Protein AF-A0A1F3KVZ3-F1 (afdb_monomer_lite)

pLDDT: mean 85.73, std 13.64, range [37.69, 98.75]

Structure (mmCIF, N/CA/C/O backbone):
data_AF-A0A1F3KVZ3-F1
#
_entry.id   AF-A0A1F3KVZ3-F1
#
loop_
_atom_site.group_PDB
_atom_site.id
_atom_site.type_symbol
_atom_site.label_atom_id
_atom_site.label_alt_id
_atom_site.label_comp_id
_atom_site.label_asym_id
_atom_site.label_entity_id
_atom_site.label_seq_id
_atom_site.pdbx_PDB_ins_code
_atom_site.Cartn_x
_atom_site.Cartn_y
_atom_site.Cartn_z
_atom_site.occupancy
_atom_site.B_iso_or_equiv
_atom_site.auth_seq_id
_atom_site.auth_comp_id
_atom_site.auth_asym_id
_atom_site.auth_atom_id
_atom_site.pdbx_PDB_model_num
ATOM 1 N N . MET A 1 1 ? -19.127 16.199 10.511 1.00 76.75 1 MET A N 1
ATOM 2 C CA . MET A 1 1 ? -18.298 15.475 11.494 1.00 76.75 1 MET A CA 1
ATOM 3 C C . MET A 1 1 ? -19.181 14.437 12.142 1.00 76.75 1 MET A C 1
ATOM 5 O O . MET A 1 1 ? -20.285 14.773 12.561 1.00 76.75 1 MET A O 1
ATOM 9 N N . ARG A 1 2 ? -18.702 13.200 12.197 1.00 87.69 2 ARG A N 1
ATOM 10 C CA . ARG A 1 2 ? -19.357 12.081 12.848 1.00 87.69 2 ARG A CA 1
ATOM 11 C C . ARG A 1 2 ? -19.528 12.387 14.332 1.00 87.69 2 ARG A C 1
ATOM 13 O O . ARG A 1 2 ? -18.561 12.671 15.030 1.00 87.69 2 ARG A O 1
ATOM 20 N N . THR A 1 3 ? -20.765 12.321 14.803 1.00 84.00 3 THR A N 1
ATOM 21 C CA . THR A 1 3 ? -21.120 12.544 16.213 1.00 84.00 3 THR A CA 1
ATOM 22 C C . THR A 1 3 ? -21.304 11.241 16.986 1.00 84.00 3 THR A C 1
ATOM 24 O O . THR A 1 3 ? -21.329 11.254 18.216 1.00 84.00 3 THR A O 1
ATOM 27 N N . SER A 1 4 ? -21.440 10.116 16.277 1.00 93.62 4 SER A N 1
ATOM 28 C CA . SER A 1 4 ? -21.632 8.798 16.871 1.00 93.62 4 SER A CA 1
ATOM 29 C C . SER A 1 4 ? -20.293 8.135 17.212 1.00 93.62 4 SER A C 1
ATOM 31 O O . SER A 1 4 ? -19.376 8.145 16.379 1.00 93.62 4 SER A O 1
ATOM 33 N N . PRO A 1 5 ? -20.169 7.521 18.402 1.00 97.50 5 PRO A N 1
ATOM 34 C CA . PRO A 1 5 ? -18.981 6.755 18.751 1.00 97.50 5 PRO A CA 1
ATOM 35 C C . PRO A 1 5 ? -18.818 5.527 17.847 1.00 97.50 5 PRO A C 1
ATOM 37 O O . PRO A 1 5 ? -19.735 5.108 17.131 1.00 97.50 5 PRO A O 1
ATOM 40 N N . PHE A 1 6 ? -17.620 4.954 17.876 1.00 98.31 6 PHE A N 1
ATOM 41 C CA . PHE A 1 6 ? -17.273 3.753 17.126 1.00 98.31 6 PHE A CA 1
ATOM 42 C C . PHE A 1 6 ? -16.310 2.873 17.929 1.00 98.31 6 PHE A C 1
ATOM 44 O O . PHE A 1 6 ? -15.550 3.346 18.771 1.00 98.31 6 PHE A O 1
ATOM 51 N N . ILE A 1 7 ? -16.352 1.574 17.667 1.00 98.62 7 ILE A N 1
ATOM 52 C CA . ILE A 1 7 ? -15.479 0.559 18.247 1.00 98.62 7 ILE A CA 1
ATOM 53 C C . ILE A 1 7 ? -14.148 0.587 17.498 1.00 98.62 7 ILE A C 1
ATOM 55 O O . ILE A 1 7 ? -14.122 0.605 16.269 1.00 98.62 7 ILE A O 1
ATOM 59 N N . ILE A 1 8 ? -13.036 0.546 18.224 1.00 98.75 8 ILE A N 1
ATOM 60 C CA . ILE A 1 8 ? -11.689 0.494 17.656 1.00 98.75 8 ILE A CA 1
ATOM 61 C C . ILE A 1 8 ? -11.076 -0.860 17.997 1.00 98.75 8 ILE A C 1
ATOM 63 O O . ILE A 1 8 ? -10.827 -1.159 19.162 1.00 98.75 8 ILE A O 1
ATOM 67 N N . THR A 1 9 ? -10.803 -1.680 16.985 1.00 98.56 9 THR A N 1
ATOM 68 C CA . THR A 1 9 ? -10.121 -2.969 17.161 1.00 98.56 9 THR A CA 1
ATOM 69 C C . THR A 1 9 ? -8.648 -2.843 16.783 1.00 98.56 9 THR A C 1
ATOM 71 O O . THR A 1 9 ? -8.310 -2.252 15.756 1.00 98.56 9 THR A O 1
ATOM 74 N N . LEU A 1 10 ? -7.765 -3.391 17.619 1.00 98.25 10 LEU A N 1
ATOM 75 C CA . LEU A 1 10 ? -6.322 -3.435 17.381 1.00 98.25 10 LEU A CA 1
ATOM 76 C C . LEU A 1 10 ? -5.855 -4.886 17.232 1.00 98.25 10 LEU A C 1
ATOM 78 O O . LEU A 1 10 ? -5.874 -5.652 18.201 1.00 98.25 10 LEU A O 1
ATOM 82 N N . THR A 1 11 ? -5.357 -5.233 16.049 1.00 97.19 11 THR A N 1
ATOM 83 C CA . THR A 1 11 ? -4.789 -6.551 15.736 1.00 97.19 11 THR A CA 1
ATOM 84 C C . THR A 1 11 ? -3.305 -6.418 15.441 1.00 97.19 11 THR A C 1
ATOM 86 O O . THR A 1 11 ? -2.896 -5.544 14.691 1.00 97.19 11 THR A O 1
ATOM 89 N N . GLY A 1 12 ? -2.461 -7.270 16.020 1.00 94.50 12 GLY A N 1
ATOM 90 C CA . GLY A 1 12 ? -1.031 -7.246 15.706 1.00 94.50 12 GLY A CA 1
ATOM 91 C C . GLY A 1 12 ? -0.204 -8.150 16.607 1.00 94.50 12 GLY A C 1
ATOM 92 O O . GLY A 1 12 ? -0.655 -8.595 17.669 1.00 94.50 12 GLY A O 1
ATOM 93 N N . SER A 1 13 ? 1.029 -8.443 16.200 1.00 90.56 13 SER A N 1
ATOM 94 C CA . SER A 1 13 ? 1.885 -9.403 16.902 1.00 90.56 13 SER A CA 1
ATOM 95 C C . SER A 1 13 ? 2.273 -8.916 18.306 1.00 90.56 13 SER A C 1
ATOM 97 O O . SER A 1 13 ? 2.082 -7.757 18.697 1.00 90.56 13 SER A O 1
ATOM 99 N N . SER A 1 14 ? 2.774 -9.813 19.156 1.00 85.25 14 SER A N 1
ATOM 100 C CA . SER A 1 14 ? 3.289 -9.391 20.464 1.00 85.25 14 SER A CA 1
ATOM 101 C C . SER A 1 14 ? 4.490 -8.458 20.275 1.00 85.25 14 SER A C 1
ATOM 103 O O . SER A 1 14 ? 5.453 -8.832 19.621 1.00 85.25 14 SER A O 1
ATOM 105 N N . GLY A 1 15 ? 4.464 -7.269 20.884 1.00 83.56 15 GLY A N 1
ATOM 106 C CA . GLY A 1 15 ? 5.550 -6.285 20.763 1.00 83.56 15 GLY A CA 1
ATOM 107 C C . GLY A 1 15 ? 5.395 -5.265 19.628 1.00 83.56 15 GLY A C 1
ATOM 108 O O . GLY A 1 15 ? 6.206 -4.342 19.554 1.00 83.56 15 GLY A O 1
ATOM 109 N N . CYS A 1 16 ? 4.330 -5.342 18.820 1.00 88.81 16 CYS A N 1
ATOM 110 C CA . CYS A 1 16 ? 4.028 -4.336 17.792 1.00 88.81 16 CYS A CA 1
ATOM 111 C C . CYS A 1 16 ? 3.525 -2.987 18.353 1.00 88.81 16 CYS A C 1
ATOM 113 O O . CYS A 1 16 ? 3.214 -2.084 17.589 1.00 88.81 16 CYS A O 1
ATOM 115 N N . GLY A 1 17 ? 3.442 -2.827 19.682 1.00 91.75 17 GLY A N 1
ATOM 116 C CA . GLY A 1 17 ? 3.072 -1.564 20.335 1.00 91.75 17 GLY A CA 1
ATOM 117 C C . GLY A 1 17 ? 1.575 -1.322 20.532 1.00 91.75 17 GLY A C 1
ATOM 118 O O . GLY A 1 17 ? 1.159 -0.177 20.611 1.00 91.75 17 GLY A O 1
ATOM 119 N N . LYS A 1 18 ? 0.752 -2.367 20.666 1.00 93.94 18 LYS A N 1
ATOM 120 C CA . LYS A 1 18 ? -0.706 -2.218 20.875 1.00 93.94 18 LYS A CA 1
ATOM 121 C C . LYS A 1 18 ? -1.076 -1.318 22.059 1.00 93.94 18 LYS A C 1
ATOM 123 O O . LYS A 1 18 ? -1.917 -0.439 21.910 1.00 93.94 18 LYS A O 1
ATOM 128 N N . THR A 1 19 ? -0.420 -1.507 23.207 1.00 92.62 19 THR A N 1
ATOM 129 C CA . THR A 1 19 ? -0.622 -0.662 24.396 1.00 92.62 19 THR A CA 1
ATOM 130 C C . THR A 1 19 ? -0.265 0.789 24.098 1.00 92.62 19 THR A C 1
ATOM 132 O O . THR A 1 19 ? -1.079 1.664 24.355 1.00 92.62 19 THR A O 1
ATOM 135 N N . TYR A 1 20 ? 0.886 1.012 23.454 1.00 93.56 20 TYR A N 1
ATOM 136 C CA . TYR A 1 20 ? 1.337 2.337 23.036 1.00 93.56 20 TYR A CA 1
ATOM 137 C C . TYR A 1 20 ? 0.308 3.034 22.130 1.00 93.56 20 TYR A C 1
ATOM 139 O O . TYR A 1 20 ? -0.070 4.165 22.404 1.00 93.56 20 TYR A O 1
ATOM 147 N N . ILE A 1 21 ? -0.210 2.355 21.100 1.00 95.94 21 ILE A N 1
ATOM 148 C CA . ILE A 1 21 ? -1.242 2.924 20.214 1.00 95.94 21 ILE A CA 1
ATOM 149 C C . ILE A 1 21 ? -2.542 3.208 20.975 1.00 95.94 21 ILE A C 1
ATOM 151 O O . ILE A 1 21 ? -3.153 4.249 20.766 1.00 95.94 21 ILE A O 1
ATOM 155 N N . THR A 1 22 ? -2.942 2.328 21.898 1.00 97.00 22 THR A N 1
ATOM 156 C CA . THR A 1 22 ? -4.123 2.548 22.752 1.00 97.00 22 THR A CA 1
ATOM 157 C C . THR A 1 22 ? -3.975 3.823 23.585 1.00 97.00 22 THR A C 1
ATOM 159 O O . THR A 1 22 ? -4.889 4.643 23.605 1.00 97.00 22 THR A O 1
ATOM 162 N N . ASP A 1 23 ? -2.816 4.021 24.222 1.00 95.06 23 ASP A N 1
ATOM 163 C CA . ASP A 1 23 ? -2.521 5.236 24.989 1.00 95.06 23 ASP A CA 1
ATOM 164 C C . ASP A 1 23 ? -2.574 6.487 24.111 1.00 95.06 23 ASP A C 1
ATOM 166 O O . ASP A 1 23 ? -3.163 7.488 24.511 1.00 95.06 23 ASP A O 1
ATOM 170 N N . ARG A 1 24 ? -2.033 6.417 22.888 1.00 96.19 24 ARG A N 1
ATOM 171 C CA . ARG A 1 24 ? -2.066 7.545 21.947 1.00 96.19 24 ARG A CA 1
ATOM 172 C C . ARG A 1 24 ? -3.468 7.894 21.478 1.00 96.19 24 ARG A C 1
ATOM 174 O O . ARG A 1 24 ? -3.776 9.076 21.389 1.00 96.19 24 ARG A O 1
ATOM 181 N N . ILE A 1 25 ? -4.331 6.908 21.233 1.00 97.81 25 ILE A N 1
ATOM 182 C CA . ILE A 1 25 ? -5.740 7.177 20.911 1.00 97.81 25 ILE A CA 1
ATOM 183 C C . ILE A 1 25 ? -6.413 7.908 22.081 1.00 97.81 25 ILE A C 1
ATOM 185 O O . ILE A 1 25 ? -7.145 8.865 21.849 1.00 97.81 25 ILE A O 1
ATOM 189 N N . ILE A 1 26 ? -6.144 7.499 23.327 1.00 97.81 26 ILE A N 1
ATOM 190 C CA . ILE A 1 26 ? -6.734 8.117 24.525 1.00 97.81 26 ILE A CA 1
ATOM 191 C C . ILE A 1 26 ? -6.237 9.547 24.738 1.00 97.81 26 ILE A C 1
ATOM 193 O O . ILE A 1 26 ? -7.046 10.454 24.927 1.00 97.81 26 ILE A O 1
ATOM 197 N N . GLU A 1 27 ? -4.923 9.756 24.671 1.00 97.00 27 GLU A N 1
ATOM 198 C CA . GLU A 1 27 ? -4.298 11.082 24.729 1.00 97.00 27 GLU A CA 1
ATOM 199 C C . GLU A 1 27 ? -4.896 12.013 23.671 1.00 97.00 27 GLU A C 1
ATOM 201 O O . GLU A 1 27 ? -5.322 13.125 23.986 1.00 97.00 27 GLU A O 1
ATOM 206 N N . PHE A 1 28 ? -5.001 11.527 22.434 1.00 97.19 28 PHE A N 1
ATOM 207 C CA . PHE A 1 28 ? -5.541 12.297 21.327 1.00 97.19 28 PHE A CA 1
ATOM 208 C C . PHE A 1 28 ? -7.041 12.593 21.487 1.00 97.19 28 PHE A C 1
ATOM 210 O O . PHE A 1 28 ? -7.488 13.691 21.168 1.00 97.19 28 PHE A O 1
ATOM 217 N N . GLY A 1 29 ? -7.827 11.672 22.054 1.00 97.50 29 GLY A N 1
ATOM 218 C CA . GLY A 1 29 ? -9.224 11.948 22.394 1.00 97.50 29 GLY A CA 1
ATOM 219 C C . GLY A 1 29 ? -9.389 13.023 23.463 1.00 97.50 29 GLY A C 1
ATOM 220 O O . GLY A 1 29 ? -10.237 13.900 23.321 1.00 97.50 29 GLY A O 1
ATOM 221 N N . ASN A 1 30 ? -8.533 13.036 24.487 1.00 97.75 30 ASN A N 1
ATOM 222 C CA . ASN A 1 30 ? -8.520 14.123 25.469 1.00 97.75 30 ASN A CA 1
ATOM 223 C C . ASN A 1 30 ? -8.171 15.467 24.818 1.00 97.75 30 ASN A C 1
ATOM 225 O O . ASN A 1 30 ? -8.812 16.473 25.115 1.00 97.75 30 ASN A O 1
ATOM 229 N N . GLN A 1 31 ? -7.195 15.478 23.904 1.00 97.50 31 GLN A N 1
ATOM 230 C CA . GLN A 1 31 ? -6.858 16.668 23.126 1.00 97.50 31 GLN A CA 1
ATOM 231 C C . GLN A 1 31 ? -8.061 17.165 22.309 1.00 97.50 31 GLN A C 1
ATOM 233 O O . GLN A 1 31 ? -8.423 18.332 22.417 1.00 97.50 31 GLN A O 1
ATOM 238 N N . LEU A 1 32 ? -8.714 16.286 21.546 1.00 96.62 32 LEU A N 1
ATOM 239 C CA . LEU A 1 32 ? -9.883 16.641 20.737 1.00 96.62 32 LEU A CA 1
ATOM 240 C C . LEU A 1 32 ? -11.042 17.184 21.582 1.00 96.62 32 LEU A C 1
ATOM 242 O O . LEU A 1 32 ? -11.654 18.180 21.202 1.00 96.62 32 LEU A O 1
ATOM 246 N N . ASN A 1 33 ? -11.305 16.599 22.753 1.00 96.62 33 ASN A N 1
ATOM 247 C CA . ASN A 1 33 ? -12.342 17.101 23.657 1.00 96.62 33 ASN A CA 1
ATOM 248 C C . ASN A 1 33 ? -12.027 18.518 24.165 1.00 96.62 33 ASN A C 1
ATOM 250 O O . ASN A 1 33 ? -12.935 19.343 24.255 1.00 96.62 33 ASN A O 1
ATOM 254 N N . ASN A 1 34 ? -10.753 18.830 24.435 1.00 97.38 34 ASN A N 1
ATOM 255 C CA . ASN A 1 34 ? -10.325 20.189 24.788 1.00 97.38 34 ASN A CA 1
ATOM 256 C C . ASN A 1 34 ? -10.489 21.174 23.617 1.00 97.38 34 ASN A C 1
ATOM 258 O O . ASN A 1 34 ? -10.731 22.358 23.837 1.00 97.38 34 ASN A O 1
ATOM 262 N N . GLU A 1 35 ? -10.395 20.684 22.379 1.00 96.69 35 GLU A N 1
ATOM 263 C CA . GLU A 1 35 ? -10.668 21.434 21.145 1.00 96.69 35 GLU A CA 1
ATOM 264 C C . GLU A 1 35 ? -12.178 21.495 20.803 1.00 96.69 35 GLU A C 1
ATOM 266 O O . GLU A 1 35 ? -12.562 22.051 19.775 1.00 96.69 35 GLU A O 1
ATOM 271 N N . GLY A 1 36 ? -13.055 20.942 21.653 1.00 96.44 36 GLY A N 1
ATOM 272 C CA . GLY A 1 36 ? -14.510 20.925 21.457 1.00 96.44 36 GLY A CA 1
ATOM 273 C C . GLY A 1 36 ? -15.019 19.835 20.504 1.00 96.44 36 GLY A C 1
ATOM 274 O O . GLY A 1 36 ? -16.212 19.791 20.197 1.00 96.44 36 GLY A O 1
ATOM 275 N N . VAL A 1 37 ? -14.149 18.934 20.045 1.00 96.38 37 VAL A N 1
ATOM 276 C CA . VAL A 1 37 ? -14.509 17.780 19.213 1.00 96.38 37 VAL A CA 1
ATOM 277 C C . VAL A 1 37 ? -14.821 16.593 20.121 1.00 96.38 37 VAL A C 1
ATOM 279 O O . VAL A 1 37 ? -13.931 16.032 20.755 1.00 96.38 37 VAL A O 1
ATOM 282 N N . ARG A 1 38 ? -16.093 16.181 20.174 1.00 96.44 38 ARG A N 1
ATOM 283 C CA . ARG A 1 38 ? -16.544 15.064 21.018 1.00 96.44 38 ARG A CA 1
ATOM 284 C C . ARG A 1 38 ? -15.968 13.731 20.527 1.00 96.44 38 ARG A C 1
ATOM 286 O O . ARG A 1 38 ? -16.498 13.134 19.592 1.00 96.44 38 ARG A O 1
ATOM 293 N N . PHE A 1 39 ? -14.940 13.232 21.204 1.00 97.75 39 PHE A N 1
ATOM 294 C CA . PHE A 1 39 ? -14.393 11.892 21.001 1.00 97.75 39 PHE A CA 1
ATOM 295 C C . PHE A 1 39 ? -13.827 11.358 22.321 1.00 97.75 39 PHE A C 1
ATOM 297 O O . PHE A 1 39 ? -12.773 11.788 22.786 1.00 97.75 39 PHE A O 1
ATOM 304 N N . THR A 1 40 ? -14.531 10.406 22.938 1.00 98.12 40 THR A N 1
ATOM 305 C CA . THR A 1 40 ? -14.170 9.851 24.254 1.00 98.12 40 THR A CA 1
ATOM 306 C C . THR A 1 40 ? -13.750 8.386 24.124 1.00 98.12 40 THR A C 1
ATOM 308 O O . THR A 1 40 ? -14.571 7.488 24.323 1.00 98.12 40 THR A O 1
ATOM 311 N N . PRO A 1 41 ? -12.493 8.105 23.754 1.00 98.06 41 PRO A N 1
ATOM 312 C CA . PRO A 1 41 ? -11.976 6.744 23.693 1.00 98.06 41 PRO A CA 1
ATOM 313 C C . PRO A 1 41 ? -11.842 6.120 25.089 1.00 98.06 41 PRO A C 1
ATOM 315 O O . PRO A 1 41 ? -11.394 6.772 26.034 1.00 98.06 41 PRO A O 1
ATOM 318 N N . LYS A 1 42 ? -12.183 4.834 25.218 1.00 97.94 42 LYS A N 1
ATOM 319 C CA . LYS A 1 42 ? -12.068 4.072 26.474 1.00 97.94 42 LYS A CA 1
ATOM 320 C C . LYS A 1 42 ? -11.451 2.704 26.235 1.00 97.94 42 LYS A C 1
ATOM 322 O O . LYS A 1 42 ? -11.775 2.048 25.253 1.00 97.94 42 LYS A O 1
ATOM 327 N N . ARG A 1 43 ? -10.586 2.241 27.139 1.00 97.88 43 ARG A N 1
ATOM 328 C CA . ARG A 1 43 ? -10.097 0.856 27.102 1.00 97.88 43 ARG A CA 1
ATOM 329 C C . ARG A 1 43 ? -11.257 -0.074 27.438 1.00 97.88 43 ARG A C 1
ATOM 331 O O . ARG A 1 43 ? -11.908 0.100 28.463 1.00 97.88 43 ARG A O 1
ATOM 338 N N . HIS A 1 44 ? -11.503 -1.055 26.581 1.00 97.81 44 HIS A N 1
ATOM 339 C CA . HIS A 1 44 ? -12.416 -2.145 26.882 1.00 97.81 44 HIS A CA 1
ATOM 340 C C . HIS A 1 44 ? -11.607 -3.354 27.354 1.00 97.81 44 HIS A C 1
ATOM 342 O O . HIS A 1 44 ? -10.686 -3.820 26.674 1.00 97.81 44 HIS A O 1
ATOM 348 N N . TRP A 1 45 ? -11.932 -3.844 28.545 1.00 96.06 45 TRP A N 1
ATOM 349 C CA . TRP A 1 45 ? -11.274 -4.998 29.136 1.00 96.06 45 TRP A CA 1
ATOM 350 C C . TRP A 1 45 ? -11.922 -6.291 28.643 1.00 96.06 45 TRP A C 1
ATOM 352 O O . TRP A 1 45 ? -13.125 -6.357 28.430 1.00 96.06 45 TRP A O 1
ATOM 362 N N . LYS A 1 46 ? -11.118 -7.342 28.489 1.00 97.50 46 LYS A N 1
ATOM 363 C CA . LYS A 1 46 ? -11.587 -8.687 28.120 1.00 97.50 46 LYS A CA 1
ATOM 364 C C . LYS A 1 46 ? -11.270 -9.701 29.208 1.00 97.50 46 LYS A C 1
ATOM 366 O O . LYS A 1 46 ? -10.246 -9.599 29.887 1.00 97.50 46 LYS A O 1
ATOM 371 N N . TYR A 1 47 ? -12.115 -10.706 29.350 1.00 98.50 47 TYR A N 1
ATOM 372 C CA . TYR A 1 47 ? -11.832 -11.879 30.163 1.00 98.50 47 TYR A CA 1
ATOM 373 C C . TYR A 1 47 ? -10.757 -12.731 29.490 1.00 98.50 47 TYR A C 1
ATOM 375 O O . TYR A 1 47 ? -10.735 -12.859 28.266 1.00 98.50 47 TYR A O 1
ATOM 383 N N . VAL A 1 48 ? -9.852 -13.304 30.282 1.00 98.25 48 VAL A N 1
ATOM 384 C CA . VAL A 1 48 ? -8.824 -14.219 29.779 1.00 98.25 48 VAL A CA 1
ATOM 385 C C . VAL A 1 48 ? -8.542 -15.335 30.778 1.00 98.25 48 VAL A C 1
ATOM 387 O O . VAL A 1 48 ? -8.464 -15.076 31.978 1.00 98.25 48 VAL A O 1
ATOM 390 N N . THR A 1 49 ? -8.351 -16.566 30.297 1.00 98.25 49 THR A N 1
ATOM 391 C CA . THR A 1 49 ? -8.060 -17.720 31.170 1.00 98.25 49 THR A CA 1
ATOM 392 C C . THR A 1 49 ? -6.615 -17.789 31.662 1.00 98.25 49 THR A C 1
ATOM 394 O O . THR A 1 49 ? -6.305 -18.478 32.634 1.00 98.25 49 THR A O 1
ATOM 397 N N . ARG A 1 50 ? -5.705 -17.052 31.018 1.00 95.88 50 ARG A N 1
ATOM 398 C CA . ARG A 1 50 ? -4.298 -16.989 31.420 1.00 95.88 50 ARG A CA 1
ATOM 399 C C . ARG A 1 50 ? -4.095 -16.165 32.701 1.00 95.88 50 ARG A C 1
ATOM 401 O O . ARG A 1 50 ? -4.843 -15.210 32.942 1.00 95.88 50 ARG A O 1
ATOM 408 N N . PRO A 1 51 ? -3.012 -16.418 33.455 1.00 96.25 51 PRO A N 1
ATOM 409 C CA . PRO A 1 51 ? -2.574 -15.532 34.529 1.00 96.25 51 PRO A CA 1
ATOM 410 C C . PRO A 1 51 ? -2.181 -14.134 34.028 1.00 96.25 51 PRO A C 1
ATOM 412 O O . PRO A 1 51 ? -1.742 -13.950 32.884 1.00 96.25 51 PRO A O 1
ATOM 415 N N . TYR A 1 52 ? -2.276 -13.143 34.913 1.00 95.31 52 TYR A N 1
ATOM 416 C CA . TYR A 1 52 ? -1.722 -11.816 34.653 1.00 95.31 52 TYR A CA 1
ATOM 417 C C . TYR A 1 52 ? -0.221 -11.886 34.342 1.00 95.31 52 TYR A C 1
ATOM 419 O O . TYR A 1 52 ? 0.524 -12.668 34.932 1.00 95.31 52 TYR A O 1
ATOM 427 N N . ARG A 1 53 ? 0.229 -11.054 33.402 1.00 89.94 53 ARG A N 1
ATOM 428 C CA . ARG A 1 53 ? 1.656 -10.819 33.145 1.00 89.94 53 ARG A CA 1
ATOM 429 C C . ARG A 1 53 ? 2.222 -9.907 34.224 1.00 89.94 53 ARG A C 1
ATOM 431 O O . ARG A 1 53 ? 1.495 -9.083 34.764 1.00 89.94 53 ARG A O 1
ATOM 438 N N . GLU A 1 54 ? 3.530 -9.974 34.445 1.00 90.50 54 GLU A N 1
ATOM 439 C CA . GLU A 1 54 ? 4.232 -9.083 35.382 1.00 90.50 54 GLU A CA 1
ATOM 440 C C . GLU A 1 54 ? 3.896 -7.607 35.141 1.00 90.50 54 GLU A C 1
ATOM 442 O O . GLU A 1 54 ? 3.482 -6.922 36.067 1.00 90.50 54 GLU A O 1
ATOM 447 N N . SER A 1 55 ? 3.937 -7.148 33.885 1.00 87.94 55 SER A N 1
ATOM 448 C CA . SER A 1 55 ? 3.578 -5.767 33.537 1.00 87.94 55 SER A CA 1
ATOM 449 C C . SER A 1 55 ? 2.134 -5.409 33.904 1.00 87.94 55 SER A C 1
ATOM 451 O O . SER A 1 55 ? 1.877 -4.303 34.354 1.00 87.94 55 SER A O 1
ATOM 453 N N . GLU A 1 56 ? 1.191 -6.344 33.750 1.00 93.25 56 GLU A N 1
ATOM 454 C CA . GLU A 1 56 ? -0.226 -6.129 34.083 1.00 93.25 56 GLU A CA 1
ATOM 455 C C . GLU A 1 56 ? -0.434 -6.074 35.602 1.00 93.25 56 GLU A C 1
ATOM 457 O O . GLU A 1 56 ? -1.262 -5.306 36.082 1.00 93.25 56 GLU A O 1
ATOM 462 N N . ILE A 1 57 ? 0.336 -6.859 36.365 1.00 95.19 57 ILE A N 1
ATOM 463 C CA . ILE A 1 57 ? 0.353 -6.802 37.832 1.00 95.19 57 ILE A CA 1
ATOM 464 C C . ILE A 1 57 ? 0.909 -5.452 38.287 1.00 95.19 57 ILE A C 1
ATOM 466 O O . ILE A 1 57 ? 0.291 -4.804 39.128 1.00 95.19 57 ILE A O 1
ATOM 470 N N . THR A 1 58 ? 2.030 -5.012 37.707 1.00 94.25 58 THR A N 1
ATOM 471 C CA . THR A 1 58 ? 2.652 -3.713 38.001 1.00 94.25 58 THR A CA 1
ATOM 472 C C . THR A 1 58 ? 1.733 -2.545 37.648 1.00 94.25 58 THR A C 1
ATOM 474 O O . THR A 1 58 ? 1.592 -1.607 38.429 1.00 94.25 58 THR A O 1
ATOM 477 N N . ASP A 1 59 ? 1.084 -2.576 36.486 1.00 93.06 59 ASP A N 1
ATOM 478 C CA . ASP A 1 59 ? 0.147 -1.526 36.087 1.00 93.06 59 ASP A CA 1
ATOM 479 C C . ASP A 1 59 ? -1.061 -1.493 37.032 1.00 93.06 59 ASP A C 1
ATOM 481 O O . ASP A 1 59 ? -1.405 -0.430 37.551 1.00 93.06 59 ASP A O 1
ATOM 485 N N . LYS A 1 60 ? -1.619 -2.659 37.375 1.00 93.94 60 LYS A N 1
ATOM 486 C CA . LYS A 1 60 ? -2.719 -2.770 38.338 1.00 93.94 60 LYS A CA 1
ATOM 487 C C . LYS A 1 60 ? -2.337 -2.276 39.736 1.00 93.94 60 LYS A C 1
ATOM 489 O O . LYS A 1 60 ? -3.133 -1.582 40.359 1.00 93.94 60 LYS A O 1
ATOM 494 N N . SER A 1 61 ? -1.136 -2.590 40.234 1.00 95.94 61 SER A N 1
ATOM 495 C CA . SER A 1 61 ? -0.663 -2.087 41.536 1.00 95.94 61 SER A CA 1
ATOM 496 C C . SER A 1 61 ? -0.456 -0.574 41.539 1.00 95.94 61 SER A C 1
ATOM 498 O O . SER A 1 61 ? -0.580 0.060 42.580 1.00 95.94 61 SER A O 1
ATOM 500 N N . ASN A 1 62 ? -0.181 0.004 40.370 1.00 96.06 62 ASN A N 1
ATOM 501 C CA . ASN A 1 62 ? -0.053 1.444 40.170 1.00 96.06 62 ASN A CA 1
ATOM 502 C C . ASN A 1 62 ? -1.390 2.124 39.827 1.00 96.06 62 ASN A C 1
ATOM 504 O O . ASN A 1 62 ? -1.382 3.261 39.358 1.00 96.06 62 ASN A O 1
ATOM 508 N N . ASN A 1 63 ? -2.530 1.445 40.022 1.00 94.81 63 ASN A N 1
ATOM 509 C CA . ASN A 1 63 ? -3.865 1.945 39.675 1.00 94.81 63 ASN A CA 1
ATOM 510 C C . ASN A 1 63 ? -4.010 2.369 38.201 1.00 94.81 63 ASN A C 1
ATOM 512 O O . ASN A 1 63 ? -4.855 3.197 37.857 1.00 94.81 63 ASN A O 1
ATOM 516 N N . LYS A 1 64 ? -3.190 1.801 37.312 1.00 92.62 64 LYS A N 1
ATOM 517 C CA . LYS A 1 64 ? -3.346 1.990 35.874 1.00 92.62 64 LYS A CA 1
ATOM 518 C C . LYS A 1 64 ? -4.396 1.029 35.344 1.00 92.62 64 LYS A C 1
ATOM 520 O O . LYS A 1 64 ? -4.488 -0.125 35.765 1.00 92.62 64 LYS A O 1
ATOM 525 N N . ASP A 1 65 ? -5.162 1.526 34.387 1.00 91.19 65 ASP A N 1
ATOM 526 C CA . ASP A 1 65 ? -6.190 0.749 33.719 1.00 91.19 65 ASP A CA 1
ATOM 527 C C . ASP A 1 65 ? -5.558 -0.329 32.824 1.00 91.19 65 ASP A C 1
ATOM 529 O O . ASP A 1 65 ? -4.664 -0.045 32.019 1.00 91.19 65 ASP A O 1
ATOM 533 N N . ILE A 1 66 ? -6.015 -1.572 32.972 1.00 93.38 66 ILE A N 1
ATOM 534 C CA . ILE A 1 66 ? -5.527 -2.731 32.215 1.00 93.38 66 ILE A CA 1
ATOM 535 C C . ILE A 1 66 ? -6.655 -3.305 31.358 1.00 93.38 66 ILE A C 1
ATOM 537 O O . ILE A 1 66 ? -7.809 -3.361 31.767 1.00 93.38 66 ILE A O 1
ATOM 541 N N . ASP A 1 67 ? -6.327 -3.798 30.165 1.00 93.94 67 ASP A N 1
ATOM 542 C CA . ASP A 1 67 ? -7.310 -4.271 29.181 1.00 93.94 67 ASP A CA 1
ATOM 543 C C . ASP A 1 67 ? -7.698 -5.753 29.356 1.00 93.94 67 ASP A C 1
ATOM 545 O O . ASP A 1 67 ? -8.242 -6.369 28.433 1.00 93.94 67 ASP A O 1
ATOM 549 N N . VAL A 1 68 ? -7.390 -6.359 30.509 1.00 96.56 68 VAL A N 1
ATOM 550 C CA . VAL A 1 68 ? -7.621 -7.787 30.769 1.00 96.56 68 VAL A CA 1
ATOM 551 C C . VAL A 1 68 ? -8.086 -8.078 32.196 1.00 96.56 68 VAL A C 1
ATOM 553 O O . VAL A 1 68 ? -7.600 -7.508 33.174 1.00 96.56 68 VAL A O 1
ATOM 556 N N . LYS A 1 69 ? -8.973 -9.066 32.324 1.00 97.50 69 LYS A N 1
ATOM 557 C CA . LYS A 1 69 ? -9.411 -9.653 33.592 1.00 97.50 69 LYS A CA 1
ATOM 558 C C . LYS A 1 69 ? -9.129 -11.152 33.587 1.00 97.50 69 LYS A C 1
ATOM 560 O O . LYS A 1 69 ? -9.785 -11.906 32.872 1.00 97.50 69 LYS A O 1
ATOM 565 N N . SER A 1 70 ? -8.145 -11.574 34.381 1.00 97.62 70 SER A N 1
ATOM 566 C CA . SER A 1 70 ? -7.825 -12.995 34.535 1.00 97.62 70 SER A CA 1
ATOM 567 C C . SER A 1 70 ? -8.963 -13.712 35.265 1.00 97.62 70 SER A C 1
ATOM 569 O O . SER A 1 70 ? -9.374 -13.293 36.349 1.00 97.62 70 SER A O 1
ATOM 571 N N . VAL A 1 71 ? -9.478 -14.774 34.654 1.00 98.19 71 VAL A N 1
ATOM 572 C CA . VAL A 1 71 ? -10.520 -15.655 35.196 1.00 98.19 71 VAL A CA 1
ATOM 573 C C . VAL A 1 71 ? -10.120 -17.112 34.995 1.00 98.19 71 VAL A C 1
ATOM 575 O O . VAL A 1 71 ? -9.242 -17.408 34.199 1.00 98.19 71 VAL A O 1
ATOM 578 N N . LYS A 1 72 ? -10.745 -18.046 35.717 1.00 98.00 72 LYS A N 1
ATOM 579 C CA . LYS A 1 72 ? -10.510 -19.482 35.480 1.00 98.00 72 LYS A CA 1
ATOM 580 C C . LYS A 1 72 ? -11.285 -20.004 34.270 1.00 98.00 72 LYS A C 1
ATOM 582 O O . LYS A 1 72 ? -10.789 -20.864 33.557 1.00 98.00 72 LYS A O 1
ATOM 587 N N . ILE A 1 73 ? -12.495 -19.486 34.074 1.00 98.25 73 ILE A N 1
ATOM 588 C CA . ILE A 1 73 ? -13.431 -19.859 33.013 1.00 98.25 73 ILE A CA 1
ATOM 589 C C . ILE A 1 73 ? -14.009 -18.551 32.467 1.00 98.25 73 ILE A C 1
ATOM 591 O O . ILE A 1 73 ? -14.284 -17.633 33.248 1.00 98.25 73 ILE A O 1
ATOM 595 N N . ILE A 1 74 ? -14.135 -18.445 31.145 1.00 98.50 74 ILE A N 1
ATOM 596 C CA . ILE A 1 74 ? -14.786 -17.298 30.505 1.00 98.50 74 ILE A CA 1
ATOM 597 C C . ILE A 1 74 ? -16.269 -17.286 30.908 1.00 98.50 74 ILE A C 1
ATOM 599 O O . ILE A 1 74 ? -16.901 -18.339 30.849 1.00 98.50 74 ILE A O 1
ATOM 603 N N . PRO A 1 75 ? -16.832 -16.144 31.345 1.00 98.44 75 PRO A N 1
ATOM 604 C CA . PRO A 1 75 ? -18.251 -16.068 31.685 1.00 98.44 75 PRO A CA 1
ATOM 605 C C . PRO A 1 75 ? -19.150 -16.523 30.533 1.00 98.44 75 PRO A C 1
ATOM 607 O O . PRO A 1 75 ? -18.901 -16.172 29.381 1.00 98.44 75 PRO A O 1
ATOM 610 N N . GLU A 1 76 ? -20.208 -17.263 30.861 1.00 98.06 76 GLU A N 1
ATOM 611 C CA . GLU A 1 76 ? -21.147 -17.838 29.884 1.00 98.06 76 GLU A CA 1
ATOM 612 C C . GLU A 1 76 ? -21.910 -16.778 29.078 1.00 98.06 76 GLU A C 1
ATOM 614 O O . GLU A 1 76 ? -22.391 -17.059 27.987 1.00 98.06 76 GLU A O 1
ATOM 619 N N . ASP A 1 77 ? -21.999 -15.552 29.595 1.00 97.94 77 ASP A N 1
ATOM 620 C CA . ASP A 1 77 ? -22.662 -14.423 28.946 1.00 97.94 77 ASP A CA 1
ATOM 621 C C . ASP A 1 77 ? -21.738 -13.604 28.028 1.00 97.94 77 ASP A C 1
ATOM 623 O O . ASP A 1 77 ? -22.123 -12.528 27.579 1.00 97.94 77 ASP A O 1
ATOM 627 N N . CYS A 1 78 ? -20.519 -14.078 27.752 1.00 98.31 78 CYS A N 1
ATOM 628 C CA . CYS A 1 78 ? -19.673 -13.507 26.704 1.00 98.31 78 CYS A CA 1
ATOM 629 C C . CYS A 1 78 ? -20.089 -14.051 25.332 1.00 98.31 78 CYS A C 1
ATOM 631 O O . CYS A 1 78 ? -19.967 -15.245 25.078 1.00 98.31 78 CYS A O 1
ATOM 633 N N . GLU A 1 79 ? -20.506 -13.178 24.416 1.00 98.31 79 GLU A N 1
ATOM 634 C CA . GLU A 1 79 ? -20.875 -13.571 23.050 1.00 98.31 79 GLU A CA 1
ATOM 635 C C . GLU A 1 79 ? -19.657 -13.714 22.130 1.00 98.31 79 GLU A C 1
ATOM 637 O O . GLU A 1 79 ? -19.649 -14.550 21.230 1.00 98.31 79 GLU A O 1
ATOM 642 N N . PHE A 1 80 ? -18.602 -12.931 22.368 1.00 98.31 80 PHE A N 1
ATOM 643 C CA . PHE A 1 80 ? -17.380 -12.979 21.570 1.00 98.31 80 PHE A CA 1
ATOM 644 C C . PHE A 1 80 ? -16.309 -13.783 22.300 1.00 98.31 80 PHE A C 1
ATOM 646 O O . PHE A 1 80 ? -15.524 -13.225 23.070 1.00 98.31 80 PHE A O 1
ATOM 653 N N . ILE A 1 81 ? -16.271 -15.096 22.061 1.00 98.19 81 ILE A N 1
ATOM 654 C CA . ILE A 1 81 ? -15.298 -16.017 22.663 1.00 98.19 81 ILE A CA 1
ATOM 655 C C . ILE A 1 81 ? -14.342 -16.530 21.594 1.00 98.19 81 ILE A C 1
ATOM 657 O O . ILE A 1 81 ? -14.750 -17.023 20.546 1.00 98.19 81 ILE A O 1
ATOM 661 N N . TYR A 1 82 ? -13.046 -16.462 21.874 1.00 97.75 82 TYR A N 1
ATOM 662 C CA . TYR A 1 82 ? -12.029 -16.974 20.968 1.00 97.75 82 TYR A CA 1
ATOM 663 C C . TYR A 1 82 ? -10.839 -17.549 21.720 1.00 97.75 82 TYR A C 1
ATOM 665 O O . TYR A 1 82 ? -10.529 -17.170 22.849 1.00 97.75 82 TYR A O 1
ATOM 673 N N . ARG A 1 83 ? -10.139 -18.480 21.072 1.00 96.06 83 ARG A N 1
ATOM 674 C CA . ARG A 1 83 ? -8.935 -19.098 21.621 1.00 96.06 83 ARG A CA 1
ATOM 675 C C . ARG A 1 83 ? -7.718 -18.604 20.867 1.00 96.06 83 ARG A C 1
ATOM 677 O O . ARG A 1 83 ? -7.658 -18.658 19.642 1.00 96.06 83 ARG A O 1
ATOM 684 N N . THR A 1 84 ? -6.705 -18.166 21.598 1.00 90.44 84 THR A N 1
ATOM 685 C CA . THR A 1 84 ? -5.420 -17.799 21.010 1.00 90.44 84 THR A CA 1
ATOM 686 C C . THR A 1 84 ? -4.307 -18.336 21.891 1.00 90.44 84 THR A C 1
ATOM 688 O O . THR A 1 84 ? -4.205 -17.998 23.064 1.00 90.44 84 THR A O 1
ATOM 691 N N . TYR A 1 85 ? -3.442 -19.164 21.304 1.00 84.94 85 TYR A N 1
ATOM 692 C CA . TYR A 1 85 ? -2.273 -19.737 21.984 1.00 84.94 85 TYR A CA 1
ATOM 693 C C . TYR A 1 85 ? -2.595 -20.621 23.195 1.00 84.94 85 TYR A C 1
ATOM 695 O O . TYR A 1 85 ? -1.814 -20.664 24.138 1.00 84.94 85 TYR A O 1
ATOM 703 N N . GLY A 1 86 ? -3.722 -21.332 23.148 1.00 91.31 86 GLY A N 1
ATOM 704 C CA . GLY A 1 86 ? -4.163 -22.224 24.224 1.00 91.31 86 GLY A CA 1
ATOM 705 C C . GLY A 1 86 ? -4.972 -21.530 25.320 1.00 91.31 86 GLY A C 1
ATOM 706 O O . GLY A 1 86 ? -5.657 -22.217 26.066 1.00 91.31 86 GLY A O 1
ATOM 707 N N . ASP A 1 87 ? -4.969 -20.197 25.357 1.00 96.06 87 ASP A N 1
ATOM 708 C CA . ASP A 1 87 ? -5.783 -19.412 26.281 1.00 96.06 87 ASP A CA 1
ATOM 709 C C . ASP A 1 87 ? -7.093 -18.988 25.613 1.00 96.06 87 ASP A C 1
ATOM 711 O O . ASP A 1 87 ? -7.120 -18.666 24.418 1.00 96.06 87 ASP A O 1
ATOM 715 N N . GLU A 1 88 ? -8.169 -18.953 26.390 1.00 98.06 88 GLU A N 1
ATOM 716 C CA . GLU A 1 88 ? -9.461 -18.434 25.958 1.00 98.06 88 GLU A CA 1
ATOM 717 C C . GLU A 1 88 ? -9.587 -16.970 26.354 1.00 98.06 88 GLU A C 1
ATOM 719 O O . GLU A 1 88 ? -9.096 -16.533 27.400 1.00 98.06 88 GLU A O 1
ATOM 724 N N . TYR A 1 89 ? -10.237 -16.218 25.481 1.00 98.38 89 TYR A N 1
ATOM 725 C CA . TYR A 1 89 ? -10.528 -14.806 25.618 1.00 98.38 89 TYR A CA 1
ATOM 726 C C . TYR A 1 89 ? -12.021 -14.614 25.381 1.00 98.38 89 TYR A C 1
ATOM 728 O O . TYR A 1 89 ? -12.591 -15.270 24.511 1.00 98.38 89 TYR A O 1
ATOM 736 N N . GLY A 1 90 ? -12.642 -13.715 26.138 1.00 98.44 90 GLY A N 1
ATOM 737 C CA . GLY A 1 90 ? -14.065 -13.425 26.011 1.00 98.44 90 GLY A CA 1
ATOM 738 C C . GLY A 1 90 ? -14.390 -11.983 26.354 1.00 98.44 90 GLY A C 1
ATOM 739 O O . GLY A 1 90 ? -13.745 -11.394 27.222 1.00 98.44 90 GLY A O 1
ATOM 740 N N . PHE A 1 91 ? -15.382 -11.407 25.692 1.00 98.62 91 PHE A N 1
ATOM 741 C CA . PHE A 1 91 ? -15.977 -10.135 26.093 1.00 98.62 91 PHE A CA 1
ATOM 742 C C . PHE A 1 91 ? -17.442 -10.068 25.660 1.00 98.62 91 PHE A C 1
ATOM 744 O O . PHE A 1 91 ? -17.872 -10.810 24.773 1.00 98.62 91 PHE A O 1
ATOM 751 N N . LYS A 1 92 ? -18.207 -9.196 26.319 1.00 98.44 92 LYS A N 1
ATOM 752 C CA . LYS A 1 92 ? -19.655 -9.107 26.137 1.00 98.44 92 LYS A CA 1
ATOM 753 C C . LYS A 1 92 ? -20.008 -8.059 25.094 1.00 98.44 92 LYS A C 1
ATOM 755 O O . LYS A 1 92 ? -19.472 -6.949 25.108 1.00 98.44 92 LYS A O 1
ATOM 760 N N . LYS A 1 93 ? -20.974 -8.371 24.236 1.00 98.38 93 LYS A N 1
ATOM 761 C CA . LYS A 1 93 ? -21.557 -7.424 23.279 1.00 98.38 93 LYS A CA 1
ATOM 762 C C . LYS A 1 93 ? -22.221 -6.258 24.001 1.00 98.38 93 LYS A C 1
ATOM 764 O O . LYS A 1 93 ? -22.042 -5.107 23.604 1.00 98.38 93 LYS A O 1
ATOM 769 N N . ARG A 1 94 ? -22.962 -6.561 25.073 1.00 98.12 94 ARG A N 1
ATOM 770 C CA . ARG A 1 94 ? -23.658 -5.563 25.894 1.00 98.12 94 ARG A CA 1
ATOM 771 C C . ARG A 1 94 ? -22.711 -4.478 26.398 1.00 98.12 94 ARG A C 1
ATOM 773 O O . ARG A 1 94 ? -23.045 -3.305 26.294 1.00 98.12 94 ARG A O 1
ATOM 780 N N . ASP A 1 95 ? -21.527 -4.854 26.871 1.00 98.38 95 ASP A N 1
ATOM 781 C CA . ASP A 1 95 ? -20.555 -3.893 27.394 1.00 98.38 95 ASP A CA 1
ATOM 782 C C . ASP A 1 95 ? -20.139 -2.886 26.308 1.00 98.38 95 ASP A C 1
ATOM 784 O O . ASP A 1 95 ? -20.101 -1.686 26.564 1.00 98.38 95 ASP A O 1
ATOM 788 N N . LEU A 1 96 ? -19.882 -3.349 25.076 1.00 98.38 96 LEU A N 1
ATOM 789 C CA . LEU A 1 96 ? -19.559 -2.471 23.943 1.00 98.38 96 LEU A CA 1
ATOM 790 C C . LEU A 1 96 ? -20.720 -1.534 23.585 1.00 98.38 96 LEU A C 1
ATOM 792 O O . LEU A 1 96 ? -20.485 -0.351 23.330 1.00 98.38 96 LEU A O 1
ATOM 796 N N . GLN A 1 97 ? -21.957 -2.040 23.602 1.00 98.44 97 GLN A N 1
ATOM 797 C CA . GLN A 1 97 ? -23.151 -1.224 23.375 1.00 98.44 97 GLN A CA 1
ATOM 798 C C . GLN A 1 97 ? -23.302 -0.144 24.455 1.00 98.44 97 GLN A C 1
ATOM 800 O O . GLN A 1 97 ? -23.569 1.006 24.129 1.00 98.44 97 GLN A O 1
ATOM 805 N N . GLU A 1 98 ? -23.038 -0.471 25.722 1.00 98.38 98 GLU A N 1
ATOM 806 C CA . GLU A 1 98 ? -23.097 0.498 26.819 1.00 98.38 98 GLU A CA 1
ATOM 807 C C . GLU A 1 98 ? -22.076 1.640 26.661 1.00 98.38 98 GLU A C 1
ATOM 809 O O . GLU A 1 98 ? -22.388 2.778 27.017 1.00 98.38 98 GLU A O 1
ATOM 814 N N . TYR A 1 99 ? -20.877 1.382 26.116 1.00 98.25 99 TYR A N 1
ATOM 815 C CA . TYR A 1 99 ? -19.939 2.456 25.749 1.00 98.25 99 TYR A CA 1
ATOM 816 C C . TYR A 1 99 ? -20.527 3.346 24.644 1.00 98.25 99 TYR A C 1
ATOM 818 O O . TYR A 1 99 ? -20.544 4.571 24.779 1.00 98.25 99 TYR A O 1
ATOM 826 N N . ILE A 1 100 ? -21.058 2.738 23.579 1.00 98.06 100 ILE A N 1
ATOM 827 C CA . ILE A 1 100 ? -21.660 3.456 22.446 1.00 98.06 100 ILE A CA 1
ATOM 828 C C . ILE A 1 100 ? -22.828 4.338 22.912 1.00 98.06 100 ILE A C 1
ATOM 830 O O . ILE A 1 100 ? -22.889 5.515 22.556 1.00 98.06 100 ILE A O 1
ATOM 834 N N . ASP A 1 101 ? -23.711 3.818 23.762 1.00 97.75 101 ASP A N 1
ATOM 835 C CA . ASP A 1 101 ? -24.876 4.546 24.277 1.00 97.75 101 ASP A CA 1
ATOM 836 C C . ASP A 1 101 ? -24.471 5.753 25.142 1.00 97.75 101 ASP A C 1
ATOM 838 O O . ASP A 1 101 ? -25.142 6.787 25.144 1.00 97.75 101 ASP A O 1
ATOM 842 N N . LYS A 1 102 ? -23.321 5.671 25.826 1.00 98.00 102 LYS A N 1
ATOM 843 C CA . LYS A 1 102 ? -22.725 6.784 26.589 1.00 98.00 102 LYS A CA 1
ATOM 844 C C . LYS A 1 102 ? -21.994 7.803 25.706 1.00 98.00 102 LYS A C 1
ATOM 846 O O . LYS A 1 102 ? -21.556 8.849 26.191 1.00 98.00 102 LYS A O 1
ATOM 851 N N . GLY A 1 103 ? -21.868 7.547 24.404 1.00 97.62 103 GLY A N 1
ATOM 852 C CA . GLY A 1 103 ? -21.070 8.372 23.499 1.00 97.62 103 GLY A CA 1
ATOM 853 C C . GLY A 1 103 ? -19.563 8.124 23.616 1.00 97.62 103 GLY A C 1
ATOM 854 O O . GLY A 1 103 ? -18.776 9.003 23.266 1.00 97.62 103 GLY A O 1
ATOM 855 N N . GLU A 1 104 ? -19.158 6.965 24.133 1.00 98.25 104 GLU A N 1
ATOM 856 C CA . GLU A 1 104 ? -17.766 6.556 24.315 1.00 98.25 104 GLU A CA 1
ATOM 857 C C . GLU A 1 104 ? -17.347 5.566 23.218 1.00 98.25 104 GLU A C 1
ATOM 859 O O . GLU A 1 104 ? -18.130 4.731 22.774 1.00 98.25 104 GLU A O 1
ATOM 864 N N . SER A 1 105 ? -16.098 5.661 22.758 1.00 98.62 105 SER A N 1
ATOM 865 C CA . SER A 1 105 ? -15.541 4.813 21.695 1.00 98.62 105 SER A CA 1
ATOM 866 C C . SER A 1 105 ? -14.644 3.724 22.301 1.00 98.62 105 SER A C 1
ATOM 868 O O . SER A 1 105 ? -13.511 4.024 22.695 1.00 98.62 105 SER A O 1
ATOM 870 N N . PRO A 1 106 ? -15.116 2.471 22.443 1.00 98.44 106 PRO A N 1
ATOM 871 C CA . PRO A 1 106 ? -14.339 1.425 23.100 1.00 98.44 106 PRO A CA 1
ATOM 872 C C . PRO A 1 106 ? -13.171 0.959 22.218 1.00 98.44 106 PRO A C 1
ATOM 874 O O . PRO A 1 106 ? -13.339 0.694 21.029 1.00 98.44 106 PRO A O 1
ATOM 877 N N . ILE A 1 107 ? -11.988 0.815 22.815 1.00 98.62 107 ILE A N 1
ATOM 878 C CA . ILE A 1 107 ? -10.776 0.270 22.196 1.00 98.62 107 ILE A CA 1
ATOM 879 C C . ILE A 1 107 ? -10.562 -1.149 22.713 1.00 98.62 107 ILE A C 1
ATOM 881 O O . ILE A 1 107 ? -10.410 -1.355 23.919 1.00 98.62 107 ILE A O 1
ATOM 885 N N . ILE A 1 108 ? -10.482 -2.117 21.804 1.00 98.12 108 ILE A N 1
ATOM 886 C CA . ILE A 1 108 ? -10.311 -3.530 22.131 1.00 98.12 108 ILE A CA 1
ATOM 887 C C . ILE A 1 108 ? -9.164 -4.164 21.336 1.00 98.12 108 ILE A C 1
ATOM 889 O O . ILE A 1 108 ? -9.039 -4.020 20.121 1.00 98.12 108 ILE A O 1
ATOM 893 N N . VAL A 1 109 ? -8.299 -4.902 22.031 1.00 97.44 109 VAL A N 1
ATOM 894 C CA . VAL A 1 109 ? -7.204 -5.663 21.409 1.00 97.44 109 VAL A CA 1
ATOM 895 C C . VAL A 1 109 ? -7.673 -7.077 21.068 1.00 97.44 109 VAL A C 1
ATOM 897 O O . VAL A 1 109 ? -7.938 -7.860 21.983 1.00 97.44 109 VAL A O 1
ATOM 900 N N . ILE A 1 110 ? -7.694 -7.414 19.774 1.00 97.19 110 ILE A N 1
ATOM 901 C CA . ILE A 1 110 ? -8.195 -8.686 19.231 1.00 97.19 110 ILE A CA 1
ATOM 902 C C . ILE A 1 110 ? -7.184 -9.234 18.219 1.00 97.19 110 ILE A C 1
ATOM 904 O O . ILE A 1 110 ? -6.869 -8.578 17.231 1.00 97.19 110 ILE A O 1
ATOM 908 N N . ASN A 1 111 ? -6.678 -10.449 18.447 1.00 95.50 111 ASN A N 1
ATOM 909 C CA . ASN A 1 111 ? -5.752 -11.123 17.521 1.00 95.50 111 ASN A CA 1
ATOM 910 C C . ASN A 1 111 ? -6.406 -12.265 16.727 1.00 95.50 111 ASN A C 1
ATOM 912 O O . ASN A 1 111 ? -5.703 -12.975 16.013 1.00 95.50 111 ASN A O 1
ATOM 916 N N . ASP A 1 112 ? -7.717 -12.452 16.867 1.00 96.69 112 ASP A N 1
ATOM 917 C CA . ASP A 1 112 ? -8.493 -13.407 16.083 1.00 96.69 112 ASP A CA 1
ATOM 918 C C . ASP A 1 112 ? -9.329 -12.658 15.045 1.00 96.69 112 ASP A C 1
ATOM 920 O O . ASP A 1 112 ? -10.202 -11.858 15.380 1.00 96.69 112 ASP A O 1
ATOM 924 N N . VAL A 1 113 ? -9.029 -12.905 13.774 1.00 96.44 113 VAL A N 1
ATOM 925 C CA . VAL A 1 113 ? -9.659 -12.225 12.640 1.00 96.44 113 VAL A CA 1
ATOM 926 C C . VAL A 1 113 ? -11.159 -12.513 12.544 1.00 96.44 113 VAL A C 1
ATOM 928 O O . VAL A 1 113 ? -11.918 -11.657 12.104 1.00 96.44 113 VAL A O 1
ATOM 931 N N . ARG A 1 114 ? -11.602 -13.681 13.024 1.00 97.44 114 ARG A N 1
ATOM 932 C CA . ARG A 1 114 ? -13.010 -14.095 12.977 1.00 97.44 114 ARG A CA 1
ATOM 933 C C . ARG A 1 114 ? -13.865 -13.212 13.874 1.00 97.44 114 ARG A C 1
ATOM 935 O O . ARG A 1 114 ? -14.925 -12.763 13.468 1.00 97.44 114 ARG A O 1
ATOM 942 N N . VAL A 1 115 ? -13.342 -12.869 15.049 1.00 98.12 115 VAL A N 1
ATOM 943 C CA . VAL A 1 115 ? -14.019 -11.971 15.993 1.00 98.12 115 VAL A CA 1
ATOM 944 C C . VAL A 1 115 ? -14.091 -10.547 15.446 1.00 98.12 115 VAL A C 1
ATOM 946 O O . VAL A 1 115 ? -15.087 -9.859 15.642 1.00 98.12 115 VAL A O 1
ATOM 949 N N . VAL A 1 116 ? -13.060 -10.091 14.726 1.00 97.81 116 VAL A N 1
ATOM 950 C CA . VAL A 1 116 ? -13.105 -8.790 14.036 1.00 97.81 116 VAL A CA 1
ATOM 951 C C . VAL A 1 116 ? -14.198 -8.787 12.960 1.00 97.81 116 VAL A C 1
ATOM 953 O O . VAL A 1 116 ? -14.927 -7.804 12.824 1.00 97.81 116 VAL A O 1
ATOM 956 N N . GLU A 1 117 ? -14.337 -9.885 12.217 1.00 97.12 117 GLU A N 1
ATOM 957 C CA . GLU A 1 117 ? -15.388 -10.057 11.213 1.00 97.12 117 GLU A CA 1
ATOM 958 C C . GLU A 1 117 ? -16.789 -10.085 11.840 1.00 97.12 117 GLU A C 1
ATOM 960 O O . GLU A 1 117 ? -17.680 -9.375 11.375 1.00 97.12 117 GLU A O 1
ATOM 965 N N . GLU A 1 118 ? -16.980 -10.845 12.919 1.00 97.81 118 GLU A N 1
ATOM 966 C CA . GLU A 1 118 ? -18.230 -10.889 13.686 1.00 97.81 118 GLU A CA 1
ATOM 967 C C . GLU A 1 118 ? -18.590 -9.515 14.256 1.00 97.81 118 GLU A C 1
ATOM 969 O O . GLU A 1 118 ? -19.718 -9.062 14.082 1.00 97.81 118 GLU A O 1
ATOM 974 N N . LEU A 1 119 ? -17.630 -8.783 14.830 1.00 97.94 119 LEU A N 1
ATOM 975 C CA . LEU A 1 119 ? -17.860 -7.414 15.296 1.00 97.94 119 LEU A CA 1
ATOM 976 C C . LEU A 1 119 ? -18.326 -6.490 14.171 1.00 97.94 119 LEU A C 1
ATOM 978 O O . LEU A 1 119 ? -19.241 -5.696 14.375 1.00 97.94 119 LEU A O 1
ATOM 982 N N . LYS A 1 120 ? -17.728 -6.587 12.978 1.00 97.25 120 LYS A N 1
ATOM 983 C CA . LYS A 1 120 ? -18.153 -5.790 11.818 1.00 97.25 120 LYS A CA 1
ATOM 984 C C . LYS A 1 120 ? -19.564 -6.140 11.339 1.00 97.25 120 LYS A C 1
ATOM 986 O O . LYS A 1 120 ? -20.245 -5.254 10.822 1.00 97.25 120 LYS A O 1
ATOM 991 N N . LYS A 1 121 ? -20.003 -7.392 11.513 1.00 96.69 121 LYS A N 1
ATOM 992 C CA . LYS A 1 121 ? -21.379 -7.833 11.223 1.00 96.69 121 LYS A CA 1
ATOM 993 C C . LYS A 1 121 ? -22.369 -7.312 12.265 1.00 96.69 121 LYS A C 1
ATOM 995 O O . LYS A 1 121 ? -23.408 -6.782 11.889 1.00 96.69 121 LYS A O 1
ATOM 1000 N N . GLU A 1 122 ? -22.025 -7.423 13.546 1.00 97.69 122 GLU A N 1
ATOM 1001 C CA . GLU A 1 122 ? -22.880 -7.017 14.670 1.00 97.69 122 GLU A CA 1
ATOM 1002 C C . GLU A 1 122 ? -22.997 -5.492 14.822 1.00 97.69 122 GLU A C 1
ATOM 1004 O O . GLU A 1 122 ? -24.046 -4.989 15.219 1.00 97.69 122 GLU A O 1
ATOM 1009 N N . PHE A 1 123 ? -21.940 -4.750 14.477 1.00 97.06 123 PHE A N 1
ATOM 1010 C CA . PHE A 1 123 ? -21.860 -3.290 14.583 1.00 97.06 123 PHE A CA 1
ATOM 1011 C C . PHE A 1 123 ? -21.519 -2.654 13.219 1.00 97.06 123 PHE A C 1
ATOM 1013 O O . PHE A 1 123 ? -20.435 -2.081 13.024 1.00 97.06 123 PHE A O 1
ATOM 1020 N N . PRO A 1 124 ? -22.425 -2.744 12.228 1.00 95.56 124 PRO A N 1
ATOM 1021 C CA . PRO A 1 124 ? -22.150 -2.292 10.871 1.00 95.56 124 PRO A CA 1
ATOM 1022 C C . PRO A 1 124 ? -21.883 -0.783 10.832 1.00 95.56 124 PRO A C 1
ATOM 1024 O O . PRO A 1 124 ? -22.612 0.020 11.412 1.00 95.56 124 PRO A O 1
ATOM 1027 N N . ASN A 1 125 ? -20.852 -0.368 10.090 1.00 94.81 125 ASN A N 1
ATOM 1028 C CA . ASN A 1 125 ? -20.390 1.030 9.998 1.00 94.81 125 ASN A CA 1
ATOM 1029 C C . ASN A 1 125 ? -19.860 1.634 11.313 1.00 94.81 125 ASN A C 1
ATOM 1031 O O . ASN A 1 125 ? -19.612 2.845 11.363 1.00 94.81 125 ASN A O 1
ATOM 1035 N N . GLN A 1 126 ? -19.689 0.840 12.371 1.00 97.19 126 GLN A N 1
ATOM 1036 C CA . GLN A 1 126 ? -19.273 1.311 13.695 1.00 97.19 126 GLN A CA 1
ATOM 1037 C C . GLN A 1 126 ? -17.965 0.686 14.178 1.00 97.19 126 GLN A C 1
ATOM 1039 O O . GLN A 1 126 ? -17.555 0.978 15.292 1.00 97.19 126 GLN A O 1
ATOM 1044 N N . VAL A 1 127 ? -17.281 -0.123 13.368 1.00 98.25 127 VAL A N 1
ATOM 1045 C CA . VAL A 1 127 ? -16.012 -0.753 13.754 1.00 98.25 127 VAL A CA 1
ATOM 1046 C C . VAL A 1 127 ? -14.880 -0.234 12.880 1.00 98.25 127 VAL A C 1
ATOM 1048 O O . VAL A 1 127 ? -14.856 -0.485 11.679 1.00 98.25 127 VAL A O 1
ATOM 1051 N N . LEU A 1 128 ? -13.923 0.448 13.503 1.00 98.25 128 LEU A N 1
ATOM 1052 C CA . LEU A 1 128 ? -12.614 0.746 12.941 1.00 98.25 128 LEU A CA 1
ATOM 1053 C C . LEU A 1 128 ? -11.664 -0.406 13.264 1.00 98.25 128 LEU A C 1
ATOM 1055 O O . LEU A 1 128 ? -11.306 -0.618 14.422 1.00 98.25 128 LEU A O 1
ATOM 1059 N N . SER A 1 129 ? -11.236 -1.149 12.249 1.00 98.00 129 SER A N 1
ATOM 1060 C CA . SER A 1 129 ? -10.256 -2.220 12.400 1.00 98.00 129 SER A CA 1
ATOM 1061 C C . SER A 1 129 ? -8.866 -1.797 11.957 1.00 98.00 129 SER A C 1
ATOM 1063 O O . SER A 1 129 ? -8.644 -1.468 10.789 1.00 98.00 129 SER A O 1
ATOM 1065 N N . LEU A 1 130 ? -7.929 -1.808 12.907 1.00 98.12 130 LEU A N 1
ATOM 1066 C CA . LEU A 1 130 ? -6.542 -1.414 12.705 1.00 98.12 130 LEU A CA 1
ATOM 1067 C C . LEU A 1 130 ? -5.624 -2.628 12.817 1.00 98.12 130 LEU A C 1
ATOM 1069 O O . LEU A 1 130 ? -5.568 -3.293 13.857 1.00 98.12 130 LEU A O 1
ATOM 1073 N N . PHE A 1 131 ? -4.840 -2.867 11.769 1.00 97.06 131 PHE A N 1
ATOM 1074 C CA . PHE A 1 131 ? -3.708 -3.780 11.848 1.00 97.06 131 PHE A CA 1
ATOM 1075 C C . PHE A 1 131 ? -2.442 -3.010 12.232 1.00 97.06 131 PHE A C 1
ATOM 1077 O O . PHE A 1 131 ? -2.075 -2.023 11.599 1.00 97.06 131 PHE A O 1
ATOM 1084 N N . LEU A 1 132 ? -1.768 -3.454 13.286 1.00 95.50 132 LEU A N 1
ATOM 1085 C CA . LEU A 1 132 ? -0.555 -2.843 13.807 1.00 95.50 132 LEU A CA 1
ATOM 1086 C C . LEU A 1 132 ? 0.653 -3.640 13.335 1.00 95.50 132 LEU A C 1
ATOM 1088 O O . LEU A 1 132 ? 0.940 -4.733 13.834 1.00 95.50 132 LEU A O 1
ATOM 1092 N N . PHE A 1 133 ? 1.374 -3.045 12.397 1.00 91.69 133 PHE A N 1
ATOM 1093 C CA . PHE A 1 133 ? 2.628 -3.547 11.879 1.00 91.69 133 PHE A CA 1
ATOM 1094 C C . PHE A 1 133 ? 3.790 -2.817 12.551 1.00 91.69 133 PHE A C 1
ATOM 1096 O O . PHE A 1 133 ? 3.685 -1.633 12.830 1.00 91.69 133 PHE A O 1
ATOM 1103 N N . ARG A 1 134 ? 4.904 -3.490 12.823 1.00 85.12 134 ARG A N 1
ATOM 1104 C CA . ARG A 1 134 ? 6.119 -2.842 13.352 1.00 85.12 134 ARG A CA 1
ATOM 1105 C C . ARG A 1 134 ? 7.316 -3.223 12.513 1.00 85.12 134 ARG A C 1
ATOM 1107 O O . ARG A 1 134 ? 8.013 -2.361 12.004 1.00 85.12 134 ARG A O 1
ATOM 1114 N N . GLU A 1 135 ? 7.511 -4.524 12.388 1.00 78.44 135 GLU A N 1
ATOM 1115 C CA . GLU A 1 135 ? 8.617 -5.130 11.673 1.00 78.44 135 GLU A CA 1
ATOM 1116 C C . GLU A 1 135 ? 8.273 -6.616 11.496 1.00 78.44 135 GLU A C 1
ATOM 1118 O O . GLU A 1 135 ? 7.826 -7.260 12.457 1.00 78.44 135 GLU A O 1
ATOM 1123 N N . ILE A 1 136 ? 8.432 -7.164 10.290 1.00 63.28 136 ILE A N 1
ATOM 1124 C CA . ILE A 1 136 ? 8.523 -8.611 10.093 1.00 63.28 136 ILE A CA 1
ATOM 1125 C C . ILE A 1 136 ? 9.932 -8.967 10.486 1.00 63.28 136 ILE A C 1
ATOM 1127 O O . ILE A 1 136 ? 10.886 -8.604 9.816 1.00 63.28 136 ILE A O 1
ATOM 1131 N N . ILE A 1 137 ? 10.038 -9.612 11.639 1.00 58.22 137 ILE A N 1
ATOM 1132 C CA . ILE A 1 137 ? 11.299 -10.053 12.215 1.00 58.22 137 ILE A CA 1
ATOM 1133 C C . ILE A 1 137 ? 11.958 -10.952 11.159 1.00 58.22 137 ILE A C 1
ATOM 1135 O O . ILE A 1 137 ? 11.447 -12.050 10.944 1.00 58.22 137 ILE A O 1
ATOM 1139 N N . PRO A 1 138 ? 13.018 -10.513 10.457 1.00 54.88 138 PRO A N 1
ATOM 1140 C CA . PRO A 1 138 ? 13.508 -11.262 9.300 1.00 54.88 138 PRO A CA 1
ATOM 1141 C C . PRO A 1 138 ? 14.258 -12.523 9.728 1.00 54.88 138 PRO A C 1
ATOM 1143 O O . PRO A 1 138 ? 14.510 -13.415 8.924 1.00 54.88 138 PRO A O 1
ATOM 1146 N N . ASP A 1 139 ? 14.609 -12.617 11.010 1.00 68.44 139 ASP A N 1
ATOM 1147 C CA . ASP A 1 139 ? 15.541 -13.612 11.491 1.00 68.44 139 ASP A CA 1
ATOM 1148 C C . ASP A 1 139 ? 15.255 -14.022 12.944 1.00 68.44 139 ASP A C 1
ATOM 1150 O O . ASP A 1 139 ? 15.112 -13.206 13.866 1.00 68.44 139 ASP A O 1
ATOM 1154 N N . ILE A 1 140 ? 15.184 -15.337 13.136 1.00 75.25 140 ILE A N 1
ATOM 1155 C CA . ILE A 1 140 ? 14.992 -15.979 14.430 1.00 75.25 140 ILE A CA 1
ATOM 1156 C C . ILE A 1 140 ? 16.129 -15.624 15.394 1.00 75.25 140 ILE A C 1
ATOM 1158 O O . ILE A 1 140 ? 15.865 -15.443 16.585 1.00 75.25 140 ILE A O 1
ATOM 1162 N N . GLU A 1 141 ? 17.364 -15.433 14.909 1.00 76.81 141 GLU A N 1
ATOM 1163 C CA . GLU A 1 141 ? 18.497 -15.075 15.769 1.00 76.81 141 GLU A CA 1
ATOM 1164 C C . GLU A 1 141 ? 18.332 -13.674 16.349 1.00 76.81 141 GLU A C 1
ATOM 1166 O O . GLU A 1 141 ? 18.580 -13.455 17.537 1.00 76.81 141 GLU A O 1
ATOM 1171 N N . THR A 1 142 ? 17.860 -12.723 15.545 1.00 71.06 142 THR A N 1
ATOM 1172 C CA . THR A 1 142 ? 17.522 -11.372 16.007 1.00 71.06 142 THR A CA 1
ATOM 1173 C C . THR A 1 142 ? 16.423 -11.420 17.069 1.00 71.06 142 THR A C 1
ATOM 1175 O O . THR A 1 142 ? 16.515 -10.738 18.098 1.00 71.06 142 THR A O 1
ATOM 1178 N N . HIS A 1 143 ? 15.430 -12.304 16.908 1.00 72.94 143 HIS A N 1
ATOM 1179 C CA . HIS A 1 143 ? 14.413 -12.501 17.938 1.00 72.94 143 HIS A CA 1
ATOM 1180 C C . HIS A 1 143 ? 14.988 -13.118 19.220 1.00 72.94 143 HIS A C 1
ATOM 1182 O O . HIS A 1 143 ? 14.603 -12.701 20.317 1.00 72.94 143 HIS A O 1
ATOM 1188 N N . ILE A 1 144 ? 15.910 -14.078 19.099 1.00 77.56 144 ILE A N 1
ATOM 1189 C CA . ILE A 1 144 ? 16.630 -14.690 20.222 1.00 77.56 144 ILE A CA 1
ATOM 1190 C C . ILE A 1 144 ? 17.466 -13.634 20.948 1.00 77.56 144 ILE A C 1
ATOM 1192 O O . ILE A 1 144 ? 17.386 -13.546 22.172 1.00 77.56 144 ILE A O 1
ATOM 1196 N N . LYS A 1 145 ? 18.184 -12.764 20.228 1.00 78.62 145 LYS A N 1
ATOM 1197 C CA . LYS A 1 145 ? 18.950 -11.642 20.800 1.00 78.62 145 LYS A CA 1
ATOM 1198 C C . LYS A 1 145 ? 18.042 -10.667 21.556 1.00 78.62 145 LYS A C 1
ATOM 1200 O O . LYS A 1 145 ? 18.307 -10.370 22.720 1.00 78.62 145 LYS A O 1
ATOM 1205 N N . ALA A 1 146 ? 16.928 -10.245 20.952 1.00 71.50 146 ALA A N 1
ATOM 1206 C CA . ALA A 1 146 ? 15.944 -9.364 21.591 1.00 71.50 146 ALA A CA 1
ATOM 1207 C C . ALA A 1 146 ? 15.191 -10.032 22.760 1.00 71.50 146 ALA A C 1
ATOM 1209 O O . ALA A 1 146 ? 14.737 -9.369 23.690 1.00 71.50 146 ALA A O 1
ATOM 1210 N N . GLY A 1 147 ? 15.016 -11.354 22.713 1.00 71.94 147 GLY A N 1
ATOM 1211 C CA . GLY A 1 147 ? 14.438 -12.143 23.798 1.00 71.94 147 GLY A CA 1
ATOM 1212 C C . GLY A 1 147 ? 15.389 -12.248 24.987 1.00 71.94 147 GLY A C 1
ATOM 1213 O O . GLY A 1 147 ? 14.961 -12.053 26.123 1.00 71.94 147 GLY A O 1
ATOM 1214 N N . ARG A 1 148 ? 16.680 -12.484 24.719 1.00 77.94 148 ARG A N 1
ATOM 1215 C CA . ARG A 1 148 ? 17.749 -12.522 25.727 1.00 77.94 148 ARG A CA 1
ATOM 1216 C C . ARG A 1 148 ? 17.919 -11.169 26.420 1.00 77.94 148 ARG A C 1
ATOM 1218 O O . ARG A 1 148 ? 18.031 -11.143 27.641 1.00 77.94 148 ARG A O 1
ATOM 1225 N N . SER A 1 149 ? 17.848 -10.056 25.683 1.00 76.12 149 SER A N 1
ATOM 1226 C CA . SER A 1 149 ? 17.956 -8.708 26.269 1.00 76.12 149 SER A CA 1
ATOM 1227 C C . SER A 1 149 ? 16.771 -8.311 27.160 1.00 76.12 149 SER A C 1
ATOM 1229 O O . SER A 1 149 ? 16.921 -7.446 28.016 1.00 76.12 149 SER A O 1
ATOM 1231 N N . ARG A 1 150 ? 15.606 -8.959 27.013 1.00 67.00 150 ARG A N 1
ATOM 1232 C CA . ARG A 1 150 ? 14.410 -8.733 27.851 1.00 67.00 150 ARG A CA 1
ATOM 1233 C C . ARG A 1 150 ? 14.343 -9.614 29.107 1.00 67.00 150 ARG A C 1
ATOM 1235 O O . ARG A 1 150 ? 13.348 -9.544 29.821 1.00 67.00 150 ARG A O 1
ATOM 1242 N N . GLY A 1 151 ? 15.374 -10.420 29.371 1.00 66.75 151 GLY A N 1
ATOM 1243 C CA . GLY A 1 151 ? 15.452 -11.306 30.533 1.00 66.75 151 GLY A CA 1
ATOM 1244 C C . GLY A 1 151 ? 14.787 -12.671 30.312 1.00 66.75 151 GLY A C 1
ATOM 1245 O O . GLY A 1 151 ? 13.633 -12.761 29.905 1.00 66.75 151 GLY A O 1
ATOM 1246 N N . SER A 1 152 ? 15.559 -13.733 30.572 1.00 50.94 152 SER A N 1
ATOM 1247 C CA . SER A 1 152 ? 15.192 -15.142 30.824 1.00 50.94 152 SER A CA 1
ATOM 1248 C C . SER A 1 152 ? 13.922 -15.698 30.164 1.00 50.94 152 SER A C 1
ATOM 1250 O O . SER A 1 152 ? 13.117 -16.383 30.796 1.00 50.94 152 SER A O 1
ATOM 1252 N N . VAL A 1 153 ? 13.736 -15.463 28.868 1.00 69.38 153 VAL A N 1
ATOM 1253 C CA . VAL A 1 153 ? 12.758 -16.214 28.079 1.00 69.38 153 VAL A CA 1
ATOM 1254 C C . VAL A 1 153 ? 13.475 -17.423 27.486 1.00 69.38 153 VAL A C 1
ATOM 1256 O O . VAL A 1 153 ? 14.471 -17.253 26.787 1.00 69.38 153 VAL A O 1
ATOM 1259 N N . SER A 1 154 ? 12.983 -18.637 27.755 1.00 85.75 154 SER A N 1
ATOM 1260 C CA . SER A 1 154 ? 13.507 -19.840 27.099 1.00 85.75 154 SER A CA 1
ATOM 1261 C C . SER A 1 154 ? 13.452 -19.683 25.579 1.00 85.75 154 SER A C 1
ATOM 1263 O O . SER A 1 154 ? 12.513 -19.090 25.040 1.00 85.75 154 SER A O 1
ATOM 1265 N N . GLU A 1 155 ? 14.444 -20.228 24.879 1.00 84.19 155 GLU A N 1
ATOM 1266 C CA . GLU A 1 155 ? 14.538 -20.148 23.419 1.00 84.19 155 GLU A CA 1
ATOM 1267 C C . GLU A 1 155 ? 13.246 -20.633 22.746 1.00 84.19 155 GLU A C 1
ATOM 1269 O O . GLU A 1 155 ? 12.667 -19.915 21.937 1.00 84.19 155 GLU A O 1
ATOM 1274 N N . ASN A 1 156 ? 12.671 -21.740 23.226 1.00 85.31 156 ASN A N 1
ATOM 1275 C CA . ASN A 1 156 ? 11.375 -22.257 22.771 1.00 85.31 156 ASN A CA 1
ATOM 1276 C C . ASN A 1 156 ? 10.234 -21.228 22.857 1.00 85.31 156 ASN A C 1
ATOM 1278 O O . ASN A 1 156 ? 9.369 -21.169 21.985 1.00 85.31 156 ASN A O 1
ATOM 1282 N N . LYS A 1 157 ? 10.210 -20.385 23.895 1.00 82.12 157 LYS A N 1
ATOM 1283 C CA . LYS A 1 157 ? 9.186 -19.341 24.046 1.00 82.12 157 LYS A CA 1
ATOM 1284 C C . LYS A 1 157 ? 9.449 -18.150 23.120 1.00 82.12 157 LYS A C 1
ATOM 1286 O O . LYS A 1 157 ? 8.491 -17.480 22.730 1.00 82.12 157 LYS A O 1
ATOM 1291 N N . VAL A 1 158 ? 10.702 -17.897 22.741 1.00 81.25 158 VAL A N 1
ATOM 1292 C CA . VAL A 1 158 ? 11.048 -16.931 21.687 1.00 81.25 158 VAL A CA 1
ATOM 1293 C C . VAL A 1 158 ? 10.624 -17.455 20.315 1.00 81.25 158 VAL A C 1
ATOM 1295 O O . VAL A 1 158 ? 9.895 -16.754 19.618 1.00 81.25 158 VAL A O 1
ATOM 1298 N N . ILE A 1 159 ? 10.979 -18.697 19.975 1.00 83.44 159 ILE A N 1
ATOM 1299 C CA . ILE A 1 159 ? 10.578 -19.360 18.723 1.00 83.44 159 ILE A CA 1
ATOM 1300 C C . ILE A 1 159 ? 9.052 -19.375 18.599 1.00 83.44 159 ILE A C 1
ATOM 1302 O O . ILE A 1 159 ? 8.500 -18.916 17.605 1.00 83.44 159 ILE A O 1
ATOM 1306 N N . SER A 1 160 ? 8.347 -19.760 19.666 1.00 83.50 160 SER A N 1
ATOM 1307 C CA . SER A 1 160 ? 6.885 -19.720 19.684 1.00 83.50 160 SER A CA 1
ATOM 1308 C C . SER A 1 160 ? 6.341 -18.306 19.436 1.00 83.50 160 SER A C 1
ATOM 1310 O O . SER A 1 160 ? 5.353 -18.144 18.736 1.00 83.50 160 SER A O 1
ATOM 1312 N N . ARG A 1 161 ? 6.956 -17.242 19.973 1.00 80.75 161 ARG A N 1
ATOM 1313 C CA . ARG A 1 161 ? 6.523 -15.855 19.692 1.00 80.75 161 ARG A CA 1
ATOM 1314 C C . ARG A 1 161 ? 6.767 -15.449 18.241 1.00 80.75 161 ARG A C 1
ATOM 1316 O O . ARG A 1 161 ? 5.927 -14.744 17.682 1.00 80.75 161 ARG A O 1
ATOM 1323 N N . PHE A 1 162 ? 7.870 -15.903 17.659 1.00 83.69 162 PHE A N 1
ATOM 1324 C CA . PHE A 1 162 ? 8.194 -15.687 16.256 1.00 83.69 162 PHE A CA 1
ATOM 1325 C C . PHE A 1 162 ? 7.154 -16.341 15.337 1.00 83.69 162 PHE A C 1
ATOM 1327 O O . PHE A 1 162 ? 6.509 -15.647 14.555 1.00 83.69 162 PHE A O 1
ATOM 1334 N N . GLU A 1 163 ? 6.898 -17.640 15.505 1.00 85.25 163 GLU A N 1
ATOM 1335 C CA . GLU A 1 163 ? 5.906 -18.384 14.714 1.00 85.25 163 GLU A CA 1
ATOM 1336 C C . GLU A 1 163 ? 4.515 -17.748 14.796 1.00 85.25 163 GLU A C 1
ATOM 1338 O O . GLU A 1 163 ? 3.796 -17.653 13.803 1.00 85.25 163 GLU A O 1
ATOM 1343 N N . LYS A 1 164 ? 4.153 -17.236 15.975 1.00 85.50 164 LYS A N 1
ATOM 1344 C CA . LYS A 1 164 ? 2.898 -16.512 16.201 1.00 85.50 164 LYS A CA 1
ATOM 1345 C C . LYS A 1 164 ? 2.823 -15.199 15.431 1.00 85.50 164 LYS A C 1
ATOM 1347 O O . LYS A 1 164 ? 1.769 -14.865 14.897 1.00 85.50 164 LYS A O 1
ATOM 1352 N N . ALA A 1 165 ? 3.916 -14.439 15.388 1.00 86.00 165 ALA A N 1
ATOM 1353 C CA . ALA A 1 165 ? 3.977 -13.205 14.614 1.00 86.00 165 ALA A CA 1
ATOM 1354 C C . ALA A 1 165 ? 3.833 -13.493 13.112 1.00 86.00 165 ALA A C 1
ATOM 1356 O O . ALA A 1 165 ? 3.035 -12.835 12.447 1.00 86.00 165 ALA A O 1
ATOM 1357 N N . VAL A 1 166 ? 4.527 -14.522 12.615 1.00 85.88 166 VAL A N 1
ATOM 1358 C CA . VAL A 1 166 ? 4.426 -14.993 11.226 1.00 85.88 166 VAL A CA 1
ATOM 1359 C C . VAL A 1 166 ? 3.002 -15.446 10.899 1.00 85.88 166 VAL A C 1
ATOM 1361 O O . VAL A 1 166 ? 2.439 -15.017 9.894 1.00 85.88 166 VAL A O 1
ATOM 1364 N N . ALA A 1 167 ? 2.390 -16.271 11.753 1.00 89.25 167 ALA A N 1
ATOM 1365 C CA . ALA A 1 167 ? 1.025 -16.752 11.555 1.00 89.25 167 ALA A CA 1
ATOM 1366 C C . ALA A 1 167 ? 0.018 -15.595 11.506 1.00 89.25 167 ALA A C 1
ATOM 1368 O O . ALA A 1 167 ? -0.826 -15.549 10.616 1.00 89.25 167 ALA A O 1
ATOM 1369 N N . LEU A 1 168 ? 0.138 -14.620 12.409 1.00 90.81 168 LEU A N 1
ATOM 1370 C CA . LEU A 1 168 ? -0.749 -13.459 12.417 1.00 90.81 168 LEU A CA 1
ATOM 1371 C C . LEU A 1 168 ? -0.555 -12.564 11.186 1.00 90.81 168 LEU A C 1
ATOM 1373 O O . LEU A 1 168 ? -1.527 -12.021 10.666 1.00 90.81 168 LEU A O 1
ATOM 1377 N N . TYR A 1 169 ? 0.677 -12.428 10.693 1.00 90.94 169 TYR A N 1
ATOM 1378 C CA . TYR A 1 169 ? 0.938 -11.717 9.444 1.00 90.94 169 TYR A CA 1
ATOM 1379 C C . TYR A 1 169 ? 0.323 -12.438 8.233 1.00 90.94 169 TYR A C 1
ATOM 1381 O O . TYR A 1 169 ? -0.267 -11.793 7.370 1.00 90.94 169 TYR A O 1
ATOM 1389 N N . ARG A 1 170 ? 0.354 -13.777 8.196 1.00 90.75 170 ARG A N 1
ATOM 1390 C CA . ARG A 1 170 ? -0.367 -14.552 7.170 1.00 90.75 170 ARG A CA 1
ATOM 1391 C C . ARG A 1 170 ? -1.871 -14.344 7.239 1.00 90.75 170 ARG A C 1
ATOM 1393 O O . ARG A 1 170 ? -2.482 -14.082 6.210 1.00 90.75 170 ARG A O 1
ATOM 1400 N N . VAL A 1 171 ? -2.440 -14.374 8.443 1.00 92.50 171 VAL A N 1
ATOM 1401 C CA . VAL A 1 171 ? -3.859 -14.065 8.658 1.00 92.50 171 VAL A CA 1
ATOM 1402 C C . VAL A 1 171 ? -4.193 -12.661 8.147 1.00 92.50 171 VAL A C 1
ATOM 1404 O O . VAL A 1 171 ? -5.232 -12.483 7.516 1.00 92.50 171 VAL A O 1
ATOM 1407 N N . PHE A 1 172 ? -3.309 -11.680 8.353 1.00 94.00 172 PHE A N 1
ATOM 1408 C CA . PHE A 1 172 ? -3.460 -10.348 7.766 1.00 94.00 172 PHE A CA 1
ATOM 1409 C C . PHE A 1 172 ? -3.467 -10.379 6.235 1.00 94.00 172 PHE A C 1
ATOM 1411 O O . PHE A 1 172 ? -4.401 -9.849 5.646 1.00 94.00 172 PHE A O 1
ATOM 1418 N N . ILE A 1 173 ? -2.488 -11.024 5.588 1.00 92.31 173 ILE A N 1
ATOM 1419 C CA . ILE A 1 173 ? -2.439 -11.136 4.118 1.00 92.31 173 ILE A CA 1
ATOM 1420 C C . ILE A 1 173 ? -3.734 -11.759 3.583 1.00 92.31 173 ILE A C 1
ATOM 1422 O O . ILE A 1 173 ? -4.335 -11.254 2.634 1.00 92.31 173 ILE A O 1
ATOM 1426 N N . GLU A 1 174 ? -4.183 -12.847 4.206 1.00 94.06 174 GLU A N 1
ATOM 1427 C CA . GLU A 1 174 ? -5.370 -13.591 3.789 1.00 94.06 174 GLU A CA 1
ATOM 1428 C C . GLU A 1 174 ? -6.663 -12.782 3.942 1.00 94.06 174 GLU A C 1
ATOM 1430 O O . GLU A 1 174 ? -7.585 -12.965 3.147 1.00 94.06 174 GLU A O 1
ATOM 1435 N N . ASN A 1 175 ? -6.700 -11.856 4.904 1.00 95.69 175 ASN A N 1
ATOM 1436 C CA . ASN A 1 175 ? -7.879 -11.079 5.286 1.00 95.69 175 ASN A CA 1
ATOM 1437 C C . ASN A 1 175 ? -7.638 -9.566 5.192 1.00 95.69 175 ASN A C 1
ATOM 1439 O O . ASN A 1 175 ? -8.229 -8.789 5.940 1.00 95.69 175 ASN A O 1
ATOM 1443 N N . ILE A 1 176 ? -6.777 -9.124 4.271 1.00 94.88 176 ILE A N 1
ATOM 1444 C CA . ILE A 1 176 ? -6.346 -7.720 4.166 1.00 94.88 176 ILE A CA 1
ATOM 1445 C C . ILE A 1 176 ? -7.524 -6.744 4.005 1.00 94.88 176 ILE A C 1
ATOM 1447 O O . ILE A 1 176 ? -7.466 -5.608 4.465 1.00 94.88 176 ILE A O 1
ATOM 1451 N N . PHE A 1 177 ? -8.626 -7.200 3.402 1.00 94.56 177 PHE A N 1
ATOM 1452 C CA . PHE A 1 177 ? -9.843 -6.412 3.213 1.00 94.56 177 PHE A CA 1
ATOM 1453 C C . PHE A 1 177 ? -10.621 -6.136 4.505 1.00 94.56 177 PHE A C 1
ATOM 1455 O O . PHE A 1 177 ? -11.426 -5.206 4.528 1.00 94.56 177 PHE A O 1
ATOM 1462 N N . LEU A 1 178 ? -10.407 -6.935 5.555 1.00 95.19 178 LEU A N 1
ATOM 1463 C CA . LEU A 1 178 ? -11.114 -6.792 6.822 1.00 95.19 178 LEU A CA 1
ATOM 1464 C C . LEU A 1 178 ? -10.612 -5.587 7.620 1.00 95.19 178 LEU A C 1
ATOM 1466 O O . LEU A 1 178 ? -11.380 -4.976 8.363 1.00 95.19 178 LEU A O 1
ATOM 1470 N N . PHE A 1 179 ? -9.346 -5.217 7.444 1.00 96.50 179 PHE A N 1
ATOM 1471 C CA . PHE A 1 179 ? -8.738 -4.086 8.129 1.00 96.50 179 PHE A CA 1
ATOM 1472 C C . PHE A 1 179 ? -9.029 -2.789 7.374 1.00 96.50 179 PHE A C 1
ATOM 1474 O O . PHE A 1 179 ? -8.864 -2.689 6.156 1.00 96.50 179 PHE A O 1
ATOM 1481 N N . ASP A 1 180 ? -9.469 -1.766 8.101 1.00 96.12 180 ASP A N 1
ATOM 1482 C CA . ASP A 1 180 ? -9.749 -0.465 7.502 1.00 96.12 180 ASP A CA 1
ATOM 1483 C C . ASP A 1 180 ? -8.456 0.278 7.210 1.00 96.12 180 ASP A C 1
ATOM 1485 O O . ASP A 1 180 ? -8.359 0.919 6.160 1.00 96.12 180 ASP A O 1
ATOM 1489 N N . ARG A 1 181 ? -7.481 0.176 8.124 1.00 96.25 181 ARG A N 1
ATOM 1490 C CA . ARG A 1 181 ? -6.165 0.816 8.037 1.00 96.25 181 ARG A CA 1
ATOM 1491 C C . ARG A 1 181 ? -5.073 -0.050 8.665 1.00 96.25 181 ARG A C 1
ATOM 1493 O O . ARG A 1 181 ? -5.330 -0.905 9.514 1.00 96.25 181 ARG A O 1
ATOM 1500 N N . VAL A 1 182 ? -3.839 0.225 8.257 1.00 95.62 182 VAL A N 1
ATOM 1501 C CA . VAL A 1 182 ? -2.621 -0.316 8.864 1.00 95.62 182 VAL A CA 1
ATOM 1502 C C . VAL A 1 182 ? -1.873 0.836 9.522 1.00 95.62 182 VAL A C 1
ATOM 1504 O O . VAL A 1 182 ? -1.742 1.898 8.920 1.00 95.62 182 VAL A O 1
ATOM 1507 N N . ILE A 1 183 ? -1.377 0.629 10.738 1.00 95.00 183 ILE A N 1
ATOM 1508 C CA . ILE A 1 183 ? -0.449 1.551 11.401 1.00 95.00 183 ILE A CA 1
ATOM 1509 C C . ILE A 1 183 ? 0.931 0.904 11.392 1.00 95.00 183 ILE A C 1
ATOM 1511 O O . ILE A 1 183 ? 1.090 -0.237 11.832 1.00 95.00 183 ILE A O 1
ATOM 1515 N N . LEU A 1 184 ? 1.919 1.640 10.898 1.00 92.06 184 LEU A N 1
ATOM 1516 C CA . LEU A 1 184 ? 3.316 1.240 10.854 1.00 92.06 184 LEU A CA 1
ATOM 1517 C C . LEU A 1 184 ? 4.046 1.817 12.072 1.00 92.06 184 LEU A C 1
ATOM 1519 O O . LEU A 1 184 ? 4.537 2.943 12.072 1.00 92.06 184 LEU A O 1
ATOM 1523 N N . ASN A 1 185 ? 4.135 1.020 13.126 1.00 90.69 185 ASN A N 1
ATOM 1524 C CA . ASN A 1 185 ? 4.895 1.316 14.330 1.00 90.69 185 ASN A CA 1
ATOM 1525 C C . ASN A 1 185 ? 6.374 0.932 14.186 1.00 90.69 185 ASN A C 1
ATOM 1527 O O . ASN A 1 185 ? 6.884 0.090 14.927 1.00 90.69 185 ASN A O 1
ATOM 1531 N N . ILE A 1 186 ? 7.037 1.517 13.195 1.00 83.88 186 ILE A N 1
ATOM 1532 C CA . ILE A 1 186 ? 8.446 1.262 12.892 1.00 83.88 186 ILE A CA 1
ATOM 1533 C C . ILE A 1 186 ? 9.303 2.165 13.791 1.00 83.88 186 ILE A C 1
ATOM 1535 O O . ILE A 1 186 ? 9.007 3.360 13.895 1.00 83.88 186 ILE A O 1
ATOM 1539 N N . PRO A 1 187 ? 10.342 1.637 14.463 1.00 72.75 187 PRO A N 1
ATOM 1540 C CA . PRO A 1 187 ? 11.294 2.483 15.172 1.00 72.75 187 PRO A CA 1
ATOM 1541 C C . PRO A 1 187 ? 12.023 3.387 14.170 1.00 72.75 187 PRO A C 1
ATOM 1543 O O . PRO A 1 187 ? 12.551 2.909 13.170 1.00 72.75 187 PRO A O 1
ATOM 1546 N N . TYR A 1 188 ? 12.043 4.690 14.437 1.00 69.44 188 TYR A N 1
ATOM 1547 C CA . TYR A 1 188 ? 12.832 5.649 13.673 1.00 69.44 188 TYR A CA 1
ATOM 1548 C C . TYR A 1 188 ? 13.997 6.124 14.541 1.00 69.44 188 TYR A C 1
ATOM 1550 O O . TYR A 1 188 ? 13.776 6.526 15.680 1.00 69.44 188 TYR A O 1
ATOM 1558 N N . GLU A 1 189 ? 15.223 6.039 14.021 1.00 63.28 189 GLU A N 1
ATOM 1559 C CA . GLU A 1 189 ? 16.457 6.371 14.755 1.00 63.28 189 GLU A CA 1
ATOM 1560 C C . GLU A 1 189 ? 16.779 7.878 14.779 1.00 63.28 189 GLU A C 1
ATOM 1562 O O . GLU A 1 189 ? 17.827 8.275 15.280 1.00 63.28 189 GLU A O 1
ATOM 1567 N N . GLY A 1 190 ? 15.897 8.735 14.256 1.00 63.84 190 GLY A N 1
ATOM 1568 C CA . GLY A 1 190 ? 16.050 10.188 14.367 1.00 63.84 190 GLY A CA 1
ATOM 1569 C C . GLY A 1 190 ? 15.615 10.728 15.732 1.00 63.84 190 GLY A C 1
ATOM 1570 O O . GLY A 1 190 ? 14.739 10.147 16.376 1.00 63.84 190 GLY A O 1
ATOM 1571 N N . ASP A 1 191 ? 16.204 11.861 16.140 1.00 51.47 191 ASP A N 1
ATOM 1572 C CA . ASP A 1 191 ? 15.799 12.642 17.320 1.00 51.47 191 ASP A CA 1
ATOM 1573 C C . ASP A 1 191 ? 14.265 12.757 17.403 1.00 51.47 191 ASP A C 1
ATOM 1575 O O . ASP A 1 191 ? 13.613 12.857 16.365 1.00 51.47 191 ASP A O 1
ATOM 1579 N N . GLU A 1 192 ? 13.719 12.748 18.630 1.00 50.59 192 GLU A N 1
ATOM 1580 C CA . GLU A 1 192 ? 12.316 12.638 19.117 1.00 50.59 192 GLU A CA 1
ATOM 1581 C C . GLU A 1 192 ? 11.148 13.246 18.288 1.00 50.59 192 GLU A C 1
ATOM 1583 O O . GLU A 1 192 ? 9.975 13.063 18.619 1.00 50.59 192 GLU A O 1
ATOM 1588 N N . ILE A 1 193 ? 11.429 13.969 17.213 1.00 49.06 193 ILE A N 1
ATOM 1589 C CA . ILE A 1 193 ? 10.577 14.905 16.488 1.00 49.06 193 ILE A CA 1
ATOM 1590 C C . ILE A 1 193 ? 9.481 14.237 15.644 1.00 49.06 193 ILE A C 1
ATOM 1592 O O . ILE A 1 193 ? 8.484 14.895 15.350 1.00 49.06 193 ILE 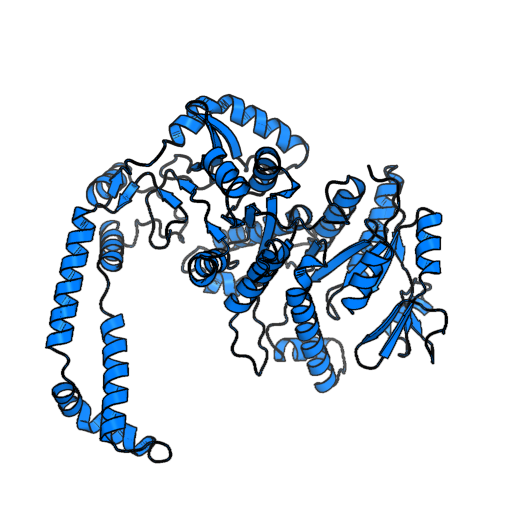A O 1
ATOM 1596 N N . CYS A 1 194 ? 9.566 12.954 15.274 1.00 60.25 194 CYS A N 1
ATOM 1597 C CA . CYS A 1 194 ? 8.533 12.337 14.429 1.00 60.25 194 CYS A CA 1
ATOM 1598 C C . CYS A 1 194 ? 8.170 10.912 14.842 1.00 60.25 194 CYS A C 1
ATOM 1600 O O . CYS A 1 194 ? 8.631 9.920 14.280 1.00 60.25 194 CYS A O 1
ATOM 1602 N N . ASN A 1 195 ? 7.246 10.806 15.797 1.00 83.69 195 ASN A N 1
ATOM 1603 C CA . ASN A 1 195 ? 6.578 9.544 16.066 1.00 83.69 195 ASN A CA 1
ATOM 1604 C C . ASN A 1 195 ? 5.547 9.248 14.962 1.00 83.69 195 ASN A C 1
ATOM 1606 O O . ASN A 1 195 ? 4.381 9.628 15.062 1.00 83.69 195 ASN A O 1
ATOM 1610 N N . ILE A 1 196 ? 5.990 8.589 13.889 1.00 85.81 196 ILE A N 1
ATOM 1611 C CA . ILE A 1 196 ? 5.154 8.258 12.723 1.00 85.81 196 ILE A CA 1
ATOM 1612 C C . ILE A 1 196 ? 3.887 7.520 13.153 1.00 85.81 196 ILE A C 1
ATOM 1614 O O . ILE A 1 196 ? 2.796 7.890 12.734 1.00 85.81 196 ILE A O 1
ATOM 1618 N N . ALA A 1 197 ? 4.001 6.541 14.052 1.00 90.62 197 ALA A N 1
ATOM 1619 C CA . ALA A 1 197 ? 2.857 5.781 14.543 1.00 90.62 197 ALA A CA 1
ATOM 1620 C C . ALA A 1 197 ? 1.800 6.676 15.211 1.00 90.62 197 ALA A C 1
ATOM 1622 O O . ALA A 1 197 ? 0.604 6.472 14.995 1.00 90.62 197 ALA A O 1
ATOM 1623 N N . LYS A 1 198 ? 2.227 7.691 15.980 1.00 91.62 198 LYS A N 1
ATOM 1624 C CA . LYS A 1 198 ? 1.339 8.717 16.549 1.00 91.62 198 LYS A CA 1
ATOM 1625 C C . LYS A 1 198 ? 0.619 9.483 15.438 1.00 91.62 198 LYS A C 1
ATOM 1627 O O . LYS A 1 198 ? -0.605 9.490 15.427 1.00 91.62 198 LYS A O 1
ATOM 1632 N N . ILE A 1 199 ? 1.351 10.040 14.473 1.00 90.38 199 ILE A N 1
ATOM 1633 C CA . ILE A 1 199 ? 0.768 10.836 13.375 1.00 90.38 199 ILE A CA 1
ATOM 1634 C C . ILE A 1 199 ? -0.219 10.007 12.546 1.00 90.38 199 ILE A C 1
ATOM 1636 O O . ILE A 1 199 ? -1.319 10.464 12.250 1.00 90.38 199 ILE A O 1
ATOM 1640 N N . GLN A 1 200 ? 0.139 8.765 12.221 1.00 92.88 200 GLN A N 1
ATOM 1641 C CA . GLN A 1 200 ? -0.737 7.836 11.512 1.00 92.88 200 GLN A CA 1
ATOM 1642 C C . GLN A 1 200 ? -2.009 7.540 12.311 1.00 92.88 200 GLN A C 1
ATOM 1644 O O . GLN A 1 200 ? -3.105 7.567 11.757 1.00 92.88 200 GLN A O 1
ATOM 1649 N N . THR A 1 201 ? -1.873 7.285 13.614 1.00 95.38 201 THR A N 1
ATOM 1650 C CA . THR A 1 201 ? -3.009 7.014 14.504 1.00 95.38 201 THR A CA 1
ATOM 1651 C C . THR A 1 201 ? -3.947 8.215 14.561 1.00 95.38 201 THR A C 1
ATOM 1653 O O . THR A 1 201 ? -5.143 8.066 14.322 1.00 95.38 201 THR A O 1
ATOM 1656 N N . GLU A 1 202 ? -3.416 9.413 14.805 1.00 94.75 202 GLU A N 1
ATOM 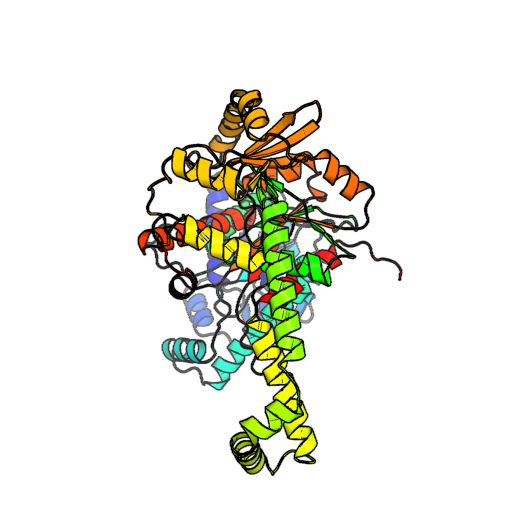1657 C CA . GLU A 1 202 ? -4.199 10.650 14.839 1.00 94.75 202 GLU A CA 1
ATOM 1658 C C . GLU A 1 202 ? -4.881 10.924 13.497 1.00 94.75 202 GLU A C 1
ATOM 1660 O O . GLU A 1 202 ? -6.076 11.209 13.468 1.00 94.75 202 GLU A O 1
ATOM 1665 N N . GLY A 1 203 ? -4.157 10.782 12.382 1.00 93.38 203 GLY A N 1
ATOM 1666 C CA . GLY A 1 203 ? -4.694 10.970 11.035 1.00 93.38 203 GLY A CA 1
ATOM 1667 C C . GLY A 1 203 ? -5.837 10.006 10.717 1.00 93.38 203 GLY A C 1
ATOM 1668 O O . GLY A 1 203 ? -6.854 10.419 10.164 1.00 93.38 203 GLY A O 1
ATOM 1669 N N . VAL A 1 204 ? -5.724 8.738 11.125 1.00 96.12 204 VAL A N 1
ATOM 1670 C CA . VAL A 1 204 ? -6.803 7.756 10.957 1.00 96.12 204 VAL A CA 1
ATOM 1671 C C . VAL A 1 204 ? -8.014 8.107 11.824 1.00 96.12 204 VAL A C 1
ATOM 1673 O O . VAL A 1 204 ? -9.136 8.108 11.323 1.00 96.12 204 VAL A O 1
ATOM 1676 N N . ILE A 1 205 ? -7.818 8.444 13.102 1.00 97.38 205 ILE A N 1
ATOM 1677 C CA . ILE A 1 205 ? -8.927 8.807 13.997 1.00 97.38 205 ILE A CA 1
ATOM 1678 C C . ILE A 1 205 ? -9.637 10.075 13.508 1.00 97.38 205 ILE A C 1
ATOM 1680 O O . ILE A 1 205 ? -10.862 10.065 13.373 1.00 97.38 205 ILE A O 1
ATOM 1684 N N . LYS A 1 206 ? -8.887 11.131 13.159 1.00 95.00 206 LYS A N 1
ATOM 1685 C CA . LYS A 1 206 ? -9.439 12.344 12.532 1.00 95.00 206 LYS A CA 1
ATOM 1686 C C . LYS A 1 206 ? -10.198 11.999 11.260 1.00 95.00 206 LYS A C 1
ATOM 1688 O O . LYS A 1 206 ? -11.339 12.413 11.108 1.00 95.00 206 LYS A O 1
ATOM 1693 N N . GLY A 1 207 ? -9.618 11.166 10.396 1.00 94.50 207 GLY A N 1
ATOM 1694 C CA . GLY A 1 207 ? -10.251 10.737 9.156 1.00 94.50 207 GLY A CA 1
ATOM 1695 C C . GLY A 1 207 ? -11.601 10.044 9.367 1.00 94.50 207 GLY A C 1
ATOM 1696 O O . GLY A 1 207 ? -12.515 10.250 8.573 1.00 94.50 207 GLY A O 1
ATOM 1697 N N . VAL A 1 208 ? -11.771 9.266 10.440 1.00 96.31 208 VAL A N 1
ATOM 1698 C CA . VAL A 1 208 ? -13.066 8.652 10.789 1.00 96.31 208 VAL A CA 1
ATOM 1699 C C . VAL A 1 208 ? -14.055 9.686 11.334 1.00 96.31 208 VAL A C 1
ATOM 1701 O O . VAL A 1 208 ? -15.216 9.689 10.923 1.00 96.31 208 VAL A O 1
ATOM 1704 N N . ILE A 1 209 ? -13.612 10.579 12.226 1.00 96.25 209 ILE A N 1
ATOM 1705 C CA . ILE A 1 209 ? -14.447 11.651 12.801 1.00 96.25 209 ILE A CA 1
ATOM 1706 C C . ILE A 1 209 ? -14.908 12.635 11.715 1.00 96.25 209 ILE A C 1
ATOM 1708 O O . ILE A 1 209 ? -16.032 13.127 11.732 1.00 96.25 209 ILE A O 1
ATOM 1712 N N . GLU A 1 210 ? -14.065 12.911 10.731 1.00 94.62 210 GLU A N 1
ATOM 1713 C CA . GLU A 1 210 ? -14.370 13.790 9.602 1.00 94.62 210 GLU A CA 1
ATOM 1714 C C . GLU A 1 210 ? -15.118 13.074 8.468 1.00 94.62 210 GLU A C 1
ATOM 1716 O O . GLU A 1 210 ? -15.463 13.715 7.482 1.00 94.62 210 GLU A O 1
ATOM 1721 N N . GLU A 1 211 ? -15.378 11.767 8.599 1.00 93.00 211 GLU A N 1
ATOM 1722 C CA . GLU A 1 211 ? -16.020 10.915 7.580 1.00 93.00 211 GLU A CA 1
ATOM 1723 C C . GLU A 1 211 ? -15.226 10.794 6.263 1.00 93.00 211 GLU A C 1
ATOM 1725 O O . GLU A 1 211 ? -15.716 10.300 5.243 1.00 93.00 211 GLU A O 1
ATOM 1730 N N . ASN A 1 212 ? -13.945 11.163 6.295 1.00 90.25 212 ASN A N 1
ATOM 1731 C CA . ASN A 1 212 ? -12.995 10.919 5.215 1.00 90.25 212 ASN A CA 1
ATOM 1732 C C . ASN A 1 212 ? -12.687 9.416 5.067 1.00 90.25 212 ASN A C 1
ATOM 1734 O O . ASN A 1 212 ? -12.499 8.938 3.943 1.00 90.25 212 ASN A O 1
ATOM 1738 N N . ILE A 1 213 ? -12.714 8.672 6.181 1.00 93.38 213 ILE A N 1
ATOM 1739 C CA . ILE A 1 213 ? -12.554 7.215 6.268 1.00 93.38 213 ILE A CA 1
ATOM 1740 C C . ILE A 1 213 ? -13.902 6.566 6.603 1.00 93.38 213 ILE A C 1
ATOM 1742 O O . ILE A 1 213 ? -14.476 6.786 7.668 1.00 93.38 213 ILE A O 1
ATOM 1746 N N . THR A 1 214 ? -14.391 5.711 5.706 1.00 92.62 214 THR A N 1
ATOM 1747 C CA . THR A 1 214 ? -15.653 4.981 5.884 1.00 92.62 214 THR A CA 1
ATOM 1748 C C . THR A 1 214 ? -15.412 3.636 6.580 1.00 92.62 214 THR A C 1
ATOM 1750 O O . THR A 1 214 ? -14.667 2.807 6.064 1.00 92.62 214 THR A O 1
ATOM 1753 N N . LEU A 1 215 ? -16.076 3.395 7.719 1.00 93.75 215 LEU A N 1
ATOM 1754 C CA . LEU A 1 215 ? -15.945 2.157 8.521 1.00 93.75 215 LEU A CA 1
ATOM 1755 C C . LEU A 1 215 ? -16.691 0.940 7.944 1.00 93.75 215 LEU A C 1
ATOM 1757 O O . LEU A 1 215 ? -16.553 -0.180 8.424 1.00 93.75 215 LEU A O 1
ATOM 1761 N N . ASN A 1 216 ? -17.506 1.152 6.915 1.00 84.50 216 ASN A N 1
ATOM 1762 C CA . ASN A 1 216 ? -18.130 0.094 6.132 1.00 84.50 216 ASN A CA 1
ATOM 1763 C C . ASN A 1 216 ? -17.836 0.360 4.665 1.00 84.50 216 ASN A C 1
ATOM 1765 O O . ASN A 1 216 ? -18.603 1.016 3.955 1.00 84.50 216 ASN A O 1
ATOM 1769 N N . LYS A 1 217 ? -16.668 -0.093 4.219 1.00 84.06 217 LYS A N 1
ATOM 1770 C CA . LYS A 1 217 ? -16.341 -0.057 2.799 1.00 84.06 217 LYS A CA 1
ATOM 1771 C C . LYS A 1 217 ? -17.354 -0.957 2.094 1.00 84.06 217 LYS A C 1
ATOM 1773 O O . LYS A 1 217 ? -17.271 -2.178 2.197 1.00 84.06 217 LYS A O 1
ATOM 1778 N N . LYS A 1 218 ? -18.321 -0.365 1.387 1.00 84.25 218 LYS A N 1
ATOM 1779 C CA . LYS A 1 218 ? -19.211 -1.126 0.508 1.00 84.25 218 LYS A CA 1
ATOM 1780 C C . LYS A 1 218 ? -18.347 -1.692 -0.614 1.00 84.25 218 LYS A C 1
ATOM 1782 O O . LYS A 1 218 ? -18.026 -0.990 -1.572 1.00 84.25 218 LYS A O 1
ATOM 1787 N N . ILE A 1 219 ? -17.936 -2.948 -0.464 1.00 88.44 219 ILE A N 1
ATOM 1788 C CA . ILE A 1 219 ? -17.148 -3.650 -1.473 1.00 88.44 219 ILE A CA 1
ATOM 1789 C C . ILE A 1 219 ? -18.070 -3.875 -2.668 1.00 88.44 219 ILE A C 1
ATOM 1791 O O . ILE A 1 219 ? -18.911 -4.772 -2.687 1.00 88.44 219 ILE A O 1
ATOM 1795 N N . THR A 1 220 ? -17.952 -2.991 -3.652 1.00 90.06 220 THR A N 1
ATOM 1796 C CA . THR A 1 220 ? -18.680 -3.098 -4.909 1.00 90.06 220 THR A CA 1
ATOM 1797 C C . THR A 1 220 ? -17.894 -3.983 -5.860 1.00 90.06 220 THR A C 1
ATOM 1799 O O . THR A 1 220 ? -16.680 -3.859 -6.011 1.00 90.06 220 THR A O 1
ATOM 1802 N N . LYS A 1 221 ? -18.621 -4.894 -6.496 1.00 91.25 221 LYS A N 1
ATOM 1803 C CA . LYS A 1 221 ? -18.120 -5.913 -7.416 1.00 91.25 221 LYS A CA 1
ATOM 1804 C C . LYS A 1 221 ? -17.962 -5.351 -8.835 1.00 91.25 221 LYS A C 1
ATOM 1806 O O . LYS A 1 221 ? -18.444 -5.931 -9.806 1.00 91.25 221 LYS A O 1
ATOM 1811 N N . THR A 1 222 ? -17.363 -4.166 -8.930 1.00 92.00 222 THR A N 1
ATOM 1812 C CA . THR A 1 222 ? -17.115 -3.437 -10.178 1.00 92.00 222 THR A CA 1
ATOM 1813 C C . THR A 1 222 ? -15.619 -3.200 -10.361 1.00 92.00 222 THR A C 1
ATOM 1815 O O . THR A 1 222 ? -14.880 -3.155 -9.373 1.00 92.00 222 THR A O 1
ATOM 1818 N N . PRO A 1 223 ? -15.141 -3.051 -11.607 1.00 95.31 223 PRO A N 1
ATOM 1819 C CA . PRO A 1 223 ? -13.769 -2.646 -11.866 1.00 95.31 223 PRO A CA 1
ATOM 1820 C C . PRO A 1 223 ? -13.347 -1.412 -11.062 1.00 95.31 223 PRO A C 1
ATOM 1822 O O . PRO A 1 223 ? -14.111 -0.459 -10.928 1.00 95.31 223 PRO A O 1
ATOM 1825 N N . LYS A 1 224 ? -12.116 -1.428 -10.542 1.00 96.75 224 LYS A N 1
ATOM 1826 C CA . LYS A 1 224 ? -11.529 -0.341 -9.758 1.00 96.75 224 LYS A CA 1
ATOM 1827 C C . LYS A 1 224 ? -10.251 0.164 -10.402 1.00 96.75 224 LYS A C 1
ATOM 1829 O O . LYS A 1 224 ? -9.520 -0.612 -11.019 1.00 96.75 224 LYS A O 1
ATOM 1834 N N . LEU A 1 225 ? -9.969 1.445 -10.202 1.00 97.38 225 LEU A N 1
ATOM 1835 C CA . LEU A 1 225 ? -8.650 2.032 -10.373 1.00 97.38 225 LEU A CA 1
ATOM 1836 C C . LEU A 1 225 ? -7.855 1.832 -9.078 1.00 97.38 225 LEU A C 1
ATOM 1838 O O . LEU A 1 225 ? -8.115 2.489 -8.072 1.00 97.38 225 LEU A O 1
ATOM 1842 N N . PHE A 1 226 ? -6.879 0.934 -9.101 1.00 97.50 226 PHE A N 1
ATOM 1843 C CA . PHE A 1 226 ? -5.913 0.759 -8.027 1.00 97.50 226 PHE A CA 1
ATOM 1844 C C . PHE A 1 226 ? -4.742 1.713 -8.226 1.00 97.50 226 PHE A C 1
ATOM 1846 O O . PHE A 1 226 ? -4.000 1.592 -9.200 1.00 97.50 226 PHE A O 1
ATOM 1853 N N . ILE A 1 227 ? -4.550 2.631 -7.286 1.00 96.25 227 ILE A N 1
ATOM 1854 C CA . ILE A 1 227 ? -3.391 3.519 -7.262 1.00 96.25 227 ILE A CA 1
ATOM 1855 C C . ILE A 1 227 ? -2.388 2.966 -6.266 1.00 96.25 227 ILE A C 1
ATOM 1857 O O . ILE A 1 227 ? -2.665 2.908 -5.070 1.00 96.25 227 ILE A O 1
ATOM 1861 N N . ILE A 1 228 ? -1.227 2.563 -6.767 1.00 95.19 228 ILE A N 1
ATOM 1862 C CA . ILE A 1 228 ? -0.156 1.978 -5.972 1.00 95.19 228 ILE A CA 1
ATOM 1863 C C . ILE A 1 228 ? 0.948 3.014 -5.794 1.00 95.19 228 ILE A C 1
ATOM 1865 O O . ILE A 1 228 ? 1.551 3.482 -6.765 1.00 95.19 228 ILE A O 1
ATOM 1869 N N . SER A 1 229 ? 1.243 3.332 -4.541 1.00 92.19 229 SER A N 1
ATOM 1870 C CA . SER A 1 229 ? 2.347 4.210 -4.157 1.00 92.19 229 SER A CA 1
ATOM 1871 C C . SER A 1 229 ? 3.249 3.524 -3.159 1.00 92.19 229 SER A C 1
ATOM 1873 O O . SER A 1 229 ? 2.879 2.537 -2.542 1.00 92.19 229 SER A O 1
ATOM 1875 N N . GLY A 1 230 ? 4.462 4.029 -3.016 1.00 88.81 230 GLY A N 1
ATOM 1876 C CA . GLY A 1 230 ? 5.477 3.388 -2.203 1.00 88.81 230 GLY A CA 1
ATOM 1877 C C . GLY A 1 230 ? 6.799 4.100 -2.345 1.00 88.81 230 GLY A C 1
ATOM 1878 O O . GLY A 1 230 ? 7.013 4.815 -3.327 1.00 88.81 230 GLY A O 1
ATOM 1879 N N . ASN A 1 231 ? 7.713 3.826 -1.436 1.00 80.06 231 ASN A N 1
ATOM 1880 C CA . ASN A 1 231 ? 9.094 4.252 -1.564 1.00 80.06 231 ASN A CA 1
ATOM 1881 C C . ASN A 1 231 ? 9.835 3.605 -2.746 1.00 80.06 231 ASN A C 1
ATOM 1883 O O . ASN A 1 231 ? 9.345 2.673 -3.393 1.00 80.06 231 ASN A O 1
ATOM 1887 N N . ALA A 1 232 ? 11.038 4.095 -3.046 1.00 75.38 232 ALA A N 1
ATOM 1888 C CA . ALA A 1 232 ? 11.967 3.356 -3.893 1.00 75.38 232 ALA A CA 1
ATOM 1889 C C . ALA A 1 232 ? 12.128 1.922 -3.353 1.00 75.38 232 ALA A C 1
ATOM 1891 O O . ALA A 1 232 ? 12.121 1.702 -2.144 1.00 75.38 232 ALA A O 1
ATOM 1892 N N . GLN A 1 233 ? 12.207 0.939 -4.256 1.00 80.19 233 GLN A N 1
ATOM 1893 C CA . GLN A 1 233 ? 12.370 -0.481 -3.905 1.00 80.19 233 GLN A CA 1
ATOM 1894 C C . GLN A 1 233 ? 11.233 -1.084 -3.054 1.00 80.19 233 GLN A C 1
ATOM 1896 O O . GLN A 1 233 ? 11.389 -2.145 -2.459 1.00 80.19 233 GLN A O 1
ATOM 1901 N N . SER A 1 234 ? 10.051 -0.466 -3.036 1.00 86.19 234 SER A N 1
ATOM 1902 C CA . SER A 1 234 ? 8.877 -0.994 -2.329 1.00 86.19 234 SER A CA 1
ATOM 1903 C C . SER A 1 234 ? 8.160 -2.154 -3.027 1.00 86.19 234 SER A C 1
ATOM 1905 O O . SER A 1 234 ? 7.063 -2.534 -2.632 1.00 86.19 234 SER A O 1
ATOM 1907 N N . GLY A 1 235 ? 8.734 -2.672 -4.115 1.00 89.31 235 GLY A N 1
ATOM 1908 C CA . GLY A 1 235 ? 8.138 -3.738 -4.919 1.00 89.31 235 GLY A CA 1
ATOM 1909 C C . GLY A 1 235 ? 6.987 -3.296 -5.836 1.00 89.31 235 GLY A C 1
ATOM 1910 O O . GLY A 1 235 ? 6.326 -4.151 -6.421 1.00 89.31 235 GLY A O 1
ATOM 1911 N N . LYS A 1 236 ? 6.749 -1.987 -6.041 1.00 90.88 236 LYS A N 1
ATOM 1912 C CA . LYS A 1 236 ? 5.750 -1.493 -7.024 1.00 90.88 236 LYS A CA 1
ATOM 1913 C C . LYS A 1 236 ? 5.952 -2.101 -8.413 1.00 90.88 236 LYS A C 1
ATOM 1915 O O . LYS A 1 236 ? 5.003 -2.597 -9.015 1.00 90.88 236 LYS A O 1
ATOM 1920 N N . ASP A 1 237 ? 7.196 -2.122 -8.884 1.00 89.56 237 ASP A N 1
ATOM 1921 C CA . ASP A 1 237 ? 7.541 -2.681 -10.194 1.00 89.56 237 ASP A CA 1
ATOM 1922 C C . ASP A 1 237 ? 7.326 -4.199 -10.228 1.00 89.56 237 ASP A C 1
ATOM 1924 O O . ASP A 1 237 ? 6.969 -4.765 -11.261 1.00 89.56 237 ASP A O 1
ATOM 1928 N N . ASP A 1 238 ? 7.505 -4.885 -9.095 1.00 91.12 238 ASP A N 1
ATOM 1929 C CA . ASP A 1 238 ? 7.187 -6.308 -8.969 1.00 91.12 238 ASP A CA 1
ATOM 1930 C C . ASP A 1 238 ? 5.677 -6.548 -9.088 1.00 91.12 238 ASP A C 1
ATOM 1932 O O . ASP A 1 238 ? 5.274 -7.439 -9.838 1.00 91.12 238 ASP A O 1
ATOM 1936 N N . ILE A 1 239 ? 4.842 -5.707 -8.464 1.00 92.75 239 ILE A N 1
ATOM 1937 C CA . ILE A 1 239 ? 3.383 -5.762 -8.630 1.00 92.75 239 ILE A CA 1
ATOM 1938 C C . ILE A 1 239 ? 2.992 -5.523 -10.091 1.00 92.75 239 ILE A C 1
ATOM 1940 O O . ILE A 1 239 ? 2.209 -6.295 -10.642 1.00 92.75 239 ILE A O 1
ATOM 1944 N N . ILE A 1 240 ? 3.552 -4.505 -10.752 1.00 92.31 240 ILE A N 1
ATOM 1945 C CA . ILE A 1 240 ? 3.239 -4.207 -12.159 1.00 92.31 240 ILE A CA 1
ATOM 1946 C C . ILE A 1 240 ? 3.670 -5.345 -13.081 1.00 92.31 240 ILE A C 1
ATOM 1948 O O . ILE A 1 240 ? 2.900 -5.769 -13.947 1.00 92.31 240 ILE A O 1
ATOM 1952 N N . ARG A 1 241 ? 4.870 -5.901 -12.882 1.00 91.19 241 ARG A N 1
ATOM 1953 C CA . ARG A 1 241 ? 5.337 -7.062 -13.651 1.00 91.19 241 ARG A CA 1
ATOM 1954 C C . ARG A 1 241 ? 4.461 -8.287 -13.412 1.00 91.19 241 ARG A C 1
ATOM 1956 O O . ARG A 1 241 ? 4.147 -8.993 -14.370 1.00 91.19 241 ARG A O 1
ATOM 1963 N N . ALA A 1 242 ? 4.041 -8.538 -12.175 1.00 91.56 242 ALA A N 1
ATOM 1964 C CA . ALA A 1 242 ? 3.146 -9.642 -11.851 1.00 91.56 242 ALA A CA 1
ATOM 1965 C C . ALA A 1 242 ? 1.750 -9.442 -12.451 1.00 91.56 242 ALA A C 1
ATOM 1967 O O . ALA A 1 242 ? 1.224 -10.363 -13.070 1.00 91.56 242 ALA A O 1
ATOM 1968 N N . ALA A 1 243 ? 1.180 -8.240 -12.373 1.00 91.69 243 ALA A N 1
ATOM 1969 C CA . ALA A 1 243 ? -0.091 -7.902 -13.009 1.00 91.69 243 ALA A CA 1
ATOM 1970 C C . ALA A 1 243 ? -0.031 -8.087 -14.536 1.00 91.69 243 ALA A C 1
ATOM 1972 O O . ALA A 1 243 ? -0.914 -8.707 -15.125 1.00 91.69 243 ALA A O 1
ATOM 1973 N N . LYS A 1 244 ? 1.066 -7.672 -15.185 1.00 90.00 244 LYS A N 1
ATOM 1974 C CA . LYS A 1 244 ? 1.290 -7.902 -16.624 1.00 90.00 244 LYS A CA 1
ATOM 1975 C C . LYS A 1 244 ? 1.444 -9.379 -16.988 1.00 90.00 244 LYS A C 1
ATOM 1977 O O . LYS A 1 244 ? 1.077 -9.758 -18.097 1.00 90.00 244 LYS A O 1
ATOM 1982 N N . LYS A 1 245 ? 2.023 -10.210 -16.116 1.00 89.62 245 LYS A N 1
ATOM 1983 C CA . LYS A 1 245 ? 2.281 -11.635 -16.397 1.00 89.62 245 LYS A CA 1
ATOM 1984 C C . LYS A 1 245 ? 1.100 -12.533 -16.036 1.00 89.62 245 LYS A C 1
ATOM 1986 O O . LYS A 1 245 ? 0.665 -13.323 -16.864 1.00 89.62 245 LYS A O 1
ATOM 1991 N N . LEU A 1 246 ? 0.604 -12.400 -14.811 1.00 83.88 246 LEU A N 1
ATOM 1992 C CA . LEU A 1 246 ? -0.404 -13.261 -14.191 1.00 83.88 246 LEU A CA 1
ATOM 1993 C C . LEU A 1 246 ? -1.802 -12.632 -14.236 1.00 83.88 246 LEU A C 1
ATOM 1995 O O . LEU A 1 246 ? -2.803 -13.333 -14.339 1.00 83.88 246 LEU A O 1
ATOM 1999 N N . GLY A 1 247 ? -1.872 -11.303 -14.177 1.00 75.50 247 GLY A N 1
ATOM 2000 C CA . GLY A 1 247 ? -3.113 -10.542 -14.041 1.00 75.50 247 GLY A CA 1
ATOM 2001 C C . GLY A 1 247 ? -3.776 -10.138 -15.354 1.00 75.50 247 GLY A C 1
ATOM 2002 O O . GLY A 1 247 ? -4.782 -9.444 -15.301 1.00 75.50 247 GLY A O 1
ATOM 2003 N N . LYS A 1 248 ? -3.294 -10.562 -16.535 1.00 79.25 248 LYS A N 1
ATOM 2004 C CA . LYS A 1 248 ? -3.834 -10.090 -17.834 1.00 79.25 248 LYS A CA 1
ATOM 2005 C C . LYS A 1 248 ? -5.349 -10.251 -17.987 1.00 79.25 248 LYS A C 1
ATOM 2007 O O . LYS A 1 248 ? -5.963 -9.499 -18.742 1.00 79.25 248 LYS A O 1
ATOM 2012 N N . LEU A 1 249 ? -5.942 -11.233 -17.308 1.00 78.88 249 LEU A N 1
ATOM 2013 C CA . LEU A 1 249 ? -7.386 -11.481 -17.324 1.00 78.88 249 LEU A CA 1
ATOM 2014 C C . LEU A 1 249 ? -8.172 -10.587 -16.353 1.00 78.88 249 LEU A C 1
ATOM 2016 O O . LEU A 1 249 ? -9.369 -10.421 -16.536 1.00 78.88 249 LEU A O 1
ATOM 2020 N N . GLN A 1 250 ? -7.516 -10.017 -15.342 1.00 86.12 250 GLN A N 1
ATOM 2021 C CA . GLN A 1 250 ? -8.145 -9.289 -14.234 1.00 86.12 250 GLN A CA 1
ATOM 2022 C C . GLN A 1 250 ? -7.776 -7.804 -14.201 1.00 86.12 250 GLN A C 1
ATOM 2024 O O . GLN A 1 250 ? -8.492 -7.012 -13.593 1.00 86.12 250 GLN A O 1
ATOM 2029 N N . THR A 1 251 ? -6.660 -7.420 -14.821 1.00 93.44 251 THR A N 1
ATOM 2030 C CA . THR A 1 251 ? -6.077 -6.086 -14.678 1.00 93.44 251 THR A CA 1
ATOM 2031 C C . THR A 1 251 ? -5.500 -5.571 -15.988 1.00 93.44 251 THR A C 1
ATOM 2033 O O . THR A 1 251 ? -4.804 -6.307 -16.689 1.00 93.44 251 THR A O 1
ATOM 2036 N N . ASP A 1 252 ? -5.705 -4.287 -16.251 1.00 95.00 252 ASP A N 1
ATOM 2037 C CA . ASP A 1 252 ? -4.968 -3.495 -17.228 1.00 95.00 252 ASP A CA 1
ATOM 2038 C C . ASP A 1 252 ? -4.049 -2.498 -16.499 1.00 95.00 252 ASP A C 1
ATOM 2040 O O . ASP A 1 252 ? -4.309 -2.088 -15.368 1.00 95.00 252 ASP A O 1
ATOM 2044 N N . ILE A 1 253 ? -2.960 -2.090 -17.150 1.00 94.94 253 ILE A N 1
ATOM 2045 C CA . ILE A 1 253 ? -2.060 -1.057 -16.623 1.00 94.94 253 ILE A CA 1
ATOM 2046 C C . ILE A 1 253 ? -2.415 0.280 -17.266 1.00 94.94 253 ILE A C 1
ATOM 2048 O O . ILE A 1 253 ? -2.568 0.370 -18.488 1.00 94.94 253 ILE A O 1
ATOM 2052 N N . LEU A 1 254 ? -2.540 1.317 -16.442 1.00 95.94 254 LEU A N 1
ATOM 2053 C CA . LEU A 1 254 ? -2.668 2.690 -16.900 1.00 95.94 254 LEU A CA 1
ATOM 2054 C C . LEU A 1 254 ? -1.312 3.152 -17.440 1.00 95.94 254 LEU A C 1
ATOM 2056 O O . LEU A 1 254 ? -0.339 3.251 -16.694 1.00 95.94 254 LEU A O 1
ATOM 2060 N N . VAL A 1 255 ? -1.255 3.420 -18.743 1.00 94.94 255 VAL A N 1
ATOM 2061 C CA . VAL A 1 255 ? -0.044 3.906 -19.411 1.00 94.94 255 VAL A CA 1
ATOM 2062 C C . VAL A 1 255 ? 0.062 5.416 -19.225 1.00 94.94 255 VAL A C 1
ATOM 2064 O O . VAL A 1 255 ? -0.835 6.151 -19.651 1.00 94.94 255 VAL A O 1
ATOM 2067 N N . LYS A 1 256 ? 1.149 5.865 -18.592 1.00 94.88 256 LYS A N 1
ATOM 2068 C CA . LYS A 1 256 ? 1.454 7.284 -18.359 1.00 94.88 256 LYS A CA 1
ATOM 2069 C C . LYS A 1 256 ? 2.269 7.843 -19.518 1.00 94.88 256 LYS A C 1
ATOM 2071 O O . LYS A 1 256 ? 3.248 7.236 -19.918 1.00 94.88 256 LYS A O 1
ATOM 2076 N N . LEU A 1 257 ? 1.939 9.025 -20.002 1.00 96.19 257 LEU A N 1
ATOM 2077 C CA . LEU A 1 257 ? 2.804 9.817 -20.868 1.00 96.19 257 LEU A CA 1
ATOM 2078 C C . LEU A 1 257 ? 3.946 10.429 -20.044 1.00 96.19 257 LEU A C 1
ATOM 2080 O O . LEU A 1 257 ? 3.738 10.761 -18.876 1.00 96.19 257 LEU A O 1
ATOM 2084 N N . THR A 1 258 ? 5.129 10.613 -20.633 1.00 94.94 258 THR A N 1
ATOM 2085 C CA . THR A 1 258 ? 6.219 11.385 -20.011 1.00 94.94 258 THR A CA 1
ATOM 2086 C C . THR A 1 258 ? 7.093 12.142 -21.011 1.00 94.94 258 THR A C 1
ATOM 2088 O O . THR A 1 258 ? 7.352 11.660 -22.115 1.00 94.94 258 THR A O 1
ATOM 2091 N N . THR A 1 259 ? 7.621 13.297 -20.594 1.00 93.44 259 THR A N 1
ATOM 2092 C CA . THR A 1 259 ? 8.517 14.129 -21.417 1.00 93.44 259 THR A CA 1
ATOM 2093 C C . THR A 1 259 ? 9.928 13.568 -21.574 1.00 93.44 259 THR A C 1
ATOM 2095 O O . THR A 1 259 ? 10.663 14.015 -22.457 1.00 93.44 259 THR A O 1
ATOM 2098 N N . ARG A 1 260 ? 10.329 12.590 -20.751 1.00 90.00 260 ARG A N 1
ATOM 2099 C CA . ARG A 1 260 ? 11.645 11.945 -20.873 1.00 90.00 260 ARG A CA 1
ATOM 2100 C C . ARG A 1 260 ? 11.705 10.962 -22.046 1.00 90.00 260 ARG A C 1
ATOM 2102 O O . ARG A 1 260 ? 10.687 10.595 -22.634 1.00 90.00 260 ARG A O 1
ATOM 2109 N N . TRP A 1 261 ? 12.914 10.511 -22.371 1.00 87.75 261 TRP A N 1
ATOM 2110 C CA . TRP A 1 261 ? 13.117 9.377 -23.271 1.00 87.75 261 TRP A CA 1
ATOM 2111 C C . TRP A 1 261 ? 12.769 8.048 -22.584 1.00 87.75 261 TRP A C 1
ATOM 2113 O O . TRP A 1 261 ? 12.797 7.944 -21.353 1.00 87.75 261 TRP A O 1
ATOM 2123 N N . ALA A 1 262 ? 12.455 7.029 -23.382 1.00 88.88 262 ALA A N 1
ATOM 2124 C CA . ALA A 1 262 ? 12.203 5.671 -22.905 1.00 88.88 262 ALA A CA 1
ATOM 2125 C C . ALA A 1 262 ? 13.445 5.073 -22.252 1.00 88.88 262 ALA A C 1
ATOM 2127 O O . ALA A 1 262 ? 14.541 5.255 -22.761 1.00 88.88 262 ALA A O 1
ATOM 2128 N N . GLU A 1 263 ? 13.283 4.337 -21.161 1.00 86.31 263 GLU A N 1
ATOM 2129 C CA . GLU A 1 263 ? 14.357 3.636 -20.462 1.00 86.31 263 GLU A CA 1
ATOM 2130 C C . GLU A 1 263 ? 14.202 2.116 -20.573 1.00 86.31 263 GLU A C 1
ATOM 2132 O O . GLU A 1 263 ? 13.121 1.577 -20.827 1.00 86.31 263 GLU A O 1
ATOM 2137 N N . ASN A 1 264 ? 15.303 1.397 -20.338 1.00 80.81 264 ASN A N 1
ATOM 2138 C CA . ASN A 1 264 ? 15.256 -0.055 -20.217 1.00 80.81 264 ASN A CA 1
ATOM 2139 C C . ASN A 1 264 ? 14.414 -0.451 -18.993 1.00 80.81 264 ASN A C 1
ATOM 2141 O O . ASN A 1 264 ? 14.812 -0.168 -17.863 1.00 80.81 264 ASN A O 1
ATOM 2145 N N . GLY A 1 265 ? 13.298 -1.141 -19.223 1.00 80.31 265 GLY A N 1
ATOM 2146 C 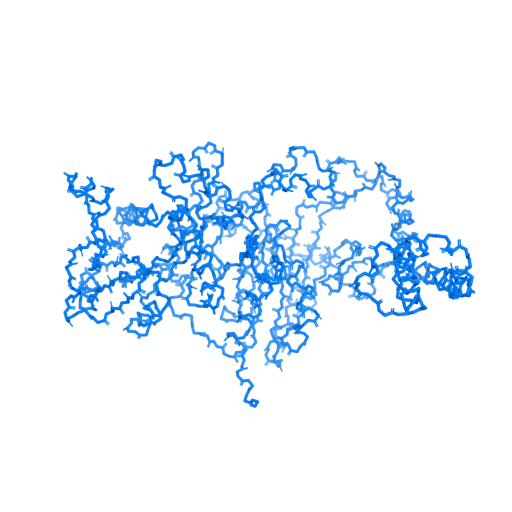CA . GLY A 1 265 ? 12.396 -1.605 -18.165 1.00 80.31 265 GLY A CA 1
ATOM 2147 C C . GLY A 1 265 ? 11.124 -0.777 -17.985 1.00 80.31 265 GLY A C 1
ATOM 2148 O O . GLY A 1 265 ? 10.331 -1.111 -17.112 1.00 80.31 265 GLY A O 1
ATOM 2149 N N . ASP A 1 266 ? 10.870 0.241 -18.820 1.00 83.94 266 ASP A N 1
ATOM 2150 C CA . ASP A 1 266 ? 9.569 0.934 -18.814 1.00 83.94 266 ASP A CA 1
ATOM 2151 C C . ASP A 1 266 ? 8.403 -0.030 -19.119 1.00 83.94 266 ASP A C 1
ATOM 2153 O O . ASP A 1 266 ? 7.261 0.242 -18.754 1.00 83.94 266 ASP A O 1
ATOM 2157 N N . ASP A 1 267 ? 8.676 -1.177 -19.762 1.00 79.12 267 ASP A N 1
ATOM 2158 C CA . ASP A 1 267 ? 7.794 -2.343 -19.944 1.00 79.12 267 ASP A CA 1
ATOM 2159 C C . ASP A 1 267 ? 6.365 -2.018 -20.444 1.00 79.12 267 ASP A C 1
ATOM 2161 O O . ASP A 1 267 ? 5.439 -2.806 -20.243 1.00 79.12 267 ASP A O 1
ATOM 2165 N N . GLY A 1 268 ? 6.144 -0.856 -21.065 1.00 83.88 268 GLY A N 1
ATOM 2166 C CA . GLY A 1 268 ? 4.822 -0.365 -21.476 1.00 83.88 268 GLY A CA 1
ATOM 2167 C C . GLY A 1 268 ? 3.955 0.216 -20.348 1.00 83.88 268 GLY A C 1
ATOM 2168 O O . GLY A 1 268 ? 2.754 0.362 -20.528 1.00 83.88 268 GLY A O 1
ATOM 2169 N N . GLU A 1 269 ? 4.519 0.513 -19.173 1.00 87.31 269 GLU A N 1
ATOM 2170 C CA . GLU A 1 269 ? 3.875 1.362 -18.152 1.00 87.31 269 GLU A CA 1
ATOM 2171 C C . GLU A 1 269 ? 3.884 2.842 -18.559 1.00 87.31 269 GLU A C 1
ATOM 2173 O O . GLU A 1 269 ? 3.013 3.616 -18.162 1.00 87.31 269 GLU A O 1
ATOM 2178 N N . ILE A 1 270 ? 4.886 3.239 -19.340 1.00 92.38 270 ILE A N 1
ATOM 2179 C CA . ILE A 1 270 ? 5.138 4.629 -19.685 1.00 92.38 270 ILE A CA 1
ATOM 2180 C C . ILE A 1 270 ? 5.284 4.755 -21.202 1.00 92.38 270 ILE A C 1
ATOM 2182 O O . ILE A 1 270 ? 5.920 3.931 -21.857 1.00 92.38 270 ILE A O 1
ATOM 2186 N N . GLU A 1 271 ? 4.680 5.800 -21.748 1.00 95.25 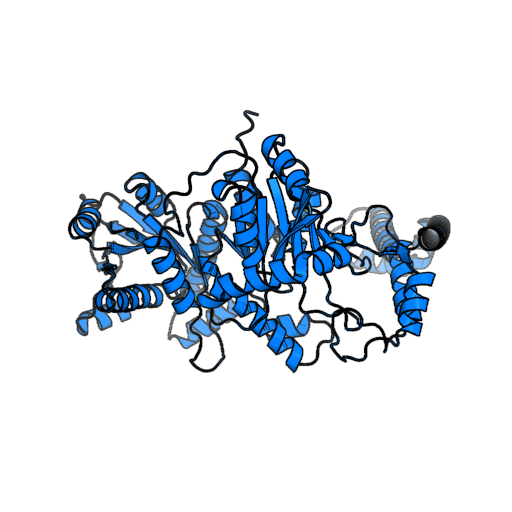271 GLU A N 1
ATOM 2187 C CA . GLU A 1 271 ? 4.797 6.235 -23.125 1.00 95.25 271 GLU A CA 1
ATOM 2188 C C . GLU A 1 271 ? 5.614 7.530 -23.179 1.00 95.25 271 GLU A C 1
ATOM 2190 O O . GLU A 1 271 ? 5.214 8.588 -22.694 1.00 95.25 271 GLU A O 1
ATOM 2195 N N . CYS A 1 272 ? 6.809 7.427 -23.745 1.00 95.12 272 CYS A N 1
ATOM 2196 C CA . CYS A 1 272 ? 7.802 8.492 -23.717 1.00 95.12 272 CYS A CA 1
ATOM 2197 C C . CYS A 1 272 ? 7.718 9.396 -24.947 1.00 95.12 272 CYS A C 1
ATOM 2199 O O . CYS A 1 272 ? 7.376 8.934 -26.040 1.00 95.12 272 CYS A O 1
ATOM 2201 N N . LYS A 1 273 ? 8.119 10.662 -24.775 1.00 95.06 273 LYS A N 1
ATOM 2202 C CA . LYS A 1 273 ? 8.301 11.639 -25.863 1.00 95.06 273 LYS A CA 1
ATOM 2203 C C . LYS A 1 273 ? 9.286 11.144 -26.915 1.00 95.06 273 LYS A C 1
ATOM 2205 O O . LYS A 1 273 ? 9.074 11.334 -28.111 1.00 95.06 273 LYS A O 1
ATOM 2210 N N . PHE A 1 274 ? 10.337 10.465 -26.460 1.00 93.31 274 PHE A N 1
ATOM 2211 C CA . PHE A 1 274 ? 11.378 9.910 -27.314 1.00 93.31 274 PHE A CA 1
ATOM 2212 C C . PHE A 1 274 ? 11.497 8.402 -27.107 1.00 93.31 274 PHE A C 1
ATOM 2214 O O . PHE A 1 274 ? 11.626 7.932 -25.975 1.00 93.31 274 PHE A O 1
ATOM 2221 N N . VAL A 1 275 ? 11.474 7.644 -28.200 1.00 93.62 275 VAL A N 1
ATOM 2222 C CA . VAL A 1 275 ? 11.613 6.179 -28.212 1.00 93.62 275 VAL A CA 1
ATOM 2223 C C . VAL A 1 275 ? 12.918 5.781 -28.896 1.00 93.62 275 VAL A C 1
ATOM 2225 O O . VAL A 1 275 ? 13.459 6.583 -29.658 1.00 93.62 275 VAL A O 1
ATOM 2228 N N . PRO A 1 276 ? 13.471 4.585 -28.628 1.00 93.62 276 PRO A N 1
ATOM 2229 C CA . PRO A 1 276 ? 14.704 4.157 -29.273 1.00 93.62 276 PRO A CA 1
ATOM 2230 C C . PRO A 1 276 ? 14.577 4.187 -30.799 1.00 93.62 276 PRO A C 1
ATOM 2232 O O . PRO A 1 276 ? 13.560 3.771 -31.357 1.00 93.62 276 PRO A O 1
ATOM 2235 N N . ASN A 1 277 ? 15.627 4.656 -31.469 1.00 95.50 277 ASN A N 1
ATOM 2236 C CA . ASN A 1 277 ? 15.690 4.734 -32.921 1.00 95.50 277 ASN A CA 1
ATOM 2237 C C . ASN A 1 277 ? 15.516 3.332 -33.521 1.00 95.50 277 ASN A C 1
ATOM 2239 O O . ASN A 1 277 ? 16.326 2.429 -33.274 1.00 95.50 277 ASN A O 1
ATOM 2243 N N . LYS A 1 278 ? 14.466 3.149 -34.327 1.00 94.56 278 LYS A N 1
ATOM 2244 C CA . LYS A 1 278 ? 14.078 1.822 -34.832 1.00 94.56 278 LYS A CA 1
ATOM 2245 C C . LYS A 1 278 ? 15.142 1.192 -35.722 1.00 94.56 278 LYS A C 1
ATOM 2247 O O . LYS A 1 278 ? 15.347 -0.018 -35.667 1.00 94.56 278 LYS A O 1
ATOM 2252 N N . ASN A 1 279 ? 15.840 1.999 -36.520 1.00 96.06 279 ASN A N 1
ATOM 2253 C CA . ASN A 1 279 ? 16.890 1.505 -37.410 1.00 96.06 279 ASN A CA 1
ATOM 2254 C C . ASN A 1 279 ? 18.086 0.991 -36.610 1.00 96.06 279 ASN A C 1
ATOM 2256 O O . ASN A 1 279 ? 18.644 -0.058 -36.933 1.00 96.06 279 ASN A O 1
ATOM 2260 N N . LEU A 1 280 ? 18.443 1.699 -35.537 1.00 93.25 280 LEU A N 1
ATOM 2261 C CA . LEU A 1 280 ? 19.538 1.300 -34.666 1.00 93.25 280 LEU A CA 1
ATOM 2262 C C . LEU A 1 280 ? 19.185 0.056 -33.834 1.00 93.25 280 LEU A C 1
ATOM 2264 O O . LEU A 1 280 ? 20.007 -0.850 -33.714 1.00 93.25 280 LEU A O 1
ATOM 2268 N N . LEU A 1 281 ? 17.955 -0.036 -33.315 1.00 91.56 281 LEU A N 1
ATOM 2269 C CA . LEU A 1 281 ? 17.472 -1.259 -32.661 1.00 91.56 281 LEU A CA 1
ATOM 2270 C C . LEU A 1 281 ? 17.520 -2.461 -33.608 1.00 91.56 281 LEU A C 1
ATOM 2272 O O . LEU A 1 281 ? 18.096 -3.487 -33.255 1.00 91.56 281 LEU A O 1
ATOM 2276 N N . LYS A 1 282 ? 16.997 -2.312 -34.831 1.00 95.00 282 LYS A N 1
ATOM 2277 C CA . LYS A 1 282 ? 17.009 -3.370 -35.851 1.00 95.00 282 LYS A CA 1
ATOM 2278 C C . LYS A 1 282 ? 18.430 -3.809 -36.209 1.00 95.00 282 LYS A C 1
ATOM 2280 O O . LYS A 1 282 ? 18.682 -4.997 -36.396 1.00 95.00 282 LYS A O 1
ATOM 2285 N N . TYR A 1 283 ? 19.372 -2.868 -36.279 1.00 96.25 283 TYR A N 1
ATOM 2286 C CA . TYR A 1 283 ? 20.790 -3.180 -36.454 1.00 96.25 283 TYR A CA 1
ATOM 2287 C C . TYR A 1 283 ? 21.307 -4.093 -35.330 1.00 96.25 283 TYR A C 1
ATOM 2289 O O . TYR A 1 283 ? 21.871 -5.150 -35.611 1.00 96.25 283 TYR A O 1
ATOM 2297 N N . TYR A 1 284 ? 21.055 -3.750 -34.064 1.00 93.19 284 TYR A N 1
ATOM 2298 C CA . TYR A 1 284 ? 21.489 -4.579 -32.936 1.00 93.19 284 TYR A CA 1
ATOM 2299 C C . TYR A 1 284 ? 20.759 -5.922 -32.836 1.00 93.19 284 TYR A C 1
ATOM 2301 O O . TYR A 1 284 ? 21.354 -6.903 -32.389 1.00 93.19 284 TYR A O 1
ATOM 2309 N N . GLU A 1 285 ? 19.491 -5.988 -33.238 1.00 92.44 285 GLU A N 1
ATOM 2310 C CA . GLU A 1 285 ? 18.742 -7.244 -33.336 1.00 92.44 285 GLU A CA 1
ATOM 2311 C C . GLU A 1 285 ? 19.359 -8.183 -34.374 1.00 92.44 285 GLU A C 1
ATOM 2313 O O . GLU A 1 285 ? 19.557 -9.361 -34.083 1.00 92.44 285 GLU A O 1
ATOM 2318 N N . ASN A 1 286 ? 19.746 -7.667 -35.543 1.00 95.31 286 ASN A N 1
ATOM 2319 C CA . ASN A 1 286 ? 20.433 -8.460 -36.563 1.00 95.31 286 ASN A CA 1
ATOM 2320 C C . ASN A 1 286 ? 21.789 -8.982 -36.064 1.00 95.31 286 ASN A C 1
ATOM 2322 O O . ASN A 1 286 ? 22.104 -10.156 -36.257 1.00 95.31 286 ASN A O 1
ATOM 2326 N N . GLU A 1 287 ? 22.566 -8.139 -35.378 1.00 94.25 287 GLU A N 1
ATOM 2327 C CA . GLU A 1 287 ? 23.838 -8.538 -34.760 1.00 94.25 287 GLU A CA 1
ATOM 2328 C C . GLU A 1 287 ? 23.642 -9.630 -33.695 1.00 94.25 287 GLU A C 1
ATOM 2330 O O . GLU A 1 287 ? 24.419 -10.582 -33.620 1.00 94.25 287 GLU A O 1
ATOM 2335 N N . TYR A 1 288 ? 22.578 -9.528 -32.895 1.00 92.31 288 TYR A N 1
ATOM 2336 C CA . TYR A 1 288 ? 22.201 -10.557 -31.928 1.00 92.31 288 TYR A CA 1
ATOM 2337 C C . TYR A 1 288 ? 21.830 -11.883 -32.599 1.00 92.31 288 TYR A C 1
ATOM 2339 O O . TYR A 1 288 ? 22.334 -12.929 -32.195 1.00 92.31 288 TYR A O 1
ATOM 2347 N N . LEU A 1 289 ? 20.976 -11.854 -33.627 1.00 92.50 289 LEU A N 1
ATOM 2348 C CA . LEU A 1 289 ? 20.545 -13.058 -34.342 1.00 92.50 289 LEU A CA 1
ATOM 2349 C C . LEU A 1 289 ? 21.714 -13.756 -35.039 1.00 92.50 289 LEU A C 1
ATOM 2351 O O . LEU A 1 289 ? 21.779 -14.985 -35.045 1.00 92.50 289 LEU A O 1
ATOM 2355 N N . LYS A 1 290 ? 22.654 -12.981 -35.587 1.00 94.88 290 LYS A N 1
ATOM 2356 C CA . LYS A 1 290 ? 23.885 -13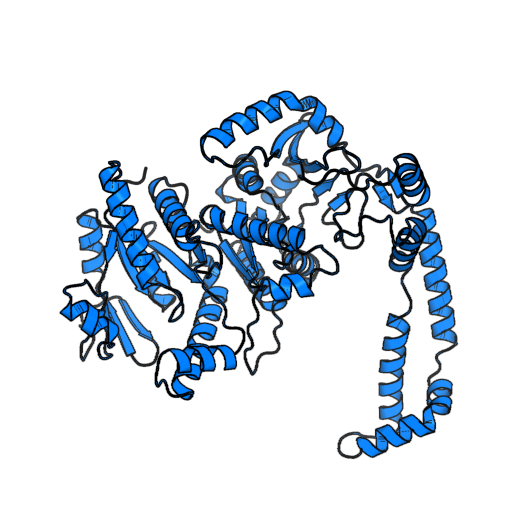.510 -36.173 1.00 94.88 290 LYS A CA 1
ATOM 2357 C C . LYS A 1 290 ? 24.724 -14.243 -35.126 1.00 94.88 290 LYS A C 1
ATOM 2359 O O . LYS A 1 290 ? 25.040 -15.411 -35.326 1.00 94.88 290 LYS A O 1
ATOM 2364 N N . GLU A 1 291 ? 25.002 -13.607 -33.988 1.00 91.25 291 GLU A N 1
ATOM 2365 C CA . GLU A 1 291 ? 25.776 -14.228 -32.904 1.00 91.25 291 GLU A CA 1
ATOM 2366 C C . GLU A 1 291 ? 25.075 -15.457 -32.314 1.00 91.25 291 GLU A C 1
ATOM 2368 O O . GLU A 1 291 ? 25.726 -16.452 -31.999 1.00 91.25 291 GLU A O 1
ATOM 2373 N N . LEU A 1 292 ? 23.745 -15.424 -32.199 1.00 90.12 292 LEU A N 1
ATOM 2374 C CA . LEU A 1 292 ? 22.968 -16.567 -31.732 1.00 90.12 292 LEU A CA 1
ATOM 2375 C C . LEU A 1 292 ? 23.044 -17.746 -32.712 1.00 90.12 292 LEU A C 1
ATOM 2377 O O . LEU A 1 292 ? 23.227 -18.880 -32.278 1.00 90.12 292 LEU A O 1
ATOM 2381 N N . ASN A 1 293 ? 22.945 -17.488 -34.017 1.00 92.69 293 ASN A N 1
ATOM 2382 C CA . ASN A 1 293 ? 23.083 -18.516 -35.048 1.00 92.69 293 ASN A CA 1
ATOM 2383 C C . ASN A 1 293 ? 24.501 -19.108 -35.065 1.00 92.69 293 ASN A C 1
ATOM 2385 O O . ASN A 1 293 ? 24.671 -20.324 -35.142 1.00 92.69 293 ASN A O 1
ATOM 2389 N N . ASP A 1 294 ? 25.524 -18.262 -34.936 1.00 90.25 294 ASP A N 1
ATOM 2390 C CA . ASP A 1 294 ? 26.919 -18.699 -34.849 1.00 90.25 294 ASP A CA 1
ATOM 2391 C C . ASP A 1 294 ? 27.161 -19.537 -33.580 1.00 90.25 294 ASP A C 1
ATOM 2393 O O . ASP A 1 294 ? 27.819 -20.580 -33.636 1.00 90.25 294 ASP A O 1
ATOM 2397 N N . PHE A 1 295 ? 26.560 -19.146 -32.449 1.00 88.81 295 PHE A N 1
ATOM 2398 C CA . PHE A 1 295 ? 26.564 -19.931 -31.214 1.00 88.81 295 PHE A CA 1
ATOM 2399 C C . PHE A 1 295 ? 25.892 -21.292 -31.412 1.00 88.81 295 PHE A C 1
ATOM 2401 O O . PHE A 1 295 ? 26.484 -22.311 -31.064 1.00 88.81 295 PHE A O 1
ATOM 2408 N N . GLU A 1 296 ? 24.691 -21.335 -31.994 1.00 87.88 296 GLU A N 1
ATOM 2409 C CA . GLU A 1 296 ? 23.933 -22.574 -32.202 1.00 87.88 296 GLU A CA 1
ATOM 2410 C C . GLU A 1 296 ? 24.632 -23.533 -33.176 1.00 87.88 296 GLU A C 1
ATOM 2412 O O . GLU A 1 296 ? 24.653 -24.737 -32.922 1.00 87.88 296 GLU A O 1
ATOM 2417 N N . LYS A 1 297 ? 25.299 -23.017 -34.217 1.00 89.88 297 LYS A N 1
ATOM 2418 C CA . LYS A 1 297 ? 26.143 -23.815 -35.124 1.00 89.88 297 LYS A CA 1
ATOM 2419 C C . LYS A 1 297 ? 27.414 -24.340 -34.452 1.00 89.88 297 LYS A C 1
ATOM 2421 O O . LYS A 1 297 ? 27.865 -25.438 -34.768 1.00 89.88 297 LYS A O 1
ATOM 2426 N N . GLY A 1 298 ? 28.003 -23.567 -33.538 1.00 86.12 298 GLY A N 1
ATOM 2427 C CA . GLY A 1 298 ? 29.233 -23.933 -32.827 1.00 86.12 298 GLY A CA 1
ATOM 2428 C C . GLY A 1 298 ? 29.034 -24.870 -31.625 1.00 86.12 298 GLY A C 1
ATOM 2429 O O . GLY A 1 298 ? 29.997 -25.501 -31.179 1.00 86.12 298 GLY A O 1
ATOM 2430 N N . TYR A 1 299 ? 27.811 -24.973 -31.093 1.00 84.19 299 TYR A N 1
ATOM 2431 C CA . TYR A 1 299 ? 27.472 -25.751 -29.894 1.00 84.19 299 TYR A CA 1
ATOM 2432 C C . TYR A 1 299 ? 26.875 -27.130 -30.233 1.00 84.19 299 TYR A C 1
ATOM 2434 O O . TYR A 1 299 ? 25.671 -27.350 -30.098 1.00 84.19 299 TYR A O 1
ATOM 2442 N N . SER A 1 300 ? 27.720 -28.094 -30.622 1.00 91.19 300 SER A N 1
ATOM 2443 C CA . SER A 1 300 ? 27.317 -29.509 -30.691 1.00 91.19 300 SER A CA 1
ATOM 2444 C C . SER A 1 300 ? 27.609 -30.245 -29.379 1.00 91.19 300 SER A C 1
ATOM 2446 O O . SER A 1 300 ? 28.588 -29.949 -28.681 1.00 91.19 300 SER A O 1
ATOM 2448 N N . PHE A 1 301 ? 26.751 -31.209 -29.038 1.00 91.38 301 PHE A N 1
ATOM 2449 C CA . PHE A 1 301 ? 26.911 -32.034 -27.839 1.00 91.38 301 PHE A CA 1
ATOM 2450 C C . PHE A 1 301 ? 28.223 -32.831 -27.889 1.00 91.38 301 PHE A C 1
ATOM 2452 O O . PHE A 1 301 ? 28.943 -32.911 -26.899 1.00 91.38 301 PHE A O 1
ATOM 2459 N N . GLU A 1 302 ? 28.587 -33.319 -29.067 1.00 93.44 302 GLU A N 1
ATOM 2460 C CA . GLU A 1 302 ? 29.759 -34.138 -29.355 1.00 93.44 302 GLU A CA 1
ATOM 2461 C C . GLU A 1 302 ? 31.041 -33.336 -29.124 1.00 93.44 302 GLU A C 1
ATOM 2463 O O . GLU A 1 302 ? 31.898 -33.762 -28.348 1.00 93.44 302 GLU A O 1
ATOM 2468 N N . ASN A 1 303 ? 31.120 -32.114 -29.667 1.00 88.06 303 ASN A N 1
ATOM 2469 C CA . ASN A 1 303 ? 32.260 -31.222 -29.443 1.00 88.06 303 ASN A CA 1
ATOM 2470 C C . ASN A 1 303 ? 32.371 -30.815 -27.968 1.00 88.06 303 ASN A C 1
ATOM 2472 O O . ASN A 1 303 ? 33.474 -30.704 -27.428 1.00 88.06 303 ASN A O 1
ATOM 2476 N N . TYR A 1 304 ? 31.239 -30.576 -27.294 1.00 89.12 304 TYR A N 1
ATOM 2477 C CA . TYR A 1 304 ? 31.235 -30.248 -25.870 1.00 89.12 304 TYR A CA 1
ATOM 2478 C C . TYR A 1 304 ? 31.724 -31.422 -25.019 1.00 89.12 304 TYR A C 1
ATOM 2480 O O . TYR A 1 304 ? 32.575 -31.235 -24.145 1.00 89.12 304 TYR A O 1
ATOM 2488 N N . LYS A 1 305 ? 31.203 -32.623 -25.280 1.00 90.56 305 LYS A N 1
ATOM 2489 C CA . LYS A 1 305 ? 31.534 -33.855 -24.565 1.00 90.56 305 LYS A CA 1
ATOM 2490 C C . LYS A 1 305 ? 33.005 -34.211 -24.736 1.00 90.56 305 LYS A C 1
ATOM 2492 O O . LYS A 1 305 ? 33.656 -34.539 -23.749 1.00 90.56 305 LYS A O 1
ATOM 2497 N N . GLU A 1 306 ? 33.540 -34.092 -25.948 1.00 92.12 306 GLU A N 1
ATOM 2498 C CA . GLU A 1 306 ? 34.950 -34.356 -26.233 1.00 92.12 306 GLU A CA 1
ATOM 2499 C C . GLU A 1 306 ? 35.868 -33.361 -25.508 1.00 92.12 306 GLU A C 1
ATOM 2501 O O . GLU A 1 306 ? 36.738 -33.771 -24.738 1.00 92.12 306 GLU A O 1
ATOM 2506 N N . ARG A 1 307 ? 35.609 -32.051 -25.640 1.00 89.50 307 ARG A N 1
ATOM 2507 C CA . ARG A 1 307 ? 36.406 -30.995 -24.984 1.00 89.50 307 ARG A CA 1
ATOM 2508 C C . ARG A 1 307 ? 36.364 -31.057 -23.457 1.00 89.50 307 ARG A C 1
ATOM 2510 O O . ARG A 1 307 ? 37.332 -30.683 -22.802 1.00 89.50 307 ARG A O 1
ATOM 2517 N N . ASN A 1 308 ? 35.250 -31.506 -22.877 1.00 91.69 308 ASN A N 1
ATOM 2518 C CA . ASN A 1 308 ? 35.038 -31.520 -21.426 1.00 91.69 308 ASN A CA 1
ATOM 2519 C C . ASN A 1 308 ? 35.119 -32.921 -20.807 1.00 91.69 308 ASN A C 1
ATOM 2521 O O . ASN A 1 308 ? 34.790 -33.073 -19.628 1.00 91.69 308 ASN A O 1
ATOM 2525 N N . LYS A 1 309 ? 35.573 -33.936 -21.556 1.00 93.81 309 LYS A N 1
ATOM 2526 C CA . LYS A 1 309 ? 35.553 -35.352 -21.153 1.00 93.81 309 LYS A CA 1
ATOM 2527 C C . LYS A 1 309 ? 36.095 -35.577 -19.740 1.00 93.81 309 LYS A C 1
ATOM 2529 O O . LYS A 1 309 ? 35.396 -36.124 -18.891 1.00 93.81 309 LYS A O 1
ATOM 2534 N N . ASN A 1 310 ? 37.294 -35.074 -19.454 1.00 93.12 310 ASN A N 1
ATOM 2535 C CA . ASN A 1 310 ? 37.955 -35.267 -18.158 1.00 93.12 310 ASN A CA 1
ATOM 2536 C C . ASN A 1 310 ? 37.196 -34.592 -16.997 1.00 93.12 310 ASN A C 1
ATOM 2538 O O . ASN A 1 310 ? 37.079 -35.157 -15.910 1.00 93.12 310 ASN A O 1
ATOM 2542 N N . ASN A 1 311 ? 36.631 -33.402 -17.228 1.00 92.38 311 ASN A N 1
ATOM 2543 C CA . ASN A 1 311 ? 35.845 -32.673 -16.228 1.00 92.38 311 ASN A CA 1
ATOM 2544 C C . ASN A 1 311 ? 34.506 -33.378 -15.959 1.00 92.38 311 ASN A C 1
ATOM 2546 O O . ASN A 1 311 ? 34.152 -33.617 -14.805 1.00 92.38 311 ASN A O 1
ATOM 2550 N N . LEU A 1 312 ? 33.803 -33.788 -17.019 1.00 90.88 312 LEU A N 1
ATOM 2551 C CA . LEU A 1 312 ? 32.547 -34.532 -16.923 1.00 90.88 312 LEU A CA 1
ATOM 2552 C C . LEU A 1 312 ? 32.741 -35.868 -16.199 1.00 90.88 312 LEU A C 1
ATOM 2554 O O . LEU A 1 312 ? 31.952 -36.190 -15.317 1.00 90.88 312 LEU A O 1
ATOM 2558 N N . GLN A 1 313 ? 33.807 -36.617 -16.509 1.00 90.06 313 GLN A N 1
ATOM 2559 C CA . GLN A 1 313 ? 34.142 -37.863 -15.804 1.00 90.06 313 GLN A CA 1
ATOM 2560 C C . GLN A 1 313 ? 34.418 -37.629 -14.313 1.00 90.06 313 GLN A C 1
ATOM 2562 O O . GLN A 1 313 ? 33.934 -38.385 -13.473 1.00 90.06 313 GLN A O 1
ATOM 2567 N N . SER A 1 314 ? 35.157 -36.571 -13.969 1.00 91.56 314 SER A N 1
ATOM 2568 C CA . SER A 1 314 ? 35.440 -36.209 -12.575 1.00 91.56 314 SER A CA 1
ATOM 2569 C C . SER A 1 314 ? 34.174 -35.805 -11.808 1.00 91.56 314 SER A C 1
ATOM 2571 O O . SER A 1 314 ? 33.940 -36.297 -10.705 1.00 91.56 314 SER A O 1
ATOM 2573 N N . LYS A 1 315 ? 33.312 -34.961 -12.396 1.00 89.62 315 LYS A N 1
ATOM 2574 C CA . LYS A 1 315 ? 32.028 -34.567 -11.790 1.00 89.62 315 LYS A CA 1
ATOM 2575 C C . LYS A 1 315 ? 31.081 -35.752 -11.621 1.00 89.62 315 LYS A C 1
ATOM 2577 O O . LYS A 1 315 ? 30.461 -35.866 -10.571 1.00 89.62 315 LYS A O 1
ATOM 2582 N N . TYR A 1 316 ? 31.014 -36.637 -12.615 1.00 87.62 316 TYR A N 1
ATOM 2583 C CA . TYR A 1 316 ? 30.181 -37.835 -12.557 1.00 87.62 316 TYR A CA 1
ATOM 2584 C C . TYR A 1 316 ? 30.616 -38.785 -11.434 1.00 87.62 316 TYR A C 1
ATOM 2586 O O . TYR A 1 316 ? 29.786 -39.182 -10.624 1.00 87.62 316 TYR A O 1
ATOM 2594 N N . LYS A 1 317 ? 31.924 -39.071 -11.306 1.00 89.19 317 LYS A N 1
ATOM 2595 C CA . LYS A 1 317 ? 32.466 -39.897 -10.207 1.00 89.19 317 LYS A CA 1
ATOM 2596 C C . LYS A 1 317 ? 32.128 -39.341 -8.819 1.00 89.19 317 LYS A C 1
ATOM 2598 O O . LYS A 1 317 ? 31.938 -40.106 -7.887 1.00 89.19 317 LYS A O 1
ATOM 2603 N N . LYS A 1 318 ? 32.022 -38.016 -8.672 1.00 87.88 318 LYS A N 1
ATOM 2604 C CA . LYS A 1 318 ? 31.633 -37.368 -7.405 1.00 87.88 318 LYS A CA 1
ATOM 2605 C C . LYS A 1 318 ? 30.136 -37.461 -7.088 1.00 87.88 318 LYS A C 1
ATOM 2607 O O . LYS A 1 318 ? 29.754 -37.185 -5.959 1.00 87.88 318 LYS A O 1
ATOM 2612 N N . GLN A 1 319 ? 29.294 -37.792 -8.066 1.00 82.94 319 GLN A N 1
ATOM 2613 C CA . GLN A 1 319 ? 27.833 -37.860 -7.928 1.00 82.94 319 GLN A CA 1
ATOM 2614 C C . GLN A 1 319 ? 27.286 -39.289 -8.069 1.00 82.94 319 GLN A C 1
ATOM 2616 O O . GLN A 1 319 ? 26.074 -39.466 -8.189 1.00 82.94 319 GLN A O 1
ATOM 2621 N N . GLN A 1 320 ? 28.168 -40.296 -8.068 1.00 63.94 320 GLN A N 1
ATOM 2622 C CA . GLN A 1 320 ? 27.864 -41.678 -8.454 1.00 63.94 320 GLN A CA 1
ATOM 2623 C C . GLN A 1 320 ? 26.746 -42.339 -7.630 1.00 63.94 320 GLN A C 1
ATOM 2625 O O . GLN A 1 320 ? 26.103 -43.254 -8.129 1.00 63.94 320 GLN A O 1
ATOM 2630 N N . ASP A 1 321 ? 26.436 -41.816 -6.443 1.00 62.34 321 ASP A N 1
ATOM 2631 C CA . ASP A 1 321 ? 25.361 -42.329 -5.589 1.00 62.34 321 ASP A CA 1
ATOM 2632 C C . ASP A 1 321 ? 23.943 -41.880 -6.010 1.00 62.34 321 ASP A C 1
ATOM 2634 O O . ASP A 1 321 ? 22.973 -42.269 -5.363 1.00 62.34 321 ASP A O 1
ATOM 2638 N N . LYS A 1 322 ? 23.778 -41.028 -7.044 1.00 67.19 322 LYS A N 1
ATOM 2639 C CA . LYS A 1 322 ? 22.481 -40.366 -7.327 1.00 67.19 322 LYS A CA 1
ATOM 2640 C C . LYS A 1 322 ? 21.997 -40.320 -8.786 1.00 67.19 322 LYS A C 1
ATOM 2642 O O . LYS A 1 322 ? 20.905 -39.800 -9.006 1.00 67.19 322 LYS A O 1
ATOM 2647 N N . HIS A 1 323 ? 22.725 -40.846 -9.780 1.00 60.19 323 HIS A N 1
ATOM 2648 C CA . HIS A 1 323 ? 22.296 -40.746 -11.190 1.00 60.19 323 HIS A CA 1
ATOM 2649 C C . HIS A 1 323 ? 22.529 -41.997 -12.055 1.00 60.19 323 HIS A C 1
ATOM 2651 O O . HIS A 1 323 ? 23.600 -42.603 -12.041 1.00 60.19 323 HIS A O 1
ATOM 2657 N N . GLU A 1 324 ? 21.525 -42.294 -12.890 1.00 68.81 324 GLU A N 1
ATOM 2658 C CA . GLU A 1 324 ? 21.575 -43.202 -14.042 1.00 68.81 324 GLU A CA 1
ATOM 2659 C C . GLU A 1 324 ? 22.553 -42.705 -15.129 1.00 68.81 324 GLU A C 1
ATOM 2661 O O . GLU A 1 324 ? 22.792 -41.506 -15.258 1.00 68.81 324 GLU A O 1
ATOM 2666 N N . ASN A 1 325 ? 23.110 -43.657 -15.892 1.00 88.62 325 ASN A N 1
ATOM 2667 C CA . ASN A 1 325 ? 23.922 -43.550 -17.120 1.00 88.62 325 ASN A CA 1
ATOM 2668 C C . ASN A 1 325 ? 24.714 -42.233 -17.354 1.00 88.62 325 ASN A C 1
ATOM 2670 O O . ASN A 1 325 ? 24.149 -41.176 -17.638 1.00 88.62 325 ASN A O 1
ATOM 2674 N N . TYR A 1 326 ? 26.051 -42.335 -17.392 1.00 87.88 326 TYR A N 1
ATOM 2675 C CA . TYR A 1 326 ? 26.991 -41.245 -17.717 1.00 87.88 326 TYR A CA 1
ATOM 2676 C C . TYR A 1 326 ? 26.586 -40.390 -18.933 1.00 87.88 326 TYR A C 1
ATOM 2678 O O . TYR A 1 326 ? 26.807 -39.176 -18.936 1.00 87.88 326 TYR A O 1
ATOM 2686 N N . GLU A 1 327 ? 25.965 -40.994 -19.947 1.00 90.75 327 GLU A N 1
ATOM 2687 C CA . GLU A 1 327 ? 25.493 -40.288 -21.138 1.00 90.75 327 GLU A CA 1
ATOM 2688 C C . GLU A 1 327 ? 24.392 -39.269 -20.825 1.00 90.75 327 GLU A C 1
ATOM 2690 O O . GLU A 1 327 ? 24.432 -38.134 -21.304 1.00 90.75 327 GLU A O 1
ATOM 2695 N N . VAL A 1 328 ? 23.426 -39.660 -19.991 1.00 88.50 328 VAL A N 1
ATOM 2696 C CA . VAL A 1 328 ? 22.308 -38.807 -19.571 1.00 88.50 328 VAL A CA 1
ATOM 2697 C C . VAL A 1 328 ? 22.838 -37.647 -18.735 1.00 88.50 328 VAL A C 1
ATOM 2699 O O . VAL A 1 328 ? 22.507 -36.494 -19.007 1.00 88.50 328 VAL A O 1
ATOM 2702 N N . PHE A 1 329 ? 23.746 -37.929 -17.795 1.00 89.06 329 PHE A N 1
ATOM 2703 C CA . PHE A 1 329 ? 24.440 -36.898 -17.023 1.00 89.06 329 PHE A CA 1
ATOM 2704 C C . PHE A 1 329 ? 25.149 -35.879 -17.930 1.00 89.06 329 PHE A C 1
ATOM 2706 O O . PHE A 1 329 ? 24.976 -34.670 -17.764 1.00 89.06 329 PHE A O 1
ATOM 2713 N N . CYS A 1 330 ? 25.905 -36.347 -18.930 1.00 88.25 330 CYS A N 1
ATOM 2714 C CA . CYS A 1 330 ? 26.592 -35.463 -19.871 1.00 88.25 330 CYS A CA 1
ATOM 2715 C C . CYS A 1 330 ? 25.612 -34.573 -20.647 1.00 88.25 330 CYS A C 1
ATOM 2717 O O . CYS A 1 330 ? 25.884 -33.381 -20.796 1.00 88.25 330 CYS A O 1
ATOM 2719 N N . LYS A 1 331 ? 24.476 -35.117 -21.109 1.00 90.69 331 LYS A N 1
ATOM 2720 C CA . LYS A 1 331 ? 23.439 -34.348 -21.823 1.00 90.69 331 LYS A CA 1
ATOM 2721 C C . LYS A 1 331 ? 22.812 -33.271 -20.942 1.00 90.69 331 LYS A C 1
ATOM 2723 O O . LYS A 1 331 ? 22.683 -32.134 -21.382 1.00 90.69 331 LYS A O 1
ATOM 2728 N N . VAL A 1 332 ? 22.493 -33.586 -19.686 1.00 88.00 332 VAL A N 1
ATOM 2729 C CA . VAL A 1 332 ? 21.936 -32.607 -18.737 1.00 88.00 332 VAL A CA 1
ATOM 2730 C C . VAL A 1 332 ? 22.926 -31.470 -18.477 1.00 88.00 332 VAL A C 1
ATOM 2732 O O . VAL A 1 332 ? 22.568 -30.297 -18.581 1.00 88.00 332 VAL A O 1
ATOM 2735 N N . ILE A 1 333 ? 24.192 -31.791 -18.191 1.00 89.69 333 ILE A N 1
ATOM 2736 C CA . ILE A 1 333 ? 25.226 -30.772 -17.960 1.00 89.69 333 ILE A CA 1
ATOM 2737 C C . ILE A 1 333 ? 25.482 -29.933 -19.219 1.00 89.69 333 ILE A C 1
ATOM 2739 O O . ILE A 1 333 ? 25.692 -28.719 -19.112 1.00 89.69 333 ILE A O 1
ATOM 2743 N N . PHE A 1 334 ? 25.438 -30.551 -20.402 1.00 90.81 334 PHE A N 1
ATOM 2744 C CA . PHE A 1 334 ? 25.520 -29.846 -21.677 1.00 90.81 334 PHE A CA 1
ATOM 2745 C C . PHE A 1 334 ? 24.379 -28.844 -21.837 1.00 90.81 334 PHE A C 1
ATOM 2747 O O . PHE A 1 334 ? 24.665 -27.671 -22.055 1.00 90.81 334 PHE A O 1
ATOM 2754 N N . GLU A 1 335 ? 23.122 -29.259 -21.665 1.00 91.25 335 GLU A N 1
ATOM 2755 C CA . GLU A 1 335 ? 21.970 -28.362 -21.812 1.00 91.25 335 GLU A CA 1
ATOM 2756 C C . GLU A 1 335 ? 22.006 -27.216 -20.792 1.00 91.25 335 GLU A C 1
ATOM 2758 O O . GLU A 1 335 ? 21.831 -26.056 -21.166 1.00 91.25 335 GLU A O 1
ATOM 2763 N N . ILE A 1 336 ? 22.360 -27.487 -19.529 1.00 87.06 336 ILE A N 1
ATOM 2764 C CA . ILE A 1 336 ? 22.556 -26.436 -18.513 1.00 87.06 336 ILE A CA 1
ATOM 2765 C C . ILE A 1 336 ? 23.646 -25.447 -18.952 1.00 87.06 336 ILE A C 1
ATOM 2767 O O . ILE A 1 336 ? 23.468 -24.231 -18.854 1.00 87.06 336 ILE A O 1
ATOM 2771 N N . THR A 1 337 ? 24.779 -25.944 -19.455 1.00 87.94 337 THR A N 1
ATOM 2772 C CA . THR A 1 337 ? 25.898 -25.093 -19.888 1.00 87.94 337 THR A CA 1
ATOM 2773 C C . THR A 1 337 ? 25.552 -24.297 -21.146 1.00 87.94 337 THR A C 1
ATOM 2775 O O . THR A 1 337 ? 25.878 -23.112 -21.236 1.00 87.94 337 THR A O 1
ATOM 2778 N N . LYS A 1 338 ? 24.867 -24.924 -22.105 1.00 89.25 338 LYS A N 1
ATOM 2779 C CA . LYS A 1 338 ? 24.373 -24.302 -23.334 1.00 89.25 338 LYS A CA 1
ATOM 2780 C C . LYS A 1 338 ? 23.398 -23.177 -23.004 1.00 89.25 338 LYS A C 1
ATOM 2782 O O . LYS A 1 338 ? 23.593 -22.069 -23.491 1.00 89.25 338 LYS A O 1
ATOM 2787 N N . LEU A 1 339 ? 22.426 -23.414 -22.120 1.00 85.38 339 LEU A N 1
ATOM 2788 C CA . LEU A 1 339 ? 21.503 -22.386 -21.629 1.00 85.38 339 LEU A CA 1
ATOM 2789 C C . LEU A 1 339 ? 22.244 -21.262 -20.893 1.00 85.38 339 LEU A C 1
ATOM 2791 O O . LEU A 1 339 ? 22.009 -20.088 -21.169 1.00 85.38 339 LEU A O 1
ATOM 2795 N N . SER A 1 340 ? 23.191 -21.600 -20.012 1.00 86.25 340 SER A N 1
ATOM 2796 C CA . SER A 1 340 ? 24.005 -20.615 -19.288 1.00 86.25 340 SER A CA 1
ATOM 2797 C C . SER A 1 340 ? 24.796 -19.704 -20.233 1.00 86.25 340 SER A C 1
ATOM 2799 O O . SER A 1 340 ? 24.836 -18.492 -20.027 1.00 86.25 340 SER A O 1
ATOM 2801 N N . ASN A 1 341 ? 25.398 -20.257 -21.290 1.00 85.19 341 ASN A N 1
ATOM 2802 C CA . ASN A 1 341 ? 26.155 -19.472 -22.263 1.00 85.19 341 ASN A CA 1
ATOM 2803 C C . ASN A 1 341 ? 25.255 -18.723 -23.253 1.00 85.19 341 ASN A C 1
ATOM 2805 O O . ASN A 1 341 ? 25.556 -17.574 -23.562 1.00 85.19 341 ASN A O 1
ATOM 2809 N N . LYS A 1 342 ? 24.118 -19.298 -23.663 1.00 85.44 342 LYS A N 1
ATOM 2810 C CA . LYS A 1 342 ? 23.093 -18.593 -24.449 1.00 85.44 342 LYS A CA 1
ATOM 2811 C C . LYS A 1 342 ? 22.586 -17.351 -23.708 1.00 85.44 342 LYS A C 1
ATOM 2813 O O . LYS A 1 342 ? 22.480 -16.292 -24.313 1.00 85.44 342 LYS A O 1
ATOM 2818 N N . ASN A 1 343 ? 22.401 -17.435 -22.388 1.00 83.56 343 ASN A N 1
ATOM 2819 C CA . ASN A 1 343 ? 22.009 -16.300 -21.541 1.00 83.56 343 ASN A CA 1
ATOM 2820 C C . ASN A 1 343 ? 23.078 -15.194 -21.423 1.00 83.56 343 ASN A C 1
ATOM 2822 O O . ASN A 1 343 ? 22.775 -14.100 -20.945 1.00 83.56 343 ASN A O 1
ATOM 2826 N N . LYS A 1 344 ? 24.330 -15.446 -21.834 1.00 87.75 344 LYS A N 1
ATOM 2827 C CA . LYS A 1 344 ? 25.374 -14.407 -21.901 1.00 87.75 344 LYS A CA 1
ATOM 2828 C C . LYS A 1 344 ? 25.288 -13.581 -23.185 1.00 87.75 344 LYS A C 1
ATOM 2830 O O . LYS A 1 344 ? 25.782 -12.453 -23.187 1.00 87.75 344 LYS A O 1
ATOM 2835 N N . ILE A 1 345 ? 24.670 -14.115 -24.243 1.00 86.62 345 ILE A N 1
ATOM 2836 C CA . ILE A 1 345 ? 24.501 -13.414 -25.517 1.00 86.62 345 ILE A CA 1
ATOM 2837 C C . ILE A 1 345 ? 23.481 -12.298 -25.314 1.00 86.62 345 ILE A C 1
ATOM 2839 O O . ILE A 1 345 ? 22.305 -12.540 -25.047 1.00 86.62 345 ILE A O 1
ATOM 2843 N N . LYS A 1 346 ? 23.947 -11.057 -25.451 1.00 89.88 346 LYS A N 1
ATOM 2844 C CA . LYS A 1 346 ? 23.120 -9.869 -25.252 1.00 89.88 346 LYS A CA 1
ATOM 2845 C C . LYS A 1 346 ? 22.151 -9.679 -26.404 1.00 89.88 346 LYS A C 1
ATOM 2847 O O . LYS A 1 346 ? 22.585 -9.622 -27.556 1.00 89.88 346 LYS A O 1
ATOM 2852 N N . THR A 1 347 ? 20.870 -9.547 -26.078 1.00 89.56 347 THR A N 1
ATOM 2853 C CA . THR A 1 347 ? 19.794 -9.224 -27.024 1.00 89.56 347 THR A CA 1
ATOM 2854 C C . THR A 1 347 ? 20.062 -7.897 -27.736 1.00 89.56 347 THR A C 1
ATOM 2856 O O . THR A 1 347 ? 20.826 -7.062 -27.243 1.00 89.56 347 THR A O 1
ATOM 2859 N N . GLY A 1 348 ? 19.413 -7.664 -28.882 1.00 86.06 348 GLY A N 1
ATOM 2860 C CA . GLY A 1 348 ? 19.538 -6.390 -29.602 1.00 86.06 348 GLY A CA 1
ATOM 2861 C C . GLY A 1 348 ? 19.197 -5.182 -28.720 1.00 86.06 348 GLY A C 1
ATOM 2862 O O . GLY A 1 348 ? 19.933 -4.196 -28.688 1.00 86.06 348 GLY A O 1
ATOM 2863 N N . HIS A 1 349 ? 18.155 -5.316 -27.899 1.00 86.50 349 HIS A N 1
ATOM 2864 C CA . HIS A 1 349 ? 17.773 -4.311 -26.912 1.00 86.50 349 HIS A CA 1
ATOM 2865 C C . HIS A 1 349 ? 18.865 -4.076 -25.853 1.00 86.50 349 HIS A C 1
ATOM 2867 O O . HIS A 1 349 ? 19.248 -2.935 -25.604 1.00 86.50 349 HIS A O 1
ATOM 2873 N N . GLU A 1 350 ? 19.436 -5.129 -25.253 1.00 86.12 350 GLU A N 1
ATOM 2874 C CA . GLU A 1 350 ? 20.543 -4.974 -24.294 1.00 86.12 350 GLU A CA 1
ATOM 2875 C C . GLU A 1 350 ? 21.769 -4.305 -24.930 1.00 86.12 350 GLU A C 1
ATOM 2877 O O . GLU A 1 350 ? 22.397 -3.456 -24.295 1.00 86.12 350 GLU A O 1
ATOM 2882 N N . ARG A 1 351 ? 22.105 -4.653 -26.180 1.00 87.75 351 ARG A N 1
ATOM 2883 C CA . ARG A 1 351 ? 23.224 -4.043 -26.916 1.00 87.75 351 ARG A CA 1
ATOM 2884 C C . ARG A 1 351 ? 23.007 -2.558 -27.159 1.00 87.75 351 ARG A C 1
ATOM 2886 O O . ARG A 1 351 ? 23.934 -1.790 -26.918 1.00 87.75 351 ARG A O 1
ATOM 2893 N N . PHE A 1 352 ? 21.800 -2.159 -27.563 1.00 90.62 352 PHE A N 1
ATOM 2894 C CA . PHE A 1 352 ? 21.430 -0.752 -27.711 1.00 90.62 352 PHE A CA 1
ATOM 2895 C C . PHE A 1 352 ? 21.726 0.033 -26.428 1.00 90.62 352 PHE A C 1
ATOM 2897 O O . PHE A 1 352 ? 22.429 1.043 -26.458 1.00 90.62 352 PHE A O 1
ATOM 2904 N N . TRP A 1 353 ? 21.276 -0.475 -25.277 1.00 84.56 353 TRP A N 1
ATOM 2905 C CA . TRP A 1 353 ? 21.507 0.180 -23.988 1.00 84.56 353 TRP A CA 1
ATOM 2906 C C . TRP A 1 353 ? 22.977 0.173 -23.560 1.00 84.56 353 TRP A C 1
ATOM 2908 O O . TRP A 1 353 ? 23.442 1.136 -22.948 1.00 84.56 353 TRP A O 1
ATOM 2918 N N . ILE A 1 354 ? 23.728 -0.888 -23.869 1.00 85.62 354 ILE A N 1
ATOM 2919 C CA . ILE A 1 354 ? 25.173 -0.954 -23.613 1.00 85.62 354 ILE A CA 1
ATOM 2920 C C . ILE A 1 354 ? 25.919 0.087 -24.456 1.00 85.62 354 ILE A C 1
ATOM 2922 O O . ILE A 1 354 ? 26.775 0.794 -23.918 1.00 85.62 354 ILE A O 1
ATOM 2926 N N . ASP A 1 355 ? 25.598 0.211 -25.746 1.00 86.69 355 ASP A N 1
ATOM 2927 C CA . ASP A 1 355 ? 26.245 1.177 -26.635 1.00 86.69 355 ASP A CA 1
ATOM 2928 C C . ASP A 1 355 ? 25.898 2.615 -26.250 1.00 86.69 355 ASP A C 1
ATOM 2930 O O . ASP A 1 355 ? 26.802 3.442 -26.111 1.00 86.69 355 ASP A O 1
ATOM 2934 N N . LEU A 1 356 ? 24.624 2.893 -25.955 1.00 85.31 356 LEU A N 1
ATOM 2935 C CA . LEU A 1 356 ? 24.201 4.178 -25.405 1.00 85.31 356 LEU A CA 1
ATOM 2936 C C . LEU A 1 356 ? 25.042 4.526 -24.169 1.00 85.31 356 LEU A C 1
ATOM 2938 O O . LEU A 1 356 ? 25.690 5.570 -24.135 1.00 85.31 356 LEU A O 1
ATOM 2942 N N . LYS A 1 357 ? 25.133 3.615 -23.189 1.00 80.69 357 LYS A N 1
ATOM 2943 C CA . LYS A 1 357 ? 25.937 3.836 -21.977 1.00 80.69 357 LYS A CA 1
ATOM 2944 C C . LYS A 1 357 ? 27.418 4.083 -22.285 1.00 80.69 357 LYS A C 1
ATOM 2946 O O . LYS A 1 357 ? 28.052 4.930 -21.661 1.00 80.69 357 LYS A O 1
ATOM 2951 N N . LYS A 1 358 ? 27.989 3.366 -23.254 1.00 83.06 358 LYS A N 1
ATOM 2952 C CA . LYS A 1 358 ? 29.388 3.545 -23.666 1.00 83.06 358 LYS A CA 1
ATOM 2953 C C . LYS A 1 358 ? 29.630 4.928 -24.279 1.00 83.06 358 LYS A C 1
ATOM 2955 O O . LYS A 1 358 ? 30.636 5.552 -23.955 1.00 83.06 358 LYS A O 1
ATOM 2960 N N . ASN A 1 359 ? 28.716 5.402 -25.126 1.00 80.50 359 ASN A N 1
ATOM 2961 C CA . ASN A 1 359 ? 28.866 6.645 -25.890 1.00 80.50 359 ASN A CA 1
ATOM 2962 C C . ASN A 1 359 ? 28.524 7.902 -25.092 1.00 80.50 359 ASN A C 1
ATOM 2964 O O . ASN A 1 359 ? 29.114 8.948 -25.337 1.00 80.50 359 ASN A O 1
ATOM 2968 N N . ILE A 1 360 ? 27.617 7.802 -24.121 1.00 72.38 360 ILE A N 1
ATOM 2969 C CA . ILE A 1 360 ? 27.410 8.878 -23.148 1.00 72.38 360 ILE A CA 1
ATOM 2970 C C . ILE A 1 360 ? 28.658 9.016 -22.251 1.00 72.38 360 ILE A C 1
ATOM 2972 O O . ILE A 1 360 ? 28.901 10.078 -21.702 1.00 72.38 360 ILE A O 1
ATOM 2976 N N . GLY A 1 361 ? 29.513 7.987 -22.172 1.00 59.72 361 GLY A N 1
ATOM 2977 C CA . GLY A 1 361 ? 30.735 7.969 -21.373 1.00 59.72 361 GLY A CA 1
ATOM 2978 C C . GLY A 1 361 ? 30.432 7.600 -19.923 1.00 59.72 361 GLY A C 1
ATOM 2979 O O . GLY A 1 361 ? 29.523 8.151 -19.308 1.00 59.72 361 GLY A O 1
ATOM 2980 N N . LYS A 1 362 ? 31.218 6.683 -19.337 1.00 55.41 362 LYS A N 1
ATOM 2981 C CA . LYS A 1 362 ? 31.004 6.169 -17.964 1.00 55.41 362 LYS A CA 1
ATOM 2982 C C . LYS A 1 362 ? 30.901 7.264 -16.881 1.00 55.41 362 LYS A C 1
ATOM 2984 O O . LYS A 1 362 ? 30.359 6.984 -15.820 1.00 55.41 362 LYS A O 1
ATOM 2989 N N . ASN A 1 363 ? 31.383 8.480 -17.164 1.00 48.84 363 ASN A N 1
ATOM 2990 C CA . ASN A 1 363 ? 31.419 9.622 -16.243 1.00 48.84 363 ASN A CA 1
ATOM 2991 C C . ASN A 1 363 ? 30.383 10.726 -16.546 1.00 48.84 363 ASN A C 1
ATOM 2993 O O . ASN A 1 363 ? 30.387 11.743 -15.861 1.00 48.84 363 ASN A O 1
ATOM 2997 N N . GLN A 1 364 ? 29.549 10.580 -17.581 1.00 53.53 364 GLN A N 1
ATOM 2998 C CA . GLN A 1 364 ? 28.613 11.626 -18.028 1.00 53.53 364 GLN A CA 1
ATOM 2999 C C . GLN A 1 364 ? 27.172 11.127 -18.194 1.00 53.53 364 GLN A C 1
ATOM 3001 O O . GLN A 1 364 ? 26.272 11.921 -18.456 1.00 53.53 364 GLN A O 1
ATOM 3006 N N . ILE A 1 365 ? 26.917 9.830 -18.000 1.00 47.69 365 ILE A N 1
ATOM 3007 C CA . ILE A 1 365 ? 25.541 9.358 -17.860 1.00 47.69 365 ILE A CA 1
ATOM 3008 C C . ILE A 1 365 ? 25.033 9.837 -16.500 1.00 47.69 365 ILE A C 1
ATOM 3010 O O . ILE A 1 365 ? 25.659 9.487 -15.493 1.00 47.69 365 ILE A O 1
ATOM 3014 N N . PRO A 1 366 ? 23.872 10.505 -16.420 1.00 45.28 366 PRO A N 1
ATOM 3015 C CA . PRO A 1 366 ? 23.013 10.295 -15.275 1.00 45.28 366 PRO A CA 1
ATOM 3016 C C . PRO A 1 366 ? 22.581 8.827 -15.355 1.00 45.28 366 PRO A C 1
ATOM 3018 O O . PRO A 1 366 ? 21.553 8.465 -15.918 1.00 45.28 366 PRO A O 1
ATOM 3021 N N . ILE A 1 367 ? 23.442 7.932 -14.866 1.00 43.22 367 ILE A N 1
ATOM 3022 C CA . ILE A 1 367 ? 22.941 6.699 -14.276 1.00 43.22 367 ILE A CA 1
ATOM 3023 C C . ILE A 1 367 ? 21.944 7.206 -13.233 1.00 43.22 367 ILE A C 1
ATOM 3025 O O . ILE A 1 367 ? 22.269 8.185 -12.554 1.00 43.22 367 ILE A O 1
ATOM 3029 N N . LYS A 1 368 ? 20.764 6.587 -13.136 1.00 44.69 368 LYS A N 1
ATOM 3030 C CA . LYS A 1 368 ? 19.715 6.888 -12.141 1.00 44.69 368 LYS A CA 1
ATOM 3031 C C . LYS A 1 368 ? 20.246 7.202 -10.728 1.00 44.69 368 LYS A C 1
ATOM 3033 O O . LYS A 1 368 ? 19.574 7.852 -9.947 1.00 44.69 368 LYS A O 1
ATOM 3038 N N . ASP A 1 369 ? 21.484 6.811 -10.446 1.00 49.16 369 ASP A N 1
ATOM 3039 C CA . ASP A 1 369 ? 22.025 6.598 -9.127 1.00 49.16 369 ASP A CA 1
ATOM 3040 C C . ASP A 1 369 ? 23.264 7.459 -8.794 1.00 49.16 369 ASP A C 1
ATOM 3042 O O . ASP A 1 369 ? 23.954 7.133 -7.841 1.00 49.16 369 ASP A O 1
ATOM 3046 N N . ASN A 1 370 ? 23.603 8.547 -9.513 1.00 40.25 370 ASN A N 1
ATOM 3047 C CA . ASN A 1 370 ? 24.624 9.503 -9.024 1.00 40.25 370 ASN A CA 1
ATOM 3048 C C . ASN A 1 370 ? 24.220 10.978 -9.235 1.00 40.25 370 ASN A C 1
ATOM 3050 O O . ASN A 1 370 ? 24.378 11.507 -10.338 1.00 40.25 370 ASN A O 1
ATOM 3054 N N . PRO A 1 371 ? 23.763 11.696 -8.190 1.00 41.16 371 PRO A N 1
ATOM 3055 C CA . PRO A 1 371 ? 23.357 13.095 -8.281 1.00 41.16 371 PRO A CA 1
ATOM 3056 C C . PRO A 1 371 ? 24.564 14.051 -8.293 1.00 41.16 371 PRO A C 1
ATOM 3058 O O . PRO A 1 371 ? 24.567 15.078 -7.609 1.00 41.16 371 PRO A O 1
ATOM 3061 N N . ILE A 1 372 ? 25.599 13.763 -9.090 1.00 40.31 372 ILE A N 1
ATOM 3062 C CA . ILE A 1 372 ? 26.515 14.821 -9.518 1.00 40.31 372 ILE A CA 1
ATOM 3063 C C . ILE A 1 372 ? 25.807 15.557 -10.650 1.00 40.31 372 ILE A C 1
ATOM 3065 O O . ILE A 1 372 ? 25.865 15.178 -11.815 1.00 40.31 372 ILE A O 1
ATOM 3069 N N . LYS A 1 373 ? 25.120 16.621 -10.226 1.00 47.78 373 LYS A N 1
ATOM 3070 C CA . LYS A 1 373 ? 24.425 17.678 -10.970 1.00 47.78 373 LYS A CA 1
ATOM 3071 C C . LYS A 1 373 ? 25.299 18.398 -12.013 1.00 47.78 373 LYS A C 1
ATOM 3073 O O . LYS A 1 373 ? 25.376 19.625 -12.019 1.00 47.78 373 LYS A O 1
ATOM 3078 N N . LYS A 1 374 ? 25.991 17.681 -12.890 1.00 52.72 374 LYS A N 1
ATOM 3079 C CA . LYS A 1 374 ? 26.442 18.264 -14.149 1.00 52.72 374 LYS A CA 1
ATOM 3080 C C . LYS A 1 374 ? 25.510 17.735 -15.211 1.00 52.72 374 LYS A C 1
ATOM 3082 O O . LYS A 1 374 ? 25.688 16.631 -15.712 1.00 52.72 374 LYS A O 1
ATOM 3087 N N . GLU A 1 375 ? 24.474 18.527 -15.476 1.00 61.91 375 GLU A N 1
ATOM 3088 C CA . GLU A 1 375 ? 23.668 18.375 -16.679 1.00 61.91 375 GLU A CA 1
ATOM 3089 C C . GLU A 1 375 ? 24.622 18.128 -17.851 1.00 61.91 375 GLU A C 1
ATOM 3091 O O . GLU A 1 375 ? 25.626 18.839 -17.989 1.00 61.91 375 GLU A O 1
ATOM 3096 N N . LEU A 1 376 ? 24.360 17.086 -18.652 1.00 68.62 376 LEU A N 1
ATOM 3097 C CA . LEU A 1 376 ? 25.107 16.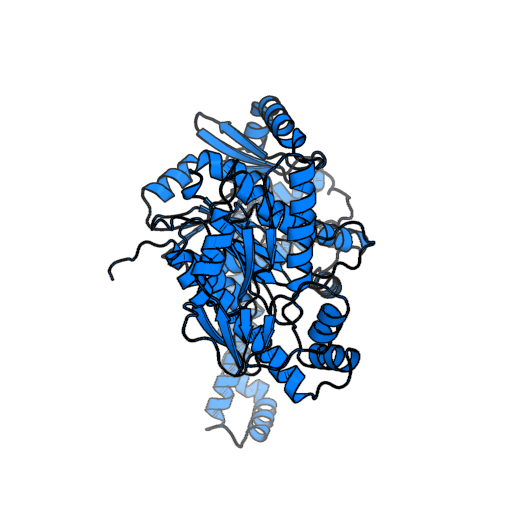911 -19.895 1.00 68.62 376 LEU A CA 1
ATOM 3098 C C . LEU A 1 376 ? 25.037 18.240 -20.651 1.00 68.62 376 LEU A C 1
ATOM 3100 O O . LEU A 1 376 ? 23.945 18.817 -20.733 1.00 68.62 376 LEU A O 1
ATOM 3104 N N . PRO A 1 377 ? 26.156 18.722 -21.221 1.00 80.75 377 PRO A N 1
ATOM 3105 C CA . PRO A 1 377 ? 26.107 19.882 -22.090 1.00 80.75 377 PRO A CA 1
ATOM 3106 C C . PRO A 1 377 ? 25.000 19.684 -23.125 1.00 80.75 377 PRO A C 1
ATOM 3108 O O . PRO A 1 377 ? 24.873 18.599 -23.705 1.00 80.75 377 PRO A O 1
ATOM 3111 N N . LYS A 1 378 ? 24.183 20.718 -23.336 1.00 81.38 378 LYS A N 1
ATOM 3112 C CA . LYS A 1 378 ? 22.998 20.658 -24.202 1.00 81.38 378 LYS A CA 1
ATOM 3113 C C . LYS A 1 378 ? 23.321 20.072 -25.581 1.00 81.38 378 LYS A C 1
ATOM 3115 O O . LYS A 1 378 ? 22.526 19.298 -26.109 1.00 81.38 378 LYS A O 1
ATOM 3120 N N . GLU A 1 379 ? 24.504 20.364 -26.131 1.00 84.50 379 GLU A N 1
ATOM 3121 C CA . GLU A 1 379 ? 24.942 19.804 -27.416 1.00 84.50 379 GLU A CA 1
ATOM 3122 C C . GLU A 1 379 ? 25.176 18.287 -27.365 1.00 84.50 379 GLU A C 1
ATOM 3124 O O . GLU A 1 379 ? 24.833 17.578 -28.310 1.00 84.50 379 GLU A O 1
ATOM 3129 N N . VAL A 1 380 ? 25.759 17.767 -26.279 1.00 82.62 380 VAL A N 1
ATOM 3130 C CA . VAL A 1 380 ? 25.988 16.323 -26.101 1.00 82.62 380 VAL A CA 1
ATOM 3131 C C . VAL A 1 380 ? 24.651 15.604 -25.988 1.00 82.62 380 VAL A C 1
ATOM 3133 O O . VAL A 1 380 ? 24.447 14.589 -26.653 1.00 82.62 380 VAL A O 1
ATOM 3136 N N . TYR A 1 381 ? 23.716 16.162 -25.214 1.00 81.19 381 TYR A N 1
ATOM 3137 C CA . TYR A 1 381 ? 22.367 15.617 -25.118 1.00 81.19 381 TYR A CA 1
ATOM 3138 C C . TYR A 1 381 ? 21.671 15.564 -26.478 1.00 81.19 381 TYR A C 1
ATOM 3140 O O . TYR A 1 381 ? 21.195 14.506 -26.875 1.00 81.19 381 TYR A O 1
ATOM 3148 N N . GLN A 1 382 ? 21.660 16.672 -27.220 1.00 86.00 382 GLN A N 1
ATOM 3149 C CA . GLN A 1 382 ? 21.055 16.709 -28.549 1.00 86.00 382 GLN A CA 1
ATOM 3150 C C . GLN A 1 382 ? 21.682 15.663 -29.474 1.00 86.00 382 GLN A C 1
ATOM 3152 O O . GLN A 1 382 ? 20.956 14.926 -30.133 1.00 86.00 382 GLN A O 1
ATOM 3157 N N . LYS A 1 383 ? 23.015 15.518 -29.471 1.00 88.19 383 LYS A N 1
ATOM 3158 C CA . LYS A 1 383 ? 23.702 14.469 -30.242 1.00 88.19 383 LYS A CA 1
ATOM 3159 C C . LYS A 1 383 ? 23.239 13.062 -29.860 1.00 88.19 383 LYS A C 1
ATOM 3161 O O . LYS A 1 383 ? 23.024 12.241 -30.748 1.00 88.19 383 LYS A O 1
ATOM 3166 N N . ILE A 1 384 ? 23.082 12.776 -28.566 1.00 86.38 384 ILE A N 1
ATOM 3167 C CA . ILE A 1 384 ? 22.561 11.488 -28.083 1.00 86.38 384 ILE A CA 1
ATOM 3168 C C . ILE A 1 384 ? 21.121 11.293 -28.554 1.00 86.38 384 ILE A C 1
ATOM 3170 O O . ILE A 1 384 ? 20.806 10.249 -29.119 1.00 86.38 384 ILE A O 1
ATOM 3174 N N . LEU A 1 385 ? 20.271 12.298 -28.349 1.00 86.44 385 LEU A N 1
ATOM 3175 C CA . LEU A 1 385 ? 18.860 12.258 -28.697 1.00 86.44 385 LEU A CA 1
ATOM 3176 C C . LEU A 1 385 ? 18.676 11.976 -30.190 1.00 86.44 385 LEU A C 1
ATOM 3178 O O . LEU A 1 385 ? 18.000 11.020 -30.539 1.00 86.44 385 LEU A O 1
ATOM 3182 N N . PHE A 1 386 ? 19.359 12.728 -31.058 1.00 91.00 386 PHE A N 1
ATOM 3183 C CA . PHE A 1 386 ? 19.297 12.542 -32.509 1.00 91.00 386 PHE A CA 1
ATOM 3184 C C . PHE A 1 386 ? 19.878 11.203 -32.979 1.00 91.00 386 PHE A C 1
ATOM 3186 O O . PHE A 1 386 ? 19.407 10.649 -33.970 1.00 91.00 386 PHE A O 1
ATOM 3193 N N . LYS A 1 387 ? 20.910 10.679 -32.303 1.00 93.00 387 LYS A N 1
ATOM 3194 C CA . LYS A 1 387 ? 21.550 9.416 -32.697 1.00 93.00 387 LYS A CA 1
ATOM 3195 C C . LYS A 1 387 ? 20.755 8.190 -32.244 1.00 93.00 387 LYS A C 1
ATOM 3197 O O . LYS A 1 387 ? 20.617 7.240 -33.010 1.00 93.00 387 LYS A O 1
ATOM 3202 N N . TYR A 1 388 ? 20.299 8.175 -30.994 1.00 90.44 388 TYR A N 1
ATOM 3203 C CA . TYR A 1 388 ? 19.762 6.972 -30.351 1.00 90.44 388 TYR A CA 1
ATOM 3204 C C . TYR A 1 388 ? 18.249 6.956 -30.235 1.00 90.44 388 TYR A C 1
ATOM 3206 O O . TYR A 1 388 ? 17.691 5.884 -30.016 1.00 90.44 388 TYR A O 1
ATOM 3214 N N . PHE A 1 389 ? 17.582 8.096 -30.385 1.00 93.25 389 PHE A N 1
ATOM 3215 C CA . PHE A 1 389 ? 16.147 8.200 -30.186 1.00 93.25 389 PHE A CA 1
ATOM 3216 C C . PHE A 1 389 ? 15.460 8.869 -31.380 1.00 93.25 389 PHE A C 1
ATOM 3218 O O . PHE A 1 389 ? 16.077 9.541 -32.202 1.00 93.25 389 PHE A O 1
ATOM 3225 N N . GLU A 1 390 ? 14.158 8.651 -31.481 1.00 95.19 390 GLU A N 1
ATOM 3226 C CA . GLU A 1 390 ? 13.258 9.317 -32.416 1.00 95.19 390 GLU A CA 1
ATOM 3227 C C . GLU A 1 390 ? 12.029 9.827 -31.652 1.00 95.19 390 GLU A C 1
ATOM 3229 O O . GLU A 1 390 ? 11.671 9.284 -30.601 1.00 95.19 390 GLU A O 1
ATOM 3234 N N . SER A 1 391 ? 11.384 10.884 -32.151 1.00 95.31 391 SER A N 1
ATOM 3235 C CA . SER A 1 391 ? 10.133 11.377 -31.567 1.00 95.31 391 SER A CA 1
ATOM 3236 C C . SER A 1 391 ? 9.045 10.314 -31.682 1.00 95.31 391 SER A C 1
ATOM 3238 O O . SER A 1 391 ? 8.854 9.722 -32.746 1.00 95.31 391 SER A O 1
ATOM 3240 N N . ASN A 1 392 ? 8.309 10.082 -30.599 1.00 94.88 392 ASN A N 1
ATOM 3241 C CA . ASN A 1 392 ? 7.180 9.166 -30.613 1.00 94.88 392 ASN A CA 1
ATOM 3242 C C . ASN A 1 392 ? 5.960 9.849 -31.262 1.00 94.88 392 ASN A C 1
ATOM 3244 O O . ASN A 1 392 ? 5.426 10.789 -30.678 1.00 94.88 392 ASN A O 1
ATOM 3248 N N . PRO A 1 393 ? 5.463 9.381 -32.423 1.00 93.81 393 PRO A N 1
ATOM 3249 C CA . PRO A 1 393 ? 4.337 10.019 -33.112 1.00 93.81 393 PRO A CA 1
ATOM 3250 C C . PRO A 1 393 ? 3.004 9.909 -32.359 1.00 93.81 393 PRO A C 1
ATOM 3252 O O . PRO A 1 393 ? 2.047 10.582 -32.720 1.00 93.81 393 PRO A O 1
ATOM 3255 N N . LYS A 1 394 ? 2.917 9.041 -31.345 1.00 93.56 394 LYS A N 1
ATOM 3256 C CA . LYS A 1 394 ? 1.730 8.879 -30.493 1.00 93.56 394 LYS A CA 1
ATOM 3257 C C . LYS A 1 394 ? 1.775 9.745 -29.231 1.00 93.56 394 LYS A C 1
ATOM 3259 O O . LYS A 1 394 ? 0.807 9.771 -28.477 1.00 93.56 394 LYS A O 1
ATOM 3264 N N . TYR A 1 395 ? 2.898 10.416 -28.983 1.00 95.44 395 TYR A N 1
ATOM 3265 C CA . TYR A 1 395 ? 3.082 11.219 -27.787 1.00 95.44 395 TYR A CA 1
ATOM 3266 C C . TYR A 1 395 ? 2.294 12.528 -27.869 1.00 95.44 395 TYR A C 1
ATOM 3268 O O . TYR A 1 395 ? 2.344 13.231 -28.875 1.00 95.44 395 TYR A O 1
ATOM 3276 N N . ILE A 1 396 ? 1.615 12.862 -26.775 1.00 95.50 396 ILE A N 1
ATOM 3277 C CA . ILE A 1 396 ? 0.910 14.132 -26.585 1.00 95.50 396 ILE A CA 1
ATOM 3278 C C . ILE A 1 396 ? 1.835 15.064 -25.801 1.00 95.50 396 ILE A C 1
ATOM 3280 O O . ILE A 1 396 ? 2.381 14.652 -24.772 1.00 95.50 396 ILE A O 1
ATOM 3284 N N . ASP A 1 397 ? 2.032 16.302 -26.266 1.00 95.19 397 ASP A N 1
ATOM 3285 C CA . ASP A 1 397 ? 3.034 17.195 -25.678 1.00 95.19 397 ASP A CA 1
ATOM 3286 C C . ASP A 1 397 ? 2.617 17.746 -24.308 1.00 95.19 397 ASP A C 1
ATOM 3288 O O . ASP A 1 397 ? 2.026 18.815 -24.169 1.00 95.19 397 ASP A O 1
ATOM 3292 N N . LEU A 1 398 ? 2.984 17.011 -23.257 1.00 94.81 398 LEU A N 1
ATOM 3293 C CA . LEU A 1 398 ? 2.717 17.402 -21.875 1.00 94.81 398 LEU A CA 1
ATOM 3294 C C . LEU A 1 398 ? 3.305 18.772 -21.496 1.00 94.81 398 LEU A C 1
ATOM 3296 O O . LEU A 1 398 ? 2.763 19.429 -20.609 1.00 94.81 398 LEU A O 1
ATOM 3300 N N . GLU A 1 399 ? 4.390 19.222 -22.139 1.00 93.44 399 GLU A N 1
ATOM 3301 C CA . GLU A 1 399 ? 4.954 20.554 -21.873 1.00 93.44 399 GLU A CA 1
ATOM 3302 C C . GLU A 1 399 ? 4.024 21.658 -22.375 1.00 93.44 399 GLU A C 1
ATOM 3304 O O . GLU A 1 399 ? 3.913 22.710 -21.745 1.00 93.44 399 GLU A O 1
ATOM 3309 N N . GLU A 1 400 ? 3.360 21.428 -23.506 1.00 93.81 400 GLU A N 1
ATOM 3310 C CA . GLU A 1 400 ? 2.370 22.347 -24.055 1.00 93.81 400 GLU A CA 1
ATOM 3311 C C . GLU A 1 400 ? 1.152 22.431 -23.131 1.00 93.81 400 GLU A C 1
ATOM 3313 O O . GLU A 1 400 ? 0.760 23.533 -22.740 1.00 93.81 400 GLU A O 1
ATOM 3318 N N . ILE A 1 401 ? 0.635 21.279 -22.686 1.00 92.94 401 ILE A N 1
ATOM 3319 C CA . ILE A 1 401 ? -0.477 21.201 -21.724 1.00 92.94 401 ILE A CA 1
ATOM 3320 C C . ILE A 1 401 ? -0.132 21.958 -20.434 1.00 92.94 401 ILE A C 1
ATOM 3322 O O . ILE A 1 401 ? -0.938 22.755 -19.942 1.00 92.94 401 ILE A O 1
ATOM 3326 N N . ALA A 1 402 ? 1.075 21.742 -19.899 1.00 90.19 402 ALA A N 1
ATOM 3327 C CA . ALA A 1 402 ? 1.556 22.416 -18.697 1.00 90.19 402 ALA A CA 1
ATOM 3328 C C . ALA A 1 402 ? 1.616 23.942 -18.880 1.00 90.19 402 ALA A C 1
ATOM 3330 O O . ALA A 1 402 ? 1.158 24.689 -18.014 1.00 90.19 402 ALA A O 1
ATOM 3331 N N . LYS A 1 403 ? 2.158 24.413 -20.014 1.00 89.75 403 LYS A N 1
ATOM 3332 C CA . LYS A 1 403 ? 2.294 25.845 -20.329 1.00 89.75 403 LYS A CA 1
ATOM 3333 C C . LYS A 1 403 ? 0.940 26.530 -20.487 1.00 89.75 403 LYS A C 1
ATOM 3335 O O . LYS A 1 403 ? 0.740 27.591 -19.902 1.00 89.75 403 LYS A O 1
ATOM 3340 N N . GLN A 1 404 ? 0.014 25.918 -21.227 1.00 85.56 404 GLN A N 1
ATOM 3341 C CA . GLN A 1 404 ? -1.330 26.462 -21.473 1.00 85.56 404 GLN A CA 1
ATOM 3342 C C . GLN A 1 404 ? -2.125 26.663 -20.177 1.00 85.56 404 GLN A C 1
ATOM 3344 O O . GLN A 1 404 ? -2.957 27.561 -20.089 1.00 85.56 404 GLN A O 1
ATOM 3349 N N . ASN A 1 405 ? -1.841 25.858 -19.152 1.00 76.88 405 ASN A N 1
ATOM 3350 C CA . ASN A 1 405 ? -2.613 25.829 -17.917 1.00 76.88 405 ASN A CA 1
ATOM 3351 C C . ASN A 1 405 ? -1.833 26.311 -16.685 1.00 76.88 405 ASN A C 1
ATOM 3353 O O . ASN A 1 405 ? -2.313 26.157 -15.564 1.00 76.88 405 ASN A O 1
ATOM 3357 N N . MET A 1 406 ? -0.648 26.904 -16.857 1.00 72.19 406 MET A N 1
ATOM 3358 C CA . MET A 1 406 ? 0.270 27.191 -15.748 1.00 72.19 406 MET A CA 1
ATOM 3359 C C . MET A 1 406 ? -0.335 28.115 -14.672 1.00 72.19 406 MET A C 1
ATOM 3361 O O . MET A 1 406 ? -0.019 27.971 -13.491 1.00 72.19 406 MET A O 1
ATOM 3365 N N . GLU A 1 407 ? -1.228 29.042 -15.040 1.00 74.44 407 GLU A N 1
ATOM 3366 C CA . GLU A 1 407 ? -1.933 29.893 -14.066 1.00 74.44 407 GLU A CA 1
ATOM 3367 C C . GLU A 1 407 ? -3.036 29.156 -13.295 1.00 74.44 407 GLU A C 1
ATOM 3369 O O . GLU A 1 407 ? -3.130 29.297 -12.075 1.00 74.44 407 GLU A O 1
ATOM 3374 N N . LEU A 1 408 ? -3.851 28.349 -13.982 1.00 69.69 408 LEU A N 1
ATOM 3375 C CA . LEU A 1 408 ? -4.863 27.485 -13.359 1.00 69.69 408 LEU A CA 1
ATOM 3376 C C . LEU A 1 408 ? -4.205 26.489 -12.402 1.00 69.69 408 LEU A C 1
ATOM 3378 O O . LEU A 1 408 ? -4.658 26.293 -11.278 1.00 69.69 408 LEU A O 1
ATOM 3382 N N . TYR A 1 409 ? -3.079 25.933 -12.834 1.00 64.19 409 TYR A N 1
ATOM 3383 C CA . TYR A 1 409 ? -2.268 25.000 -12.077 1.00 64.19 409 TYR A CA 1
ATOM 3384 C C . TYR A 1 409 ? -1.746 25.604 -10.769 1.00 64.19 409 TYR A C 1
ATOM 3386 O O . TYR A 1 409 ? -1.899 25.000 -9.710 1.00 64.19 409 TYR A O 1
ATOM 3394 N N . LYS A 1 410 ? -1.207 26.831 -10.810 1.00 71.62 410 LYS A N 1
ATOM 3395 C CA . LYS A 1 410 ? -0.764 27.554 -9.604 1.00 71.62 410 LYS A CA 1
ATOM 3396 C C . LYS A 1 410 ? -1.918 27.819 -8.633 1.00 71.62 410 LYS A C 1
ATOM 3398 O O . LYS A 1 410 ? -1.761 27.586 -7.438 1.00 71.62 410 LYS A O 1
ATOM 3403 N N . LYS A 1 411 ? -3.083 28.238 -9.142 1.00 71.44 411 LYS A N 1
ATOM 3404 C CA . LYS A 1 411 ? -4.275 28.504 -8.315 1.00 71.44 411 LYS A CA 1
ATOM 3405 C C . LYS A 1 411 ? -4.809 27.247 -7.624 1.00 71.44 411 LYS A C 1
ATOM 3407 O O . LYS A 1 411 ? -5.229 27.317 -6.473 1.00 71.44 411 LYS A O 1
ATOM 3412 N N . GLU A 1 412 ? -4.803 26.101 -8.303 1.00 65.75 412 GLU A N 1
ATOM 3413 C CA . GLU A 1 412 ? -5.238 24.831 -7.708 1.00 65.75 412 GLU A CA 1
ATOM 3414 C C . GLU A 1 412 ? -4.266 24.334 -6.628 1.00 65.75 412 GLU A C 1
ATOM 3416 O O . GLU A 1 412 ? -4.706 23.832 -5.595 1.00 65.75 412 GLU A O 1
ATOM 3421 N N . ILE A 1 413 ? -2.958 24.543 -6.804 1.00 62.56 413 ILE A N 1
ATOM 3422 C CA . ILE A 1 413 ? -1.944 24.206 -5.791 1.00 62.56 413 ILE A CA 1
ATOM 3423 C C . ILE A 1 413 ? -2.125 25.051 -4.522 1.00 62.56 413 ILE A C 1
ATOM 3425 O O . ILE A 1 413 ? -2.112 24.504 -3.418 1.00 62.56 413 ILE A O 1
ATOM 3429 N N . GLU A 1 414 ? -2.363 26.359 -4.658 1.00 66.81 414 GLU A N 1
ATOM 3430 C CA . GLU A 1 414 ? -2.548 27.272 -3.517 1.00 66.81 414 GLU A CA 1
ATOM 3431 C C . GLU A 1 414 ? -3.749 26.901 -2.629 1.00 66.81 414 GLU A C 1
ATOM 3433 O O . GLU A 1 414 ? -3.696 27.091 -1.413 1.00 66.81 414 GLU A O 1
ATOM 3438 N N . LYS A 1 415 ? -4.814 26.313 -3.195 1.00 64.75 415 LYS A N 1
ATOM 3439 C CA . LYS A 1 415 ? -5.967 25.821 -2.414 1.00 64.75 415 LYS A CA 1
ATOM 3440 C C . LYS A 1 415 ? -5.632 24.597 -1.556 1.00 64.75 415 LYS A C 1
ATOM 3442 O O . LYS A 1 415 ? -6.237 24.405 -0.503 1.00 64.75 415 LYS A O 1
ATOM 3447 N N . ILE A 1 416 ? -4.705 23.755 -2.011 1.00 56.31 416 ILE A N 1
ATOM 3448 C CA . ILE A 1 416 ? -4.338 22.495 -1.345 1.00 56.31 416 ILE A CA 1
ATOM 3449 C C . ILE A 1 416 ? -3.363 22.762 -0.187 1.00 56.31 416 ILE A C 1
ATOM 3451 O O . ILE A 1 416 ? -3.495 22.165 0.883 1.00 56.31 416 ILE A O 1
ATOM 3455 N N . ASP A 1 417 ? -2.422 23.690 -0.383 1.00 51.69 417 ASP A N 1
ATOM 3456 C CA . ASP A 1 417 ? -1.294 23.971 0.524 1.00 51.69 417 ASP A CA 1
ATOM 3457 C C . ASP A 1 417 ? -1.733 24.566 1.885 1.00 51.69 417 ASP A C 1
ATOM 3459 O O . ASP A 1 417 ? -1.057 24.434 2.901 1.00 51.69 417 ASP A O 1
ATOM 3463 N N . GLN A 1 418 ? -2.931 25.157 1.977 1.00 54.91 418 GLN A N 1
ATOM 3464 C CA . GLN A 1 418 ? -3.414 25.752 3.235 1.00 54.91 418 GLN A CA 1
ATOM 3465 C C . GLN A 1 418 ? -3.692 24.732 4.355 1.00 54.91 418 GLN A C 1
ATOM 3467 O O . GLN A 1 418 ? -3.715 25.108 5.527 1.00 54.91 418 GLN A O 1
ATOM 3472 N N . ARG A 1 419 ? -3.903 23.446 4.033 1.00 49.50 419 ARG A N 1
ATOM 3473 C CA . ARG A 1 419 ? -4.207 22.400 5.034 1.00 49.50 419 ARG A CA 1
ATOM 3474 C C . ARG A 1 419 ? -2.987 21.615 5.493 1.00 49.50 419 ARG A C 1
ATOM 3476 O O . ARG A 1 419 ? -3.023 20.988 6.549 1.00 49.50 419 ARG A O 1
ATOM 3483 N N . ILE A 1 420 ? -1.920 21.632 4.707 1.00 51.41 420 ILE A N 1
ATOM 3484 C CA . ILE A 1 420 ? -0.744 20.808 4.927 1.00 51.41 420 ILE A CA 1
ATOM 3485 C C . ILE A 1 420 ? 0.441 21.744 4.733 1.00 51.41 420 ILE A C 1
ATOM 3487 O O . ILE A 1 420 ? 0.696 22.144 3.612 1.00 51.41 420 ILE A O 1
ATOM 3491 N N . LYS A 1 421 ? 1.167 22.109 5.800 1.00 50.44 421 LYS A N 1
ATOM 3492 C CA . LYS A 1 421 ? 2.401 22.924 5.724 1.00 50.44 421 LYS A CA 1
ATOM 3493 C C . LYS A 1 421 ? 3.553 22.164 5.032 1.00 50.44 421 LYS A C 1
ATOM 3495 O O . LYS A 1 421 ? 4.670 22.113 5.544 1.00 50.44 421 LYS A O 1
ATOM 3500 N N . VAL A 1 422 ? 3.288 21.498 3.915 1.00 51.19 422 VAL A N 1
ATOM 3501 C CA . VAL A 1 422 ? 4.265 20.759 3.124 1.00 51.19 422 VAL A CA 1
ATOM 3502 C C . VAL A 1 422 ? 4.732 21.705 2.034 1.00 51.19 422 VAL A C 1
ATOM 3504 O O . VAL A 1 422 ? 3.960 22.107 1.179 1.00 51.19 422 VAL A O 1
ATOM 3507 N N . LYS A 1 423 ? 6.015 22.076 2.091 1.00 52.56 423 LYS A N 1
ATOM 3508 C CA . LYS A 1 423 ? 6.718 22.868 1.069 1.00 52.56 423 LYS A CA 1
ATOM 3509 C C . LYS A 1 423 ? 6.217 22.514 -0.338 1.00 52.56 423 LYS A C 1
ATOM 3511 O O . LYS A 1 423 ? 6.209 21.330 -0.629 1.00 52.56 423 LYS A O 1
ATOM 3516 N N . LYS A 1 424 ? 5.853 23.518 -1.159 1.00 54.03 424 LYS A N 1
ATOM 3517 C CA . LYS A 1 424 ? 5.893 23.694 -2.646 1.00 54.03 424 LYS A CA 1
ATOM 3518 C C . LYS A 1 424 ? 6.100 22.495 -3.615 1.00 54.03 424 LYS A C 1
ATOM 3520 O O . LYS A 1 424 ? 6.434 22.714 -4.774 1.00 54.03 424 LYS A O 1
ATOM 3525 N N . GLU A 1 425 ? 5.929 21.250 -3.204 1.00 52.88 425 GLU A N 1
ATOM 3526 C CA . GLU A 1 425 ? 6.561 20.078 -3.827 1.00 52.88 425 GLU A CA 1
ATOM 3527 C C . GLU A 1 425 ? 5.603 19.208 -4.639 1.00 52.88 425 GLU A C 1
ATOM 3529 O O . GLU A 1 425 ? 6.022 18.179 -5.157 1.00 52.88 425 GLU A O 1
ATOM 3534 N N . ASN A 1 426 ? 4.332 19.588 -4.782 1.00 60.97 426 ASN A N 1
ATOM 3535 C CA . ASN A 1 426 ? 3.353 18.748 -5.471 1.00 60.97 426 ASN A CA 1
ATOM 3536 C C . ASN A 1 426 ? 2.623 19.514 -6.571 1.00 60.97 426 ASN A C 1
ATOM 3538 O O . ASN A 1 426 ? 1.423 19.788 -6.492 1.00 60.97 426 ASN A O 1
ATOM 3542 N N . ASN A 1 427 ? 3.369 19.809 -7.624 1.00 76.12 427 ASN A N 1
ATOM 3543 C CA . ASN A 1 427 ? 2.835 20.249 -8.896 1.00 76.12 427 ASN A CA 1
ATOM 3544 C C . ASN A 1 427 ? 2.058 19.065 -9.515 1.00 76.12 427 ASN A C 1
ATOM 3546 O O . ASN A 1 427 ? 2.627 18.204 -10.184 1.00 76.12 427 ASN A O 1
ATOM 3550 N N . SER A 1 428 ? 0.745 18.986 -9.279 1.00 86.69 428 SER A N 1
ATOM 3551 C CA . SER A 1 428 ? -0.155 18.011 -9.916 1.00 86.69 428 SER A CA 1
ATOM 3552 C C . SER A 1 428 ? -1.570 18.573 -10.056 1.00 86.69 428 SER A C 1
ATOM 3554 O O . SER A 1 428 ? -2.049 19.212 -9.122 1.00 86.69 428 SER A O 1
ATOM 3556 N N . GLY A 1 429 ? -2.266 18.292 -11.159 1.00 87.75 429 GLY A N 1
ATOM 3557 C CA . GLY A 1 429 ? -3.631 18.769 -11.396 1.00 87.75 429 GLY A CA 1
ATOM 3558 C C . GLY A 1 429 ? -4.342 18.055 -12.546 1.00 87.75 429 GLY A C 1
ATOM 3559 O O . GLY A 1 429 ? -3.732 17.272 -13.273 1.00 87.75 429 GLY A O 1
ATOM 3560 N N . CYS A 1 430 ? -5.638 18.330 -12.696 1.00 90.62 430 CYS A N 1
ATOM 3561 C CA . CYS A 1 430 ? -6.437 17.918 -13.850 1.00 90.62 430 CYS A CA 1
ATOM 3562 C C . CYS A 1 430 ? -6.616 19.116 -14.792 1.00 90.62 430 CYS A C 1
ATOM 3564 O O . CYS A 1 430 ? -7.108 20.159 -14.369 1.00 90.62 430 CYS A O 1
ATOM 3566 N N . LEU A 1 431 ? -6.197 18.977 -16.046 1.00 91.06 431 LEU A N 1
ATOM 3567 C CA . LEU A 1 431 ? -6.109 20.042 -17.044 1.00 91.06 431 LEU A CA 1
ATOM 3568 C C . LEU A 1 431 ? -6.903 19.671 -18.297 1.00 91.06 431 LEU A C 1
ATOM 3570 O O . LEU A 1 431 ? -7.047 18.494 -18.605 1.00 91.06 431 LEU A O 1
ATOM 3574 N N . GLN A 1 432 ? -7.395 20.665 -19.032 1.00 92.75 432 GLN A N 1
ATOM 3575 C CA . GLN A 1 432 ? -8.058 20.446 -20.319 1.00 92.75 432 GLN A CA 1
ATOM 3576 C C . GLN A 1 432 ? -7.054 20.630 -21.461 1.00 92.75 432 GLN A C 1
ATOM 3578 O O . GLN A 1 432 ? -6.296 21.602 -21.472 1.00 92.75 432 GLN A O 1
ATOM 3583 N N . HIS A 1 433 ? -7.066 19.718 -22.429 1.00 93.81 433 HIS A N 1
ATOM 3584 C CA . HIS A 1 433 ? -6.318 19.836 -23.679 1.00 93.81 433 HIS A CA 1
ATOM 3585 C C . HIS A 1 433 ? -7.153 19.245 -24.813 1.00 93.81 433 HIS A C 1
ATOM 3587 O O . HIS A 1 433 ? -7.620 18.114 -24.707 1.00 93.81 433 HIS A O 1
ATOM 3593 N N . GLU A 1 434 ? -7.408 20.038 -25.857 1.00 94.38 434 GLU A N 1
ATOM 3594 C CA . GLU A 1 434 ? -8.277 19.654 -26.985 1.00 94.38 434 GLU A CA 1
ATOM 3595 C C . GLU A 1 434 ? -9.666 19.137 -26.546 1.00 94.38 434 GLU A C 1
ATOM 3597 O O . GLU A 1 434 ? -10.224 18.206 -27.122 1.00 94.38 434 GLU A O 1
ATOM 3602 N N . GLY A 1 435 ? -10.227 19.734 -25.486 1.00 94.19 435 GLY A N 1
ATOM 3603 C CA . GLY A 1 435 ? -11.529 19.349 -24.924 1.00 94.19 435 GLY A CA 1
ATOM 3604 C C . GLY A 1 435 ? -11.524 18.055 -24.104 1.00 94.19 435 GLY A C 1
ATOM 3605 O O . GLY A 1 435 ? -12.595 17.579 -23.734 1.00 94.19 435 GLY A O 1
ATOM 3606 N N . LYS A 1 436 ? -10.346 17.487 -23.825 1.00 95.25 436 LYS A N 1
ATOM 3607 C CA . LYS A 1 436 ? -10.179 16.256 -23.051 1.00 95.25 436 LYS A CA 1
ATOM 3608 C C . LYS A 1 436 ? -9.500 16.527 -21.704 1.00 95.25 436 LYS A C 1
ATOM 3610 O O . LYS A 1 436 ? -8.531 17.293 -21.655 1.00 95.25 436 LYS A O 1
ATOM 3615 N N . PRO A 1 437 ? -9.943 15.873 -20.617 1.00 94.88 437 PRO A N 1
ATOM 3616 C CA . PRO A 1 437 ? -9.319 15.978 -19.308 1.00 94.88 437 PRO A CA 1
ATOM 3617 C C . PRO A 1 437 ? -8.048 15.118 -19.212 1.00 94.88 437 PRO A C 1
ATOM 3619 O O . PRO A 1 437 ? -8.054 13.911 -19.464 1.00 94.88 437 PRO A O 1
ATOM 3622 N N . PHE A 1 438 ? -6.958 15.739 -18.769 1.00 94.81 438 PHE A N 1
ATOM 3623 C CA . PHE A 1 438 ? -5.668 15.116 -18.498 1.00 94.81 438 PHE A CA 1
ATOM 3624 C C . PHE A 1 438 ? -5.289 15.285 -17.036 1.00 94.81 438 PHE A C 1
ATOM 3626 O O . PHE A 1 438 ? -5.271 16.403 -16.528 1.00 94.81 438 PHE A O 1
ATOM 3633 N N . VAL A 1 439 ? -4.877 14.204 -16.375 1.00 94.06 439 VAL A N 1
ATOM 3634 C CA . VAL A 1 439 ? -4.087 14.357 -15.150 1.00 94.06 439 VAL A CA 1
ATOM 3635 C C . VAL A 1 439 ? -2.648 14.631 -15.546 1.00 94.06 439 VAL A C 1
ATOM 3637 O O . VAL A 1 439 ? -2.080 13.889 -16.345 1.00 94.06 439 VAL A O 1
ATOM 3640 N N . LEU A 1 440 ? -2.055 15.672 -14.970 1.00 93.31 440 LEU A N 1
ATOM 3641 C CA . LEU A 1 440 ? -0.666 16.053 -15.177 1.00 93.31 440 LEU A CA 1
ATOM 3642 C C . LEU A 1 440 ? 0.018 16.252 -13.827 1.00 93.31 440 LEU A C 1
ATOM 3644 O O . LEU A 1 440 ? -0.513 16.939 -12.955 1.00 93.31 440 LEU A O 1
ATOM 3648 N N . TYR A 1 441 ? 1.221 15.714 -13.672 1.00 91.06 441 TYR A N 1
ATOM 3649 C CA . TYR A 1 441 ? 2.082 16.008 -12.539 1.00 91.06 441 TYR A CA 1
ATOM 3650 C C . TYR A 1 441 ? 3.538 16.199 -12.954 1.00 91.06 441 TYR A C 1
ATOM 3652 O O . TYR A 1 441 ? 4.036 15.581 -13.894 1.00 91.06 441 TYR A O 1
ATOM 3660 N N . GLU A 1 442 ? 4.208 17.092 -12.243 1.00 88.69 442 GLU A N 1
ATOM 3661 C CA . GLU A 1 442 ? 5.621 17.391 -12.392 1.00 88.69 442 GLU A CA 1
ATOM 3662 C C . GLU A 1 442 ? 6.416 16.540 -11.402 1.00 88.69 442 GLU A C 1
ATOM 3664 O O . GLU A 1 442 ? 6.077 16.440 -10.223 1.00 88.69 442 GLU A O 1
ATOM 3669 N N . ASN A 1 443 ? 7.475 15.904 -11.886 1.00 83.19 443 ASN A N 1
ATOM 3670 C CA . ASN A 1 443 ? 8.474 15.291 -11.028 1.00 83.19 443 ASN A CA 1
ATOM 3671 C C . ASN A 1 443 ? 9.489 16.371 -10.619 1.00 83.19 443 ASN A C 1
ATOM 3673 O O . ASN A 1 443 ? 9.895 17.188 -11.442 1.00 83.19 443 ASN A O 1
ATOM 3677 N N . ASN A 1 444 ? 9.920 16.352 -9.357 1.00 74.38 444 ASN A N 1
ATOM 3678 C CA . ASN A 1 444 ? 10.955 17.248 -8.831 1.00 74.38 444 ASN A CA 1
ATOM 3679 C C . ASN A 1 444 ? 12.301 17.095 -9.566 1.00 74.38 444 ASN A C 1
ATOM 3681 O O . ASN A 1 444 ? 13.155 17.984 -9.511 1.00 74.38 444 ASN A O 1
ATOM 3685 N N . GLU A 1 445 ? 12.499 15.971 -10.254 1.00 74.62 445 GLU A N 1
ATOM 3686 C CA . GLU A 1 445 ? 13.612 15.770 -11.170 1.00 74.62 445 GLU A CA 1
ATOM 3687 C C . GLU A 1 445 ? 13.513 16.691 -12.390 1.00 74.62 445 GLU A C 1
ATOM 3689 O O . GLU A 1 445 ? 12.499 16.763 -13.089 1.00 74.62 445 GLU A O 1
ATOM 3694 N N . LYS A 1 446 ? 14.621 17.377 -12.674 1.00 75.75 446 LYS A N 1
ATOM 3695 C CA . LYS A 1 446 ? 14.767 18.190 -13.876 1.00 75.75 446 LYS A CA 1
ATOM 3696 C C . LYS A 1 446 ? 15.564 17.438 -14.924 1.00 75.75 446 LYS A C 1
ATOM 3698 O O . LYS A 1 446 ? 16.644 16.921 -14.641 1.00 75.75 446 LYS A O 1
ATOM 3703 N N . LEU A 1 447 ? 15.073 17.474 -16.154 1.00 70.75 447 LEU A N 1
ATOM 3704 C CA . LEU A 1 447 ? 15.779 17.008 -17.334 1.00 70.75 447 LEU A CA 1
ATOM 3705 C C . LEU A 1 447 ? 16.312 18.238 -18.087 1.00 70.75 447 LEU A C 1
ATOM 3707 O O . LEU A 1 447 ? 15.571 18.916 -18.799 1.00 70.75 447 LEU A O 1
ATOM 3711 N N . TYR A 1 448 ? 17.601 18.553 -17.900 1.00 69.94 448 TYR A N 1
ATOM 3712 C CA . TYR A 1 448 ? 18.280 19.732 -18.484 1.00 69.94 448 TYR A CA 1
ATOM 3713 C C . TYR A 1 448 ? 17.671 21.068 -18.057 1.00 69.94 448 TYR A C 1
ATOM 3715 O O . TYR A 1 448 ? 17.263 21.877 -18.892 1.00 69.94 448 TYR A O 1
ATOM 3723 N N . GLY A 1 449 ? 17.508 21.263 -16.752 1.00 73.19 449 GLY A N 1
ATOM 3724 C CA . GLY A 1 449 ? 16.877 22.453 -16.193 1.00 73.19 449 GLY A CA 1
ATOM 3725 C C . GLY A 1 449 ? 15.364 22.538 -16.411 1.00 73.19 449 GLY A C 1
ATOM 3726 O O . GLY A 1 449 ? 14.719 23.344 -15.737 1.00 73.19 449 GLY A O 1
ATOM 3727 N N . ASN A 1 450 ? 14.790 21.694 -17.278 1.00 79.12 450 ASN A N 1
ATOM 3728 C CA . ASN A 1 450 ? 13.357 21.644 -17.535 1.00 79.12 450 ASN A CA 1
ATOM 3729 C C . ASN A 1 450 ? 12.671 20.648 -16.600 1.00 79.12 450 ASN A C 1
ATOM 3731 O O . ASN A 1 450 ? 13.224 19.580 -16.330 1.00 79.12 450 ASN A O 1
ATOM 3735 N N . PRO A 1 451 ? 11.462 20.965 -16.131 1.00 85.19 451 PRO A N 1
ATOM 3736 C CA . PRO A 1 451 ? 10.647 20.011 -15.404 1.00 85.19 451 PRO A CA 1
ATOM 3737 C C . PRO A 1 451 ? 10.349 18.742 -16.205 1.00 85.19 451 PRO A C 1
ATOM 3739 O O . PRO A 1 451 ? 10.076 18.799 -17.408 1.00 85.19 451 PRO A O 1
ATOM 3742 N N . MET A 1 452 ? 10.365 17.592 -15.535 1.00 88.75 452 MET A N 1
ATOM 3743 C CA . MET A 1 452 ? 9.832 16.360 -16.104 1.00 88.75 452 MET A CA 1
ATOM 3744 C C . MET A 1 452 ? 8.345 16.251 -15.805 1.00 88.75 452 MET A C 1
ATOM 3746 O O . MET A 1 452 ? 7.940 16.274 -14.645 1.00 88.75 452 MET A O 1
ATOM 3750 N N . TYR A 1 453 ? 7.540 16.065 -16.846 1.00 92.81 453 TYR A N 1
ATOM 3751 C CA . TYR A 1 453 ? 6.102 15.887 -16.700 1.00 92.81 453 TYR A CA 1
ATOM 3752 C C . TYR A 1 453 ? 5.706 14.435 -16.924 1.00 92.81 453 TYR A C 1
ATOM 3754 O O . TYR A 1 453 ? 6.298 13.714 -17.734 1.00 92.81 453 TYR A O 1
ATOM 3762 N N . TYR A 1 454 ? 4.669 14.035 -16.204 1.00 94.50 454 TYR A N 1
ATOM 3763 C CA . TYR A 1 454 ? 3.967 12.778 -16.357 1.00 94.50 454 TYR A CA 1
ATOM 3764 C C . TYR A 1 454 ? 2.472 13.057 -16.421 1.00 94.50 454 TYR A C 1
ATOM 3766 O O . TYR A 1 454 ? 1.976 13.945 -15.728 1.00 94.50 454 TYR A O 1
ATOM 3774 N N . GLY A 1 455 ? 1.733 12.299 -17.220 1.00 95.12 455 GLY A N 1
ATOM 3775 C CA . GLY A 1 455 ? 0.293 12.501 -17.295 1.00 95.12 455 GLY A CA 1
ATOM 3776 C C . GLY A 1 455 ? -0.453 11.423 -18.050 1.00 95.12 455 GLY A C 1
ATOM 3777 O O . GLY A 1 455 ? 0.145 10.481 -18.558 1.00 95.12 455 GLY A O 1
ATOM 3778 N N . TYR A 1 456 ? -1.772 11.531 -18.093 1.00 96.31 456 TYR A N 1
ATOM 3779 C CA . TYR A 1 456 ? -2.629 10.621 -18.847 1.00 96.31 456 TYR A CA 1
ATOM 3780 C C . TYR A 1 456 ? -4.009 11.235 -19.086 1.00 96.31 456 TYR A C 1
ATOM 3782 O O . TYR A 1 456 ? -4.502 12.015 -18.274 1.00 96.31 456 TYR A O 1
ATOM 3790 N N . GLU A 1 457 ? -4.634 10.847 -20.196 1.00 96.44 457 GLU A N 1
ATOM 3791 C CA . GLU A 1 457 ? -6.015 11.199 -20.542 1.00 96.44 457 GLU A CA 1
ATOM 3792 C C . GLU A 1 457 ? -6.991 10.405 -19.662 1.00 96.44 457 GLU A C 1
ATOM 3794 O O . GLU A 1 457 ? -6.927 9.175 -19.629 1.00 96.44 457 GLU A O 1
ATOM 3799 N N . ILE A 1 458 ? -7.878 11.089 -18.939 1.00 95.00 458 ILE A N 1
ATOM 3800 C CA . ILE A 1 458 ? -8.792 10.476 -17.963 1.00 95.00 458 ILE A CA 1
ATOM 3801 C C . ILE A 1 458 ? -9.886 9.656 -18.656 1.00 95.00 458 ILE A C 1
ATOM 3803 O O . ILE A 1 458 ? -10.102 8.496 -18.291 1.00 95.00 458 ILE A O 1
ATOM 3807 N N . ASP A 1 459 ? -10.539 10.229 -19.671 1.00 94.81 459 ASP A N 1
ATOM 3808 C CA . ASP A 1 459 ? -11.727 9.647 -20.315 1.00 94.81 459 ASP A CA 1
ATOM 3809 C C . ASP A 1 459 ? -11.460 8.244 -20.862 1.00 94.81 459 ASP A C 1
ATOM 3811 O O . ASP A 1 459 ? -12.248 7.319 -20.651 1.00 94.81 459 ASP A O 1
ATOM 3815 N N . LYS A 1 460 ? -10.270 8.055 -21.445 1.00 94.56 460 LYS A N 1
ATOM 3816 C CA . LYS A 1 460 ? -9.768 6.766 -21.934 1.00 94.56 460 LYS A CA 1
ATOM 3817 C C . LYS A 1 460 ? -9.853 5.649 -20.888 1.00 94.56 460 LYS A C 1
ATOM 3819 O O . LYS A 1 460 ? -10.035 4.486 -21.248 1.00 94.56 460 LYS A O 1
ATOM 3824 N N . TYR A 1 461 ? -9.665 5.960 -19.607 1.00 95.06 461 TYR A N 1
ATOM 3825 C CA . TYR A 1 461 ? -9.674 4.970 -18.529 1.00 95.06 461 TYR A CA 1
ATOM 3826 C C . TYR A 1 461 ? -11.014 4.908 -17.793 1.00 95.06 461 TYR A C 1
ATOM 3828 O O . TYR A 1 461 ? -11.375 3.828 -17.326 1.00 95.06 461 TYR A O 1
ATOM 3836 N N . ILE A 1 462 ? -11.784 6.002 -17.744 1.00 94.50 462 ILE A N 1
ATOM 3837 C CA . ILE A 1 462 ? -13.172 5.969 -17.255 1.00 94.50 462 ILE A CA 1
ATOM 3838 C C . ILE A 1 462 ? -14.004 5.023 -18.121 1.00 94.50 462 ILE A C 1
ATOM 3840 O O . ILE A 1 462 ? -14.693 4.150 -17.593 1.00 94.50 462 ILE A O 1
ATOM 3844 N N . GLU A 1 463 ? -13.902 5.146 -19.446 1.00 93.00 463 GLU A N 1
ATOM 3845 C CA . GLU A 1 463 ? -14.620 4.272 -20.375 1.00 93.00 463 GLU A CA 1
ATOM 3846 C C . GLU A 1 463 ? -14.246 2.800 -20.155 1.00 93.00 463 GLU A C 1
ATOM 3848 O O . GLU A 1 463 ? -15.118 1.934 -20.073 1.00 93.00 463 GLU A O 1
ATOM 3853 N N . LYS A 1 464 ? -12.953 2.514 -19.956 1.00 93.56 464 LYS A N 1
ATOM 3854 C CA . LYS A 1 464 ? -12.471 1.161 -19.646 1.00 93.56 464 LYS A CA 1
ATOM 3855 C C . LYS A 1 464 ? -13.008 0.612 -18.328 1.00 93.56 464 LYS A C 1
ATOM 3857 O O . LYS A 1 464 ? -13.302 -0.575 -18.272 1.00 93.56 464 LYS A O 1
ATOM 3862 N N . LEU A 1 465 ? -13.134 1.423 -17.277 1.00 93.69 465 LEU A N 1
ATOM 3863 C CA . LEU A 1 465 ? -13.717 0.963 -16.009 1.00 93.69 465 LEU A CA 1
ATOM 3864 C C . LEU A 1 465 ? -15.219 0.704 -16.133 1.00 93.69 465 LEU A C 1
ATOM 3866 O O . LEU A 1 465 ? -15.712 -0.260 -15.554 1.00 93.69 465 LEU A O 1
ATOM 3870 N N . ARG A 1 466 ? -15.937 1.543 -16.892 1.00 92.00 466 ARG A N 1
ATOM 3871 C CA . ARG A 1 466 ? -17.389 1.422 -17.094 1.00 92.00 466 ARG A CA 1
ATOM 3872 C C . ARG A 1 466 ? -17.762 0.236 -17.981 1.00 92.00 466 ARG A C 1
ATOM 3874 O O . ARG A 1 466 ? -18.692 -0.495 -17.655 1.00 92.00 466 ARG A O 1
ATOM 3881 N N . ASN A 1 467 ? -17.028 0.040 -19.074 1.00 89.62 467 ASN A N 1
ATOM 3882 C CA . ASN A 1 467 ? -17.333 -0.974 -20.087 1.00 89.62 467 ASN A CA 1
ATOM 3883 C C . ASN A 1 467 ? -16.539 -2.275 -19.894 1.00 89.62 467 ASN A C 1
ATOM 3885 O O . ASN A 1 467 ? -16.865 -3.300 -20.493 1.00 89.62 467 ASN A O 1
ATOM 3889 N N . GLY A 1 468 ? -15.467 -2.237 -19.105 1.00 86.38 468 GLY A N 1
ATOM 3890 C CA . GLY A 1 468 ? -14.571 -3.366 -18.902 1.00 86.38 468 GLY A CA 1
ATOM 3891 C C . GLY A 1 468 ? -14.989 -4.289 -17.763 1.00 86.38 468 GLY A C 1
ATOM 3892 O O . GLY A 1 468 ? -15.867 -4.008 -16.955 1.00 86.38 468 GLY A O 1
ATOM 3893 N N . ASN A 1 469 ? -14.292 -5.417 -17.681 1.00 89.12 469 ASN A N 1
ATOM 3894 C CA . ASN A 1 469 ? -14.360 -6.372 -16.575 1.00 89.12 469 ASN A CA 1
ATOM 3895 C C . ASN A 1 469 ? -13.028 -6.469 -15.812 1.00 89.12 469 ASN A C 1
ATOM 3897 O O . ASN A 1 469 ? -12.836 -7.389 -15.022 1.00 89.12 469 ASN A O 1
ATOM 3901 N N . LYS A 1 470 ? -12.104 -5.537 -16.067 1.00 94.75 470 LYS A N 1
ATOM 3902 C CA . LYS A 1 470 ? -10.758 -5.536 -15.499 1.00 94.75 470 LYS A CA 1
ATOM 3903 C C . LYS A 1 470 ? -10.517 -4.301 -14.665 1.00 94.75 470 LYS A C 1
ATOM 3905 O O . LYS A 1 470 ? -10.861 -3.193 -15.063 1.00 94.75 470 LYS A O 1
ATOM 3910 N N . HIS A 1 471 ? -9.844 -4.494 -13.544 1.00 96.25 471 HIS A N 1
ATOM 3911 C CA . HIS A 1 471 ? -9.274 -3.398 -12.782 1.00 96.25 471 HIS A CA 1
ATOM 3912 C C . HIS A 1 471 ? -8.200 -2.664 -13.589 1.00 96.25 471 HIS A C 1
ATOM 3914 O O . HIS A 1 471 ? -7.607 -3.220 -14.510 1.00 96.25 471 HIS A O 1
ATOM 3920 N N . ILE A 1 472 ? -7.917 -1.423 -13.220 1.00 96.94 472 ILE A N 1
ATOM 3921 C CA . ILE A 1 472 ? -6.845 -0.625 -13.809 1.00 96.94 472 ILE A CA 1
ATOM 3922 C C . ILE A 1 472 ? -5.832 -0.327 -12.715 1.00 96.94 472 ILE A C 1
ATOM 3924 O O . ILE A 1 472 ? -6.221 0.057 -11.619 1.00 96.94 472 ILE A O 1
ATOM 3928 N N . ILE A 1 473 ? -4.544 -0.499 -12.992 1.00 96.69 473 ILE A N 1
ATOM 3929 C CA . ILE A 1 473 ? -3.477 -0.196 -12.035 1.00 96.69 473 ILE A CA 1
ATOM 3930 C C . ILE A 1 473 ? -2.720 1.048 -12.489 1.00 96.69 473 ILE A C 1
ATOM 3932 O O . ILE A 1 473 ? -2.233 1.102 -13.618 1.00 96.69 473 ILE A O 1
ATOM 3936 N N . LEU A 1 474 ? -2.575 2.014 -11.587 1.00 95.69 474 LEU A N 1
ATOM 3937 C CA . LEU A 1 474 ? -1.753 3.209 -11.735 1.00 95.69 474 LEU A CA 1
ATOM 3938 C C . LEU A 1 474 ? -0.670 3.216 -10.655 1.00 95.69 474 LEU A C 1
ATOM 3940 O O . LEU A 1 474 ? -0.974 3.231 -9.468 1.00 95.69 474 LEU A O 1
ATOM 3944 N N . THR A 1 475 ? 0.599 3.273 -11.042 1.00 92.94 475 THR A N 1
ATOM 3945 C CA . THR A 1 475 ? 1.693 3.595 -10.115 1.00 92.94 475 THR A CA 1
ATOM 3946 C C . THR A 1 475 ? 1.873 5.106 -10.041 1.00 92.94 475 THR A C 1
ATOM 3948 O O . THR A 1 475 ? 2.135 5.766 -11.053 1.00 92.94 475 THR A O 1
ATOM 3951 N N . ALA A 1 476 ? 1.765 5.661 -8.837 1.00 89.06 476 ALA A N 1
ATOM 3952 C CA . ALA A 1 476 ? 1.939 7.088 -8.594 1.00 89.06 476 ALA A CA 1
ATOM 3953 C C . ALA A 1 476 ? 2.862 7.322 -7.396 1.00 89.06 476 ALA A C 1
ATOM 3955 O O . ALA A 1 476 ? 2.764 6.628 -6.388 1.00 89.06 476 ALA A O 1
ATOM 3956 N N . SER A 1 477 ? 3.730 8.326 -7.492 1.00 81.00 477 SER A N 1
ATOM 3957 C CA . SER A 1 477 ? 4.661 8.714 -6.419 1.00 81.00 477 SER A CA 1
ATOM 3958 C C . SER A 1 477 ? 4.237 10.005 -5.704 1.00 81.00 477 SER A C 1
ATOM 3960 O O . SER A 1 477 ? 4.960 10.534 -4.875 1.00 81.00 477 SER A O 1
ATOM 3962 N N . LEU A 1 478 ? 3.075 10.571 -6.026 1.00 83.31 478 LEU A N 1
ATOM 3963 C CA . LEU A 1 478 ? 2.622 11.823 -5.419 1.00 83.31 478 LEU A CA 1
ATOM 3964 C C . LEU A 1 478 ? 1.286 11.596 -4.711 1.00 83.31 478 LEU A C 1
ATOM 3966 O O . LEU A 1 478 ? 0.321 11.239 -5.389 1.00 83.31 478 LEU A O 1
ATOM 3970 N N . PRO A 1 479 ? 1.184 11.838 -3.388 1.00 81.06 479 PRO A N 1
ATOM 3971 C CA . PRO A 1 479 ? -0.068 11.667 -2.648 1.00 81.06 479 PRO A CA 1
ATOM 3972 C C . PRO A 1 479 ? -1.252 12.455 -3.229 1.00 81.06 479 PRO A C 1
ATOM 3974 O O . PRO A 1 479 ? -2.384 11.976 -3.231 1.00 81.06 479 PRO A O 1
ATOM 3977 N N . ASN A 1 480 ? -0.999 13.628 -3.822 1.00 82.75 480 ASN A N 1
ATOM 3978 C CA . ASN A 1 480 ? -2.041 14.443 -4.458 1.00 82.75 480 ASN A CA 1
ATOM 3979 C C . ASN A 1 480 ? -2.768 13.721 -5.606 1.00 82.75 480 ASN A C 1
ATOM 3981 O O . ASN A 1 480 ? -3.932 14.022 -5.877 1.00 82.75 480 ASN A O 1
ATOM 3985 N N . MET A 1 481 ? -2.129 12.730 -6.235 1.00 88.50 481 MET A N 1
ATOM 3986 C CA . MET A 1 481 ? -2.757 11.914 -7.275 1.00 88.50 481 MET A CA 1
ATOM 3987 C C . MET A 1 481 ? -3.970 11.146 -6.754 1.00 88.50 481 MET A C 1
ATOM 3989 O O . MET A 1 481 ? -4.901 10.904 -7.516 1.00 88.50 481 MET A O 1
ATOM 3993 N N . PHE A 1 482 ? -4.007 10.800 -5.464 1.00 89.75 482 PHE A N 1
ATOM 3994 C CA . PHE A 1 482 ? -5.135 10.083 -4.867 1.00 89.75 482 PHE A CA 1
ATOM 3995 C C . PHE A 1 482 ? -6.394 10.928 -4.884 1.00 89.75 482 PHE A C 1
ATOM 3997 O O . PHE A 1 482 ? -7.449 10.451 -5.296 1.00 89.75 482 PHE A O 1
ATOM 4004 N N . ARG A 1 483 ? -6.264 12.191 -4.469 1.00 87.44 483 ARG A N 1
ATOM 4005 C CA . ARG A 1 483 ? -7.362 13.153 -4.463 1.00 87.44 483 ARG A CA 1
ATOM 4006 C C . ARG A 1 483 ? -7.842 13.417 -5.885 1.00 87.44 483 ARG A C 1
ATOM 4008 O O . ARG A 1 483 ? -9.023 13.232 -6.153 1.00 87.44 483 ARG A O 1
ATOM 4015 N N . ILE A 1 484 ? -6.919 13.745 -6.796 1.00 90.75 484 ILE A N 1
ATOM 4016 C CA . ILE A 1 484 ? -7.246 14.017 -8.204 1.00 90.75 484 ILE A CA 1
ATOM 4017 C C . ILE A 1 484 ? -7.983 12.823 -8.818 1.00 90.75 484 ILE A C 1
ATOM 4019 O O . ILE A 1 484 ? -9.017 12.996 -9.456 1.00 90.75 484 ILE A O 1
ATOM 4023 N N . CYS A 1 485 ? -7.506 11.598 -8.594 1.00 93.94 485 CYS A N 1
ATOM 4024 C CA . CYS A 1 485 ? -8.191 10.423 -9.117 1.00 93.94 485 CYS A CA 1
ATOM 4025 C C . CYS A 1 485 ? -9.558 10.206 -8.463 1.00 93.94 485 CYS A C 1
ATOM 4027 O O . CYS A 1 485 ? -10.512 9.942 -9.182 1.00 93.94 485 CYS A O 1
ATOM 4029 N N . LYS A 1 486 ? -9.685 10.334 -7.134 1.00 92.75 486 LYS A N 1
ATOM 4030 C CA . LYS A 1 486 ? -10.974 10.176 -6.429 1.00 92.75 486 LYS A CA 1
ATOM 4031 C C . LYS A 1 486 ? -12.022 11.191 -6.906 1.00 92.75 486 LYS A C 1
ATOM 4033 O O . LYS A 1 486 ? -13.195 10.845 -6.979 1.00 92.75 486 LYS A O 1
ATOM 4038 N N . GLU A 1 487 ? -11.606 12.403 -7.266 1.00 91.38 487 GLU A N 1
ATOM 4039 C CA . GLU A 1 487 ? -12.482 13.445 -7.821 1.00 91.38 487 GLU A CA 1
ATOM 4040 C C . GLU A 1 487 ? -12.908 13.164 -9.269 1.00 91.38 487 GLU A C 1
ATOM 4042 O O . GLU A 1 487 ? -14.030 13.489 -9.642 1.00 91.38 487 GLU A O 1
ATOM 4047 N N . ASN A 1 488 ? -12.043 12.540 -10.077 1.00 93.44 488 ASN A N 1
ATOM 4048 C CA . ASN A 1 488 ? -12.296 12.331 -11.508 1.00 93.44 488 ASN A CA 1
ATOM 4049 C C . ASN A 1 488 ? -12.872 10.946 -11.855 1.00 93.44 488 ASN A C 1
ATOM 4051 O O . ASN A 1 488 ? -13.548 10.811 -12.868 1.00 93.44 488 ASN A O 1
ATOM 4055 N N . PHE A 1 489 ? -12.624 9.914 -11.043 1.00 93.75 489 PHE A N 1
ATOM 4056 C CA . PHE A 1 489 ? -13.023 8.524 -11.320 1.00 93.75 489 PHE A CA 1
ATOM 4057 C C . PHE A 1 489 ? -14.171 8.014 -10.437 1.00 93.75 489 PHE A C 1
ATOM 4059 O O . PHE A 1 489 ? -14.471 6.826 -10.498 1.00 93.75 489 PHE A O 1
ATOM 4066 N N . GLU A 1 490 ? -14.821 8.887 -9.658 1.00 92.25 490 GLU A N 1
ATOM 4067 C CA . GLU A 1 490 ? -15.754 8.543 -8.568 1.00 92.25 490 GLU A CA 1
ATOM 4068 C C . GLU A 1 490 ? -15.011 7.890 -7.379 1.00 92.25 490 GLU A C 1
ATOM 4070 O O . GLU A 1 490 ? -14.242 6.934 -7.532 1.00 92.25 490 GLU A O 1
ATOM 4075 N N . LYS A 1 491 ? -15.212 8.414 -6.161 1.00 92.56 491 LYS A N 1
ATOM 4076 C CA . LYS A 1 491 ? -14.415 8.061 -4.967 1.00 92.56 491 LYS A CA 1
ATOM 4077 C C . LYS A 1 491 ? -14.423 6.553 -4.688 1.00 92.56 491 LYS A C 1
ATOM 4079 O O . LYS A 1 491 ? -13.402 5.992 -4.307 1.00 92.56 491 LYS A O 1
ATOM 4084 N N . GLU A 1 492 ? -15.561 5.903 -4.889 1.00 92.06 492 GLU A N 1
ATOM 4085 C CA . GLU A 1 492 ? -15.810 4.478 -4.675 1.00 92.06 492 GLU A CA 1
ATOM 4086 C C . GLU A 1 492 ? -15.155 3.554 -5.713 1.00 92.06 492 GLU A C 1
ATOM 4088 O O . GLU A 1 492 ? -15.065 2.342 -5.486 1.00 92.06 492 GLU A O 1
ATOM 4093 N N . ASN A 1 493 ? -14.709 4.088 -6.852 1.00 94.69 493 ASN A N 1
ATOM 4094 C CA . ASN A 1 493 ? -14.023 3.318 -7.889 1.00 94.69 493 ASN A CA 1
ATOM 4095 C C . ASN A 1 493 ? -12.503 3.418 -7.789 1.00 94.69 493 ASN A C 1
ATOM 4097 O O . ASN A 1 493 ? -11.806 2.709 -8.513 1.00 94.69 493 ASN A O 1
ATOM 4101 N N . VAL A 1 494 ? -11.981 4.245 -6.883 1.00 96.12 494 VAL A N 1
ATOM 4102 C CA . VAL A 1 494 ? -10.545 4.422 -6.676 1.00 96.12 494 VAL A CA 1
ATOM 4103 C C . VAL A 1 494 ? -10.123 3.784 -5.363 1.00 96.12 494 VAL A C 1
ATOM 4105 O O . VAL A 1 494 ? -10.583 4.176 -4.294 1.00 96.12 494 VAL A O 1
ATOM 4108 N N . ILE A 1 495 ? -9.193 2.837 -5.448 1.00 96.62 495 ILE A N 1
ATOM 4109 C CA . ILE A 1 495 ? -8.589 2.172 -4.296 1.00 96.62 495 ILE A CA 1
ATOM 4110 C C . ILE A 1 495 ? -7.125 2.586 -4.206 1.00 96.62 495 ILE A C 1
ATOM 4112 O O . ILE A 1 495 ? -6.353 2.344 -5.132 1.00 96.62 495 ILE A O 1
ATOM 4116 N N . THR A 1 496 ? -6.720 3.190 -3.092 1.00 95.75 496 THR A N 1
ATOM 4117 C CA . THR A 1 496 ? -5.318 3.567 -2.867 1.00 95.75 496 THR A CA 1
ATOM 4118 C C . THR A 1 496 ? -4.599 2.516 -2.024 1.00 95.75 496 THR A C 1
ATOM 4120 O O . THR A 1 496 ? -5.085 2.103 -0.972 1.00 95.75 496 THR A O 1
ATOM 4123 N N . ALA A 1 497 ? -3.428 2.076 -2.479 1.00 95.81 497 ALA A N 1
ATOM 4124 C CA . ALA A 1 497 ? -2.596 1.096 -1.793 1.00 95.81 497 ALA A CA 1
ATOM 4125 C C . ALA A 1 497 ? -1.169 1.631 -1.607 1.00 95.81 497 ALA A C 1
ATOM 4127 O O . ALA A 1 497 ? -0.509 2.014 -2.575 1.00 95.81 497 ALA A O 1
ATOM 4128 N N . TYR A 1 498 ? -0.686 1.634 -0.365 1.00 94.31 498 TYR A N 1
ATOM 4129 C CA . TYR A 1 498 ? 0.700 1.960 -0.042 1.00 94.31 498 TYR A CA 1
ATOM 4130 C C . TYR A 1 498 ? 1.528 0.689 0.105 1.00 94.31 498 TYR A C 1
ATOM 4132 O O . TYR A 1 498 ? 1.280 -0.102 1.005 1.00 94.31 498 TYR A O 1
ATOM 4140 N N . THR A 1 499 ? 2.529 0.486 -0.739 1.00 93.00 499 THR A N 1
ATOM 4141 C CA . THR A 1 499 ? 3.532 -0.564 -0.558 1.00 93.00 499 THR A CA 1
ATOM 4142 C C . THR A 1 499 ? 4.617 -0.058 0.386 1.00 93.00 499 THR A C 1
ATOM 4144 O O . THR A 1 499 ? 5.373 0.844 0.018 1.00 93.00 499 THR A O 1
ATOM 4147 N N . TYR A 1 500 ? 4.696 -0.637 1.577 1.00 90.12 500 TYR A N 1
ATOM 4148 C CA . TYR A 1 500 ? 5.746 -0.381 2.550 1.00 90.12 500 TYR A CA 1
ATOM 4149 C C . TYR A 1 500 ? 6.867 -1.410 2.397 1.00 90.12 500 TYR A C 1
ATOM 4151 O O . TYR A 1 500 ? 6.607 -2.610 2.454 1.00 90.12 500 TYR A O 1
ATOM 4159 N N . SER A 1 501 ? 8.103 -0.939 2.236 1.00 85.75 501 SER A N 1
ATOM 4160 C CA . SER A 1 501 ? 9.300 -1.783 2.236 1.00 85.75 501 SER A CA 1
ATOM 4161 C C . SER A 1 501 ? 9.988 -1.753 3.591 1.00 85.75 501 SER A C 1
ATOM 4163 O O . SER A 1 501 ? 10.281 -0.666 4.085 1.00 85.75 501 SER A O 1
ATOM 4165 N N . GLN A 1 502 ? 10.321 -2.916 4.148 1.00 78.00 502 GLN A N 1
ATOM 4166 C CA . GLN A 1 502 ? 11.101 -3.008 5.390 1.00 78.00 502 GLN A CA 1
ATOM 4167 C C . GLN A 1 502 ? 12.622 -2.936 5.167 1.00 78.00 502 GLN A C 1
ATOM 4169 O O . GLN A 1 502 ? 13.402 -3.322 6.031 1.00 78.00 502 GLN A O 1
ATOM 4174 N N . ILE A 1 503 ? 13.063 -2.478 3.999 1.00 72.50 503 ILE A N 1
ATOM 4175 C CA . ILE A 1 503 ? 14.487 -2.382 3.683 1.00 72.50 503 ILE A CA 1
ATOM 4176 C C . ILE A 1 503 ? 15.152 -1.455 4.709 1.00 72.50 503 ILE A C 1
ATOM 4178 O O . ILE A 1 503 ? 14.805 -0.275 4.814 1.00 72.50 503 ILE A O 1
ATOM 4182 N N . SER A 1 504 ? 16.104 -1.999 5.467 1.00 71.12 504 SER A N 1
ATOM 4183 C CA . SER A 1 504 ? 16.901 -1.221 6.417 1.00 71.12 504 SER A CA 1
ATOM 4184 C C . SER A 1 504 ? 17.693 -0.134 5.689 1.00 71.12 504 SER A C 1
ATOM 4186 O O . SER A 1 504 ? 17.996 -0.256 4.501 1.00 71.12 504 SER A O 1
ATOM 4188 N N . GLN A 1 505 ? 18.100 0.926 6.390 1.00 69.62 505 GLN A N 1
ATOM 4189 C CA . GLN A 1 505 ? 18.947 1.959 5.787 1.00 69.62 505 GLN A CA 1
ATOM 4190 C C . GLN A 1 505 ? 20.235 1.364 5.182 1.00 69.62 505 GLN A C 1
ATOM 4192 O O . GLN A 1 505 ? 20.682 1.796 4.118 1.00 69.62 505 GLN A O 1
ATOM 4197 N N . GLU A 1 506 ? 20.806 0.334 5.816 1.00 70.56 506 GLU A N 1
ATOM 4198 C CA . GLU A 1 506 ? 21.968 -0.394 5.305 1.00 70.56 506 GLU A CA 1
ATOM 4199 C C . GLU A 1 506 ? 21.665 -1.215 4.052 1.00 70.56 506 GLU A C 1
ATOM 4201 O O . GLU A 1 506 ? 22.447 -1.196 3.104 1.00 70.56 506 GLU A O 1
ATOM 4206 N N . GLU A 1 507 ? 20.558 -1.957 4.018 1.00 70.62 507 GLU A N 1
ATOM 4207 C CA . GLU A 1 507 ? 20.161 -2.718 2.829 1.00 70.62 507 GLU A CA 1
ATOM 4208 C C . GLU A 1 507 ? 19.815 -1.790 1.677 1.00 70.62 507 GLU A C 1
ATOM 4210 O O . GLU A 1 507 ? 20.262 -2.037 0.556 1.00 70.62 507 GLU A O 1
ATOM 4215 N N . HIS A 1 508 ? 19.121 -0.687 1.967 1.00 72.06 508 HIS A N 1
ATOM 4216 C CA . HIS A 1 508 ? 18.864 0.377 1.011 1.00 72.06 508 HIS A CA 1
ATOM 4217 C C . HIS A 1 508 ? 20.196 0.904 0.489 1.00 72.06 508 HIS A C 1
ATOM 4219 O O . HIS A 1 508 ? 20.383 1.034 -0.717 1.00 72.06 508 HIS A O 1
ATOM 4225 N N . ALA A 1 509 ? 21.182 1.112 1.367 1.00 69.94 509 ALA A N 1
ATOM 4226 C CA . ALA A 1 509 ? 22.524 1.514 0.974 1.00 69.94 509 ALA A CA 1
ATOM 4227 C C . ALA A 1 509 ? 23.283 0.448 0.163 1.00 69.94 509 ALA A C 1
ATOM 4229 O O . ALA A 1 509 ? 24.059 0.825 -0.714 1.00 69.94 509 ALA A O 1
ATOM 4230 N N . LYS A 1 510 ? 23.072 -0.850 0.406 1.00 73.25 510 LYS A N 1
ATOM 4231 C CA . LYS A 1 510 ? 23.688 -1.953 -0.356 1.00 73.25 510 LYS A CA 1
ATOM 4232 C C . LYS A 1 510 ? 23.054 -2.135 -1.736 1.00 73.25 510 LYS A C 1
ATOM 4234 O O . LYS A 1 510 ? 23.765 -2.450 -2.679 1.00 73.25 510 LYS A O 1
ATOM 4239 N N . HIS A 1 511 ? 21.741 -1.936 -1.843 1.00 69.38 511 HIS A N 1
ATOM 4240 C CA . HIS A 1 511 ? 20.968 -2.133 -3.074 1.00 69.38 511 HIS A CA 1
ATOM 4241 C C . HIS A 1 511 ? 20.913 -0.871 -3.938 1.00 69.38 511 HIS A C 1
ATOM 4243 O O . HIS A 1 511 ? 20.682 -0.952 -5.142 1.00 69.38 511 HIS A O 1
ATOM 4249 N N . SER A 1 512 ? 21.143 0.302 -3.345 1.00 62.81 512 SER A N 1
ATOM 4250 C CA . SER A 1 512 ? 21.433 1.527 -4.089 1.00 62.81 512 SER A CA 1
ATOM 4251 C C . SER A 1 512 ? 22.868 1.462 -4.605 1.00 62.81 512 SER A C 1
ATOM 4253 O O . SER A 1 512 ? 23.829 1.955 -3.994 1.00 62.81 512 SER A O 1
ATOM 4255 N N . ASP A 1 513 ? 23.008 0.822 -5.760 1.00 51.69 513 ASP A N 1
ATOM 4256 C CA . ASP A 1 513 ? 24.214 0.857 -6.569 1.00 51.69 513 ASP A CA 1
ATOM 4257 C C . ASP A 1 513 ? 24.546 2.327 -6.913 1.00 51.69 513 ASP A C 1
ATOM 4259 O O . ASP A 1 513 ? 24.149 2.820 -7.959 1.00 51.69 513 ASP A O 1
ATOM 4263 N N . LYS A 1 514 ? 25.366 2.994 -6.078 1.00 52.47 514 LYS A N 1
ATOM 4264 C CA . LYS A 1 514 ? 26.193 4.191 -6.400 1.00 52.47 514 LYS A CA 1
ATOM 4265 C C . LYS A 1 514 ? 25.710 5.605 -6.034 1.00 52.47 514 LYS A C 1
ATOM 4267 O O . LYS A 1 514 ? 26.286 6.563 -6.542 1.00 52.47 514 LYS A O 1
ATOM 4272 N N . VAL A 1 515 ? 24.821 5.781 -5.060 1.00 50.94 515 VAL A N 1
ATOM 4273 C CA . VAL A 1 515 ? 24.475 7.127 -4.546 1.00 50.94 515 VAL A CA 1
ATOM 4274 C C . VAL A 1 515 ? 25.467 7.593 -3.446 1.00 50.94 515 VAL A C 1
ATOM 4276 O O . VAL A 1 515 ? 26.011 6.778 -2.699 1.00 50.94 515 VAL A O 1
ATOM 4279 N N . THR A 1 516 ? 25.743 8.896 -3.304 1.00 54.66 516 THR A N 1
ATOM 4280 C CA . THR A 1 516 ? 26.501 9.430 -2.146 1.00 54.66 516 THR A CA 1
ATOM 4281 C C . THR A 1 516 ? 25.691 9.262 -0.849 1.00 54.66 516 THR A C 1
ATOM 4283 O O . THR A 1 516 ? 24.464 9.316 -0.880 1.00 54.66 516 THR A O 1
ATOM 4286 N N . GLY A 1 517 ? 26.334 9.091 0.317 1.00 59.72 517 GLY A N 1
ATOM 4287 C CA . GLY A 1 517 ? 25.621 8.839 1.588 1.00 59.72 517 GLY A CA 1
ATOM 4288 C C . GLY A 1 517 ? 24.497 9.845 1.904 1.00 59.72 517 GLY A C 1
ATOM 4289 O O . GLY A 1 517 ? 23.431 9.459 2.370 1.00 59.72 517 GLY A O 1
ATOM 4290 N N . ALA A 1 518 ? 24.679 11.118 1.540 1.00 60.16 518 ALA A N 1
ATOM 4291 C CA . ALA A 1 518 ? 23.699 12.187 1.760 1.00 60.16 518 ALA A CA 1
ATOM 4292 C C . ALA A 1 518 ? 22.472 12.159 0.822 1.00 60.16 518 ALA A C 1
ATOM 4294 O O . ALA A 1 518 ? 21.460 12.794 1.115 1.00 60.16 518 ALA A O 1
ATOM 4295 N N . ALA A 1 519 ? 22.549 11.499 -0.334 1.00 60.00 519 ALA A N 1
ATOM 4296 C CA . ALA A 1 519 ? 21.380 11.290 -1.191 1.00 60.00 519 ALA A CA 1
ATOM 4297 C C . ALA A 1 519 ? 20.637 9.998 -0.810 1.00 60.00 519 ALA A C 1
ATOM 4299 O O . ALA A 1 519 ? 19.413 10.003 -0.811 1.00 60.00 519 ALA A O 1
ATOM 4300 N N . LYS A 1 520 ? 21.353 8.979 -0.306 1.00 58.56 520 LYS A N 1
ATOM 4301 C CA . LYS A 1 520 ? 20.745 7.783 0.309 1.00 58.56 520 LYS A CA 1
ATOM 4302 C C . LYS A 1 520 ? 19.907 8.117 1.548 1.00 58.56 520 LYS A C 1
ATOM 4304 O O . LYS A 1 520 ? 18.834 7.559 1.722 1.00 58.56 520 LYS A O 1
ATOM 4309 N N . LEU A 1 521 ? 20.391 9.036 2.388 1.00 64.75 521 LEU A N 1
ATOM 4310 C CA . LEU A 1 521 ? 19.651 9.554 3.547 1.00 64.75 521 LEU A CA 1
ATOM 4311 C C . LEU A 1 521 ? 18.384 10.319 3.134 1.00 64.75 521 LEU A C 1
ATOM 4313 O O . LEU A 1 521 ? 17.329 10.086 3.705 1.00 64.75 521 LEU A O 1
ATOM 4317 N N . ARG A 1 522 ? 18.460 11.166 2.098 1.00 67.25 522 ARG A N 1
ATOM 4318 C CA . ARG A 1 522 ? 17.285 11.900 1.595 1.00 67.25 522 ARG A CA 1
ATOM 4319 C C . ARG A 1 522 ? 16.227 10.986 0.981 1.00 67.25 522 ARG A C 1
ATOM 4321 O O . ARG A 1 522 ? 15.049 11.169 1.253 1.00 67.25 522 ARG A O 1
ATOM 4328 N N . GLU A 1 523 ? 16.641 9.987 0.206 1.00 64.81 523 GLU A N 1
ATOM 4329 C CA . GLU A 1 523 ? 15.720 8.966 -0.309 1.00 64.81 523 GLU A CA 1
ATOM 4330 C C . GLU A 1 523 ? 15.064 8.171 0.824 1.00 64.81 523 GLU A C 1
ATOM 4332 O O . GLU A 1 523 ? 13.901 7.797 0.703 1.00 64.81 523 GLU A O 1
ATOM 4337 N N . TYR A 1 524 ? 15.783 7.944 1.930 1.00 67.31 524 TYR A N 1
ATOM 4338 C CA . TYR A 1 524 ? 15.235 7.314 3.130 1.00 67.31 524 TYR A CA 1
ATOM 4339 C C . TYR A 1 524 ? 14.207 8.212 3.842 1.00 67.31 524 TYR A C 1
ATOM 4341 O O . TYR A 1 524 ? 13.139 7.733 4.217 1.00 67.31 524 TYR A O 1
ATOM 4349 N N . ASP A 1 525 ? 14.458 9.519 3.955 1.00 69.44 525 ASP A N 1
ATOM 4350 C CA . ASP A 1 525 ? 13.477 10.480 4.487 1.00 69.44 525 ASP A CA 1
ATOM 4351 C C . ASP A 1 525 ? 12.193 10.518 3.632 1.00 69.44 525 ASP A C 1
ATOM 4353 O O . ASP A 1 525 ? 11.078 10.585 4.163 1.00 69.44 525 ASP A O 1
ATOM 4357 N N . ASP A 1 526 ? 12.323 10.380 2.308 1.00 66.62 526 ASP A N 1
ATOM 4358 C CA . ASP A 1 526 ? 11.184 10.253 1.390 1.00 66.62 526 ASP A CA 1
ATOM 4359 C C . ASP A 1 526 ? 10.368 8.965 1.624 1.00 66.62 526 ASP A C 1
ATOM 4361 O O . ASP A 1 526 ? 9.166 8.940 1.347 1.00 66.62 526 ASP A O 1
ATOM 4365 N N . ILE A 1 527 ? 10.956 7.902 2.190 1.00 65.75 527 ILE A N 1
ATOM 4366 C CA . ILE A 1 527 ? 10.206 6.703 2.620 1.00 65.75 527 ILE A CA 1
ATOM 4367 C C . ILE A 1 527 ? 9.214 7.071 3.719 1.00 65.75 527 ILE A C 1
ATOM 4369 O O . ILE A 1 527 ? 8.048 6.665 3.691 1.00 65.75 527 ILE A O 1
ATOM 4373 N N . LEU A 1 528 ? 9.667 7.878 4.676 1.00 68.69 528 LEU A N 1
ATOM 4374 C CA . LEU A 1 528 ? 8.848 8.319 5.800 1.00 68.69 528 LEU A CA 1
ATOM 4375 C C . LEU A 1 528 ? 7.752 9.269 5.330 1.00 68.69 528 LEU A C 1
ATOM 4377 O O . LEU A 1 528 ? 6.656 9.239 5.888 1.00 68.69 528 LEU A O 1
ATOM 4381 N N . ARG A 1 529 ? 8.003 10.044 4.262 1.00 75.06 529 ARG A N 1
ATOM 4382 C CA . ARG A 1 529 ? 7.012 10.942 3.651 1.00 75.06 529 ARG A CA 1
ATOM 4383 C C . ARG A 1 529 ? 5.680 10.236 3.412 1.00 75.06 529 ARG A C 1
ATOM 4385 O O . ARG A 1 529 ? 4.645 10.725 3.852 1.00 75.06 529 ARG A O 1
ATOM 4392 N N . TYR A 1 530 ? 5.688 9.071 2.767 1.00 77.12 530 TYR A N 1
ATOM 4393 C CA . TYR A 1 530 ? 4.451 8.324 2.520 1.00 77.12 530 TYR A CA 1
ATOM 4394 C C . TYR A 1 530 ? 3.877 7.682 3.777 1.00 77.12 530 TYR A C 1
ATOM 4396 O O . TYR A 1 530 ? 2.659 7.550 3.888 1.00 77.12 530 TYR A O 1
ATOM 4404 N N . ALA A 1 531 ? 4.730 7.307 4.733 1.00 74.75 531 ALA A N 1
ATOM 4405 C CA . ALA A 1 531 ? 4.268 6.781 6.007 1.00 74.75 531 ALA A CA 1
ATOM 4406 C C . ALA A 1 531 ? 3.421 7.821 6.765 1.00 74.75 531 ALA A C 1
ATOM 4408 O O . ALA A 1 531 ? 2.420 7.434 7.365 1.00 74.75 531 ALA A O 1
ATOM 4409 N N . TYR A 1 532 ? 3.718 9.124 6.675 1.00 78.94 532 TYR A N 1
ATOM 4410 C CA . TYR A 1 532 ? 2.843 10.168 7.239 1.00 78.94 532 TYR A CA 1
ATOM 4411 C C . TYR A 1 532 ? 1.453 10.202 6.598 1.00 78.94 532 TYR A C 1
ATOM 4413 O O . TYR A 1 532 ? 0.474 10.527 7.263 1.00 78.94 532 TYR A O 1
ATOM 4421 N N . HIS A 1 533 ? 1.360 9.817 5.327 1.00 84.38 533 HIS A N 1
ATOM 4422 C CA . HIS A 1 533 ? 0.117 9.789 4.563 1.00 84.38 533 HIS A CA 1
ATOM 4423 C C . HIS A 1 533 ? -0.623 8.452 4.656 1.00 84.38 533 HIS A C 1
ATOM 4425 O O . HIS A 1 533 ? -1.585 8.256 3.922 1.00 84.38 533 HIS A O 1
ATOM 4431 N N . ILE A 1 534 ? -0.235 7.517 5.540 1.00 84.06 534 ILE A N 1
ATOM 4432 C CA . ILE A 1 534 ? -0.857 6.179 5.554 1.00 84.06 534 ILE A CA 1
ATOM 4433 C C . ILE A 1 534 ? -2.379 6.219 5.753 1.00 84.06 534 ILE A C 1
ATOM 4435 O O . ILE A 1 534 ? -3.094 5.354 5.252 1.00 84.06 534 ILE A O 1
ATOM 4439 N N . ALA A 1 535 ? -2.879 7.233 6.466 1.00 84.44 535 ALA A N 1
ATOM 4440 C CA . ALA A 1 535 ? -4.304 7.431 6.703 1.00 84.44 535 ALA A CA 1
ATOM 4441 C C . ALA A 1 535 ? -5.088 7.689 5.399 1.00 84.44 535 ALA A C 1
ATOM 4443 O O . ALA A 1 535 ? -6.258 7.298 5.298 1.00 84.44 535 ALA A O 1
ATOM 4444 N N . ASP A 1 536 ? -4.422 8.270 4.395 1.00 88.12 536 ASP A N 1
ATOM 4445 C CA . ASP A 1 536 ? -4.965 8.584 3.068 1.00 88.12 536 ASP A CA 1
ATOM 4446 C C . ASP A 1 536 ? -5.062 7.338 2.166 1.00 88.12 536 ASP A C 1
ATOM 4448 O O . ASP A 1 536 ? -5.753 7.348 1.136 1.00 88.12 536 ASP A O 1
ATOM 4452 N N . PHE A 1 537 ? -4.394 6.246 2.550 1.00 93.25 537 PHE A N 1
ATOM 4453 C CA . PHE A 1 537 ? -4.433 4.982 1.828 1.00 93.25 537 PHE A CA 1
ATOM 4454 C C . PHE A 1 537 ? -5.562 4.080 2.313 1.00 93.25 537 PHE A C 1
ATOM 4456 O O . PHE A 1 537 ? -5.791 3.911 3.510 1.00 93.25 537 PHE A O 1
ATOM 4463 N N . ASP A 1 538 ? -6.259 3.452 1.371 1.00 94.31 538 ASP A N 1
ATOM 4464 C CA . ASP A 1 538 ? -7.292 2.472 1.686 1.00 94.31 538 ASP A CA 1
ATOM 4465 C C . ASP A 1 538 ? -6.695 1.149 2.171 1.00 94.31 538 ASP A C 1
ATOM 4467 O O . ASP A 1 538 ? -7.326 0.474 2.988 1.00 94.31 538 ASP A O 1
ATOM 4471 N N . TYR A 1 539 ? -5.487 0.814 1.705 1.00 95.81 539 TYR A N 1
ATOM 4472 C CA . TYR A 1 539 ? -4.725 -0.375 2.082 1.00 95.81 539 TYR A CA 1
ATOM 4473 C C . TYR A 1 539 ? -3.232 -0.072 2.229 1.00 95.81 539 TYR A C 1
ATOM 4475 O O . TYR A 1 539 ? -2.690 0.786 1.532 1.00 95.81 539 TYR A O 1
ATOM 4483 N N . ALA A 1 540 ? -2.546 -0.838 3.077 1.00 94.00 540 ALA A N 1
ATOM 4484 C CA . ALA A 1 540 ? -1.091 -0.926 3.063 1.00 94.00 540 ALA A CA 1
ATOM 4485 C C . ALA A 1 540 ? -0.675 -2.363 2.732 1.00 94.00 540 ALA A C 1
ATOM 4487 O O . ALA A 1 540 ? -1.167 -3.309 3.345 1.00 94.00 540 ALA A O 1
ATOM 4488 N N . LEU A 1 541 ? 0.210 -2.507 1.754 1.00 94.31 541 LEU A N 1
ATOM 4489 C CA . LEU A 1 541 ? 0.832 -3.754 1.339 1.00 94.31 541 LEU A CA 1
ATOM 4490 C C . LEU A 1 541 ? 2.230 -3.795 1.934 1.00 94.31 541 LEU A C 1
ATOM 4492 O O . LEU A 1 541 ? 2.965 -2.812 1.855 1.00 94.31 541 LEU A O 1
ATOM 4496 N N . ILE A 1 542 ? 2.607 -4.918 2.520 1.00 90.38 542 ILE A N 1
ATOM 4497 C CA . ILE A 1 542 ? 3.887 -5.036 3.209 1.00 90.38 542 ILE A CA 1
ATOM 4498 C C . ILE A 1 542 ? 4.826 -5.880 2.352 1.00 90.38 542 ILE A C 1
ATOM 4500 O O . ILE A 1 542 ? 4.554 -7.045 2.063 1.00 90.38 542 ILE A O 1
ATOM 4504 N N . PHE A 1 543 ? 5.930 -5.272 1.933 1.00 88.31 543 PHE A N 1
ATOM 4505 C CA . PHE A 1 543 ? 7.034 -5.926 1.250 1.00 88.31 543 PHE A CA 1
ATOM 4506 C C . PHE A 1 543 ? 8.133 -6.214 2.272 1.00 88.31 543 PHE A C 1
ATOM 4508 O O . PHE A 1 543 ? 8.905 -5.328 2.644 1.00 88.31 543 PHE A O 1
ATOM 4515 N N . ALA A 1 544 ? 8.157 -7.446 2.776 1.00 81.00 544 ALA A N 1
ATOM 4516 C CA . ALA A 1 544 ? 9.161 -7.876 3.737 1.00 81.00 544 ALA A CA 1
ATOM 4517 C C . ALA A 1 544 ? 9.507 -9.360 3.592 1.00 81.00 544 ALA A C 1
ATOM 4519 O O . ALA A 1 544 ? 8.755 -10.151 3.018 1.00 81.00 544 ALA A O 1
ATOM 4520 N N . GLU A 1 545 ? 10.656 -9.726 4.153 1.00 69.50 545 GLU A N 1
ATOM 4521 C CA . GLU A 1 545 ? 11.199 -11.080 4.174 1.00 69.50 545 GLU A CA 1
ATOM 4522 C C . GLU A 1 545 ? 10.524 -11.922 5.248 1.00 69.50 545 GLU A C 1
ATOM 4524 O O . GLU A 1 545 ? 10.765 -11.729 6.436 1.00 69.50 545 GLU A O 1
ATOM 4529 N N . THR A 1 546 ? 9.699 -12.893 4.848 1.00 64.19 546 THR A N 1
ATOM 4530 C CA . THR A 1 546 ? 9.333 -13.967 5.772 1.00 64.19 546 THR A CA 1
ATOM 4531 C C . THR A 1 546 ? 10.278 -15.143 5.551 1.00 64.19 546 THR A C 1
ATOM 4533 O O . THR A 1 546 ? 10.174 -15.903 4.590 1.00 64.19 546 THR A O 1
ATOM 4536 N N . SER A 1 547 ? 11.235 -15.313 6.459 1.00 57.16 547 SER A N 1
ATOM 4537 C CA . SER A 1 547 ? 12.063 -16.517 6.541 1.00 57.16 547 SER A CA 1
ATOM 4538 C C . SER A 1 547 ? 11.254 -17.649 7.185 1.00 57.16 547 SER A C 1
ATOM 4540 O O . SER A 1 547 ? 11.550 -18.145 8.271 1.00 57.16 547 SER A O 1
ATOM 4542 N N . VAL A 1 548 ? 10.155 -18.065 6.548 1.00 56.31 548 VAL A N 1
ATOM 4543 C CA . VAL A 1 548 ? 9.439 -19.253 7.022 1.00 56.31 548 VAL A CA 1
ATOM 4544 C C . VAL A 1 548 ? 10.258 -20.469 6.619 1.00 56.31 548 VAL A C 1
ATOM 4546 O O . VAL A 1 548 ? 10.308 -20.815 5.442 1.00 56.31 548 VAL A O 1
ATOM 4549 N N . VAL A 1 549 ? 10.851 -21.126 7.619 1.00 53.50 549 VAL A N 1
ATOM 4550 C CA . VAL A 1 549 ? 11.827 -22.235 7.544 1.00 53.50 549 VAL A CA 1
ATOM 4551 C C . VAL A 1 549 ? 11.450 -23.372 6.571 1.00 53.50 549 VAL A C 1
ATOM 4553 O O . VAL A 1 549 ? 12.315 -24.147 6.189 1.00 53.50 549 VAL A O 1
ATOM 4556 N N . ASN A 1 550 ? 10.201 -23.453 6.095 1.00 54.94 550 ASN A N 1
ATOM 4557 C CA . ASN A 1 550 ? 9.710 -24.526 5.224 1.00 54.94 550 ASN A CA 1
ATOM 4558 C C . ASN A 1 550 ? 8.850 -24.078 4.017 1.00 54.94 550 ASN A C 1
ATOM 4560 O O . ASN A 1 550 ? 8.150 -24.915 3.445 1.00 54.94 550 ASN A O 1
ATOM 4564 N N . LYS A 1 551 ? 8.839 -22.797 3.606 1.00 55.50 551 LYS A N 1
ATOM 4565 C CA . LYS A 1 551 ? 8.078 -22.362 2.411 1.00 55.50 551 LYS A CA 1
ATOM 4566 C C . LYS A 1 551 ? 8.941 -21.585 1.417 1.00 55.50 551 LYS A C 1
ATOM 4568 O O . LYS A 1 551 ? 9.604 -20.624 1.769 1.00 55.50 551 LYS A O 1
ATOM 4573 N N . SER A 1 552 ? 8.873 -21.995 0.152 1.00 53.00 552 SER A N 1
ATOM 4574 C CA . SER A 1 552 ? 9.675 -21.514 -0.982 1.00 53.00 552 SER A CA 1
ATOM 4575 C C . SER A 1 552 ? 9.212 -20.183 -1.599 1.00 53.00 552 SER A C 1
ATOM 4577 O O . SER A 1 552 ? 9.518 -19.925 -2.760 1.00 53.00 552 SER A O 1
ATOM 4579 N N . GLY A 1 553 ? 8.425 -19.375 -0.884 1.00 60.03 553 GLY A N 1
ATOM 4580 C CA . GLY A 1 553 ? 7.940 -18.092 -1.405 1.00 60.03 553 GLY A CA 1
ATOM 4581 C C . GLY A 1 553 ? 8.975 -16.996 -1.180 1.00 60.03 553 GLY A C 1
ATOM 4582 O O . GLY A 1 553 ? 9.457 -16.839 -0.062 1.00 60.03 553 GLY A O 1
ATOM 4583 N N . ASN A 1 554 ? 9.327 -16.242 -2.221 1.00 76.81 554 ASN A N 1
ATOM 4584 C CA . ASN A 1 554 ? 10.170 -15.055 -2.060 1.00 76.81 554 ASN A CA 1
ATOM 4585 C C . ASN A 1 554 ? 9.310 -13.843 -1.619 1.00 76.81 554 ASN A C 1
ATOM 4587 O O . ASN A 1 554 ? 8.087 -13.867 -1.749 1.00 76.81 554 ASN A O 1
ATOM 4591 N N . GLN A 1 555 ? 9.931 -12.759 -1.128 1.00 77.62 555 GLN A N 1
ATOM 4592 C CA . GLN A 1 555 ? 9.227 -11.526 -0.705 1.00 77.62 555 GLN A CA 1
ATOM 4593 C C . GLN A 1 555 ? 8.224 -11.003 -1.744 1.00 77.62 555 GLN A C 1
ATOM 4595 O O . GLN A 1 555 ? 7.158 -10.477 -1.417 1.00 77.62 555 GLN A O 1
ATOM 4600 N N . LYS A 1 556 ? 8.591 -11.122 -3.022 1.00 87.31 556 LYS A N 1
ATOM 4601 C CA . LYS A 1 556 ? 7.812 -10.597 -4.142 1.00 87.31 556 LYS A CA 1
ATOM 4602 C C . LYS A 1 556 ? 6.529 -11.391 -4.303 1.00 87.31 556 LYS A C 1
ATOM 4604 O O . LYS A 1 556 ? 5.495 -10.792 -4.568 1.00 87.31 556 LYS A O 1
ATOM 4609 N N . ASP A 1 557 ? 6.576 -12.700 -4.079 1.00 89.00 557 ASP A N 1
ATOM 4610 C CA . ASP A 1 557 ? 5.406 -13.567 -4.170 1.00 89.00 557 ASP A CA 1
ATOM 4611 C C . ASP A 1 557 ? 4.342 -13.173 -3.134 1.00 89.00 557 ASP A C 1
ATOM 4613 O O . ASP A 1 557 ? 3.156 -13.183 -3.449 1.00 89.00 557 ASP A O 1
ATOM 4617 N N . GLU A 1 558 ? 4.735 -12.754 -1.926 1.00 89.19 558 GLU A N 1
ATOM 4618 C CA . GLU A 1 558 ? 3.784 -12.310 -0.893 1.00 89.19 558 GLU A CA 1
ATOM 4619 C C . GLU A 1 558 ? 3.178 -10.945 -1.173 1.00 89.19 558 GLU A C 1
ATOM 4621 O O . GLU A 1 558 ? 1.990 -10.732 -0.931 1.00 89.19 558 GLU A O 1
ATOM 4626 N N . LEU A 1 559 ? 3.990 -10.004 -1.656 1.00 92.06 559 LEU A N 1
ATOM 4627 C CA . LEU A 1 559 ? 3.499 -8.693 -2.064 1.00 92.06 559 LEU A CA 1
ATOM 4628 C C . LEU A 1 559 ? 2.498 -8.832 -3.214 1.00 92.06 559 LEU A C 1
ATOM 4630 O O . LEU A 1 559 ? 1.440 -8.201 -3.221 1.00 92.06 559 LEU A O 1
ATOM 4634 N N . VAL A 1 560 ? 2.822 -9.703 -4.168 1.00 92.75 560 VAL A N 1
ATOM 4635 C CA . VAL A 1 560 ? 1.936 -10.055 -5.272 1.00 92.75 560 VAL A CA 1
ATOM 4636 C C . VAL A 1 560 ? 0.677 -10.750 -4.748 1.00 92.75 560 VAL A C 1
ATOM 4638 O O . VAL A 1 560 ? -0.415 -10.354 -5.144 1.00 92.75 560 VAL A O 1
ATOM 4641 N N . ASP A 1 561 ? 0.776 -11.708 -3.820 1.00 92.00 561 ASP A N 1
ATOM 4642 C CA . ASP A 1 561 ? -0.397 -12.374 -3.231 1.00 92.00 561 ASP A CA 1
ATOM 4643 C C . ASP A 1 561 ? -1.337 -11.372 -2.543 1.00 92.00 561 ASP A C 1
ATOM 4645 O O . ASP A 1 561 ? -2.539 -11.374 -2.810 1.00 92.00 561 ASP A O 1
ATOM 4649 N N . GLN A 1 562 ? -0.799 -10.445 -1.741 1.00 94.12 562 GLN A N 1
ATOM 4650 C CA . GLN A 1 562 ? -1.584 -9.369 -1.121 1.00 94.12 562 GLN A CA 1
ATOM 4651 C C . GLN A 1 562 ? -2.362 -8.561 -2.167 1.00 94.12 562 GLN A C 1
ATOM 4653 O O . GLN A 1 562 ? -3.571 -8.354 -2.025 1.00 94.12 562 GLN A O 1
ATOM 4658 N N . MET A 1 563 ? -1.698 -8.143 -3.250 1.00 95.56 563 MET A N 1
ATOM 4659 C CA . MET A 1 563 ? -2.348 -7.368 -4.307 1.00 95.56 563 MET A CA 1
ATOM 4660 C C . MET A 1 563 ? -3.433 -8.176 -5.035 1.00 95.56 563 MET A C 1
ATOM 4662 O O . MET A 1 563 ? -4.535 -7.681 -5.269 1.00 95.56 563 MET A O 1
ATOM 4666 N N . PHE A 1 564 ? -3.157 -9.435 -5.378 1.00 94.12 564 PHE A N 1
ATOM 4667 C CA . PHE A 1 564 ? -4.118 -10.281 -6.089 1.00 94.12 564 PHE A CA 1
ATOM 4668 C C . PHE A 1 564 ? -5.321 -10.658 -5.220 1.00 94.12 564 PHE A C 1
ATOM 4670 O O . PHE A 1 564 ? -6.431 -10.797 -5.739 1.00 94.12 564 PHE A O 1
ATOM 4677 N N . ARG A 1 565 ? -5.150 -10.764 -3.900 1.00 93.69 565 ARG A N 1
ATOM 4678 C CA . ARG A 1 565 ? -6.275 -10.888 -2.965 1.00 93.69 565 ARG A CA 1
ATOM 4679 C C . ARG A 1 565 ? -7.152 -9.647 -2.984 1.00 93.69 565 ARG A C 1
ATOM 4681 O O . ARG A 1 565 ? -8.368 -9.791 -3.078 1.00 93.69 565 ARG A O 1
ATOM 4688 N N . LEU A 1 566 ? -6.564 -8.449 -2.996 1.00 94.19 566 LEU A N 1
ATOM 4689 C CA . LEU A 1 566 ? -7.339 -7.218 -3.165 1.00 94.19 566 LEU A CA 1
ATOM 4690 C C . LEU A 1 566 ? -8.094 -7.200 -4.499 1.00 94.19 566 LEU A C 1
ATOM 4692 O O . LEU A 1 566 ? -9.284 -6.894 -4.504 1.00 94.19 566 LEU A O 1
ATOM 4696 N N . PHE A 1 567 ? -7.476 -7.611 -5.610 1.00 94.50 567 PHE A N 1
ATOM 4697 C CA . PHE A 1 567 ? -8.204 -7.752 -6.879 1.00 94.50 567 PHE A CA 1
ATOM 4698 C C . PHE A 1 567 ? -9.392 -8.708 -6.755 1.00 94.50 567 PHE A C 1
ATOM 4700 O O . PHE A 1 567 ? -10.490 -8.388 -7.188 1.00 94.50 567 PHE A O 1
ATOM 4707 N N . ARG A 1 568 ? -9.231 -9.870 -6.114 1.00 92.94 568 ARG A N 1
ATOM 4708 C CA . ARG A 1 568 ? -10.344 -10.819 -5.918 1.00 92.94 568 ARG A CA 1
ATOM 4709 C C . ARG A 1 568 ? -11.478 -10.247 -5.070 1.00 92.94 568 ARG A C 1
ATOM 4711 O O . ARG A 1 568 ? -12.640 -10.522 -5.351 1.00 92.94 568 ARG A O 1
ATOM 4718 N N . VAL A 1 569 ? -11.153 -9.442 -4.062 1.00 92.56 569 VAL A N 1
ATOM 4719 C CA . VAL A 1 569 ? -12.154 -8.797 -3.202 1.00 92.56 569 VAL A CA 1
ATOM 4720 C C . VAL A 1 569 ? -13.070 -7.884 -4.023 1.00 92.56 569 VAL A C 1
ATOM 4722 O O . VAL A 1 569 ? -14.287 -7.935 -3.840 1.00 92.56 569 VAL A O 1
ATOM 4725 N N . TYR A 1 570 ? -12.516 -7.119 -4.966 1.00 92.81 570 TYR A N 1
ATOM 4726 C CA . TYR A 1 570 ? -13.270 -6.165 -5.791 1.00 92.81 570 TYR A CA 1
ATOM 4727 C C . TYR A 1 570 ? -13.751 -6.719 -7.137 1.00 92.81 570 TYR A C 1
ATOM 4729 O O . TYR A 1 570 ? -14.646 -6.142 -7.754 1.00 92.81 570 TYR A O 1
ATOM 4737 N N . ASN A 1 571 ? -13.205 -7.841 -7.599 1.00 88.88 571 ASN A N 1
ATOM 4738 C CA . ASN A 1 571 ? -13.675 -8.491 -8.813 1.00 88.88 571 ASN A CA 1
ATOM 4739 C C . ASN A 1 571 ? -15.107 -8.980 -8.637 1.00 88.88 571 ASN A C 1
ATOM 4741 O O . ASN A 1 571 ? -15.465 -9.549 -7.601 1.00 88.88 571 ASN A O 1
ATOM 4745 N N . LYS A 1 572 ? -15.907 -8.792 -9.689 1.00 72.69 572 LYS A N 1
ATOM 4746 C CA . LYS A 1 572 ? -17.201 -9.452 -9.823 1.00 72.69 572 LYS A CA 1
ATOM 4747 C C . LYS A 1 572 ? -16.973 -10.948 -9.692 1.00 72.69 572 LYS A C 1
ATOM 4749 O O . LYS A 1 572 ? -16.043 -11.472 -10.304 1.00 72.69 572 LYS A O 1
ATOM 4754 N N . GLU A 1 573 ? -17.775 -11.615 -8.864 1.00 68.44 573 GLU A N 1
ATOM 4755 C CA . GLU A 1 573 ? -17.859 -13.066 -8.951 1.00 68.44 573 GLU A CA 1
ATOM 4756 C C . GLU A 1 573 ? -18.306 -13.345 -10.380 1.00 68.44 573 GLU A C 1
ATOM 4758 O O . GLU A 1 573 ? -19.448 -13.094 -10.768 1.00 68.44 573 GLU A O 1
ATOM 4763 N N . ASN A 1 574 ? -17.349 -13.736 -11.219 1.00 49.25 574 ASN A N 1
ATOM 4764 C CA . ASN A 1 574 ? -17.694 -14.452 -12.418 1.00 49.25 574 ASN A CA 1
ATOM 4765 C C . ASN A 1 574 ? -18.361 -15.704 -11.859 1.00 49.25 574 ASN A C 1
ATOM 4767 O O . ASN A 1 574 ? -17.688 -16.495 -11.201 1.00 49.25 574 ASN A O 1
ATOM 4771 N N . ASN A 1 575 ? -19.678 -15.816 -12.024 1.00 42.41 575 ASN A N 1
ATOM 4772 C CA . ASN A 1 575 ? -20.364 -17.094 -11.922 1.00 42.41 575 ASN A CA 1
ATOM 4773 C C . ASN A 1 575 ? -19.687 -18.005 -12.960 1.00 42.41 575 ASN A C 1
ATOM 4775 O O . ASN A 1 575 ? -20.061 -17.971 -14.132 1.00 42.41 575 ASN A O 1
ATOM 4779 N N . ILE A 1 576 ? -18.602 -18.671 -12.560 1.00 37.69 576 ILE A N 1
ATOM 4780 C CA . ILE A 1 576 ? -17.900 -19.700 -13.330 1.00 37.69 576 ILE A CA 1
ATOM 4781 C C . ILE A 1 576 ? -18.466 -21.033 -12.886 1.00 37.69 576 ILE A C 1
ATOM 4783 O O . ILE A 1 576 ? -18.505 -21.253 -11.653 1.00 37.69 576 ILE A O 1
#

Secondary structure (DSSP, 8-state):
---S--EEEEEE-TTS-HHHHHHHHHHHHHHHHHTT---EEEEPPEEESSPPPHHHHHHHHTT---SEEE-SS--TT-SEEEEETTEEEEE-HHHHHHHHHTTEEEEEE---HHHHHHHHHHSTT-EEEEEEE------HHHHHHHHHHTS---HHHHHHHHHHHHHHHHHHHHTGGG-SEEEE-----S-TT--HHHHHHHHHHHHHHTTSS-SS----SS--EEEEEE-TTSSHHHHHHHHHHT-TTTEEE-PEEEEEEP-TT-TTTEEEEEEE-HHHHHHHHHHHHHHHHHHHHH--HHHHHHHTHHHHHHHHHHTTTS-S-HHHHHHHHHHHHHHHHHTTS--HHHHHHHHHHHHH-TTTS--TT--------HHHHHHHHHHHEEE-TT---HHHHHHHTHHHHHHHHHHHHTSS---S---EEEEEETTEEEEEEEEEEEETTEEEEEEEESHHHHHHHHH-SSEEEEE-S-THHHHHHHHHS-GGGEEEEEEEE---HHHHHHHSTT--HHHHHHHHHHHHHHHHTGGG-SEEEEE-----TT----HHHHHHHHHHHHHHHHS-----

Foldseek 3Di:
DDQFAFEEEEAAAPPLCLVVLLVLLQVLCVVCVVVVRQAAEDEAAKEKQDDDDPVRVVCVVVVHDDRYDHDNDHDPQFPQWDDDPNMIITDHPVVCVVCRVVSYHYYHYDHDLVSLVVCCVVPPQRYAAEYRAADLPQDLVVLVVVVVVVDDDPSVNSVVSNVSNVVSVVVCLLPVLSHQFYAHQYDDPDDPPDRLSSLLSSLQVVCVSVVVGTSHQPQAQFAFEEEEAAFVPLCPLLLVVCCVPPVPVAEDEAEKEKADEDDPSCVRNYDYQKYWDPVQLVVLQVVLVVVLVVLVVVQDLVVVCVVCVVVLVVVCVVCVVPDDDSVVSSVVVSVVVSVVVNVVRDHSVRVLVVVLCVLCPVPRDPPVFEPPPPQRPPVSVVVSRVPTIDGDPPHDPLVVQCVVCVVVQVVVVVVVCVVPVDPPQWSWAWTDDPNFTKTKTWHPDDRRNHTMMMMDTLVVVLCCRVVHQHYYYHYDHHLVVLVRCCVRNPVSRYAYEYRQEPQDLVNLVVPSPHYDNVVSVVSVVSNSVVSSVSSVHSGYQYQDNDPPVPDPDGSSNSSNSSVVSVSVSNHNPPPD

Sequence (576 aa):
MRTSPFIITLTGSSGCGKTYITDRIIEFGNQLNNEGVRFTPKRHWKYVTRPYRESEITDKSNNKDIDVKSVKIIPEDCEFIYRTYGDEYGFKKRDLQEYIDKGESPIIVINDVRVVEELKKEFPNQVLSLFLFREIIPDIETHIKAGRSRGSVSENKVISRFEKAVALYRVFIENIFLFDRVILNIPYEGDEICNIAKIQTEGVIKGVIEENITLNKKITKTPKLFIISGNAQSGKDDIIRAAKKLGKLQTDILVKLTTRWAENGDDGEIECKFVPNKNLLKYYENEYLKELNDFEKGYSFENYKERNKNNLQSKYKKQQDKHENYEVFCKVIFEITKLSNKNKIKTGHERFWIDLKKNIGKNQIPIKDNPIKKELPKEVYQKILFKYFESNPKYIDLEEIAKQNMELYKKEIEKIDQRIKVKKENNSGCLQHEGKPFVLYENNEKLYGNPMYYGYEIDKYIEKLRNGNKHIILTASLPNMFRICKENFEKENVITAYTYSQISQEEHAKHSDKVTGAAKLREYDDILRYAYHIADFDYALIFAETSVVNKSGNQKDELVDQMFRLFRVYNKENNI

Radius of gyration: 28.47 Å; chains: 1; bounding box: 63×73×79 Å